Protein AF-0000000069437887 (afdb_homodimer)

pLDDT: mean 89.82, std 13.87, range [41.03, 98.38]

Radius of gyration: 26.67 Å; Cα contacts (8 Å, |Δi|>4): 460; chains: 2; bounding box: 110×58×92 Å

Foldseek 3Di:
DPPPPDPPPPPPPPPLPPDALVVLLVLQQVCLLPPAQVPDDLQVSCVVSVHHSVVCCVHAVGPVRSLLVLLVVLLVVLLVQLQVQLPPDALLSSLLSSLVSNLVSCVNRVRSCCSVVPDDQADPVGDGSDDLLVSLVSQLVSLCVLVDDSVVSSVLSVVLVVVSVVLSVCVVVCVVVPDPDDSVVVSSVVSVVSSVVSNPPD/DPPPPDPPPPPPPPPLPPDALVVLLVLQQVCLLPPAQVPDDLQVSCVVSVHHSVVCCVHAVGPVRSLLVLLVVLLVVLLVQLQVQLPPDALLSSLLSSLVSNLVSCVNRVRSCCSVVPDDQADPVGDGSDDLLVSLVSQLVSLCVLVDDSVVSSVLSVVLVVVSVVLSVCVVVCVVVPDPDDSVVVSSVVSVVSSVVSNPPD

InterPro domains:
  IPR001647 DNA-binding HTH domain, TetR-type [PS50977] (18-78)
  IPR009057 Homedomain-like superfamily [SSF46689] (15-84)
  IPR025996 HTH-type transcriptional regulator MT1864/Rv1816-like, C-terminal domain [PF13305] (96-194)
  IPR036271 Tetracyclin repressor-like, C-terminal domain superfamily [SSF48498] (90-198)
  IPR050109 HTH-type, TetR-like transcriptional regulator [PTHR30055] (5-200)

Organism: Mycobacteroides abscessus (strain ATCC 19977 / DSM 44196 / CCUG 20993 / CIP 104536 / JCM 13569 / NCTC 13031 / TMC 1543 / L948) (NCBI:txid561007)

Structure (mmCIF, N/CA/C/O backbone):
data_AF-0000000069437887-model_v1
#
loop_
_entity.id
_entity.type
_entity.pdbx_description
1 polymer 'Transcriptional regulator, TetR family'
#
loop_
_atom_site.group_PDB
_atom_site.id
_atom_site.type_symbol
_atom_site.label_atom_id
_atom_site.label_alt_id
_atom_site.label_comp_id
_atom_site.label_asym_id
_atom_site.label_entity_id
_atom_site.label_seq_id
_atom_site.pdbx_PDB_ins_code
_atom_site.Cartn_x
_atom_site.Cartn_y
_atom_site.Cartn_z
_atom_site.occupancy
_atom_site.B_iso_or_equiv
_atom_site.auth_seq_id
_atom_site.auth_comp_id
_atom_site.auth_asym_id
_atom_site.auth_atom_id
_atom_site.pdbx_PDB_model_num
ATOM 1 N N . MET A 1 1 ? 52.156 11.008 56.25 1 41.19 1 MET A N 1
ATOM 2 C CA . MET A 1 1 ? 51.656 10.367 55.031 1 41.19 1 MET A CA 1
ATOM 3 C C . MET A 1 1 ? 50.656 11.25 54.312 1 41.19 1 MET A C 1
ATOM 5 O O . MET A 1 1 ? 49.531 11.445 54.812 1 41.19 1 MET A O 1
ATOM 9 N N . THR A 1 2 ? 51.094 12.281 53.531 1 45.56 2 THR A N 1
ATOM 10 C CA . THR A 1 2 ? 50.406 13.312 52.75 1 45.56 2 THR A CA 1
ATOM 11 C C . THR A 1 2 ? 49.531 12.688 51.688 1 45.56 2 THR A C 1
ATOM 13 O O . THR A 1 2 ? 50.031 11.969 50.812 1 45.56 2 THR A O 1
ATOM 16 N N . THR A 1 3 ? 48.281 12.375 51.938 1 50.75 3 THR A N 1
ATOM 17 C CA . THR A 1 3 ? 47.281 11.867 51 1 50.75 3 THR A CA 1
ATOM 18 C C . THR A 1 3 ? 47.156 12.781 49.781 1 50.75 3 THR A C 1
ATOM 20 O O . THR A 1 3 ? 46.844 13.961 49.906 1 50.75 3 THR A O 1
ATOM 23 N N . GLU A 1 4 ? 47.906 12.477 48.656 1 53.84 4 GLU A N 1
ATOM 24 C CA . GLU A 1 4 ? 47.812 13.203 47.406 1 53.84 4 GLU A CA 1
ATOM 25 C C . GLU A 1 4 ? 46.375 13.305 46.906 1 53.84 4 GLU A C 1
ATOM 27 O O . GLU A 1 4 ? 45.625 12.32 46.969 1 53.84 4 GLU A O 1
ATOM 32 N N . PRO A 1 5 ? 45.812 14.531 46.812 1 54.34 5 PRO A N 1
ATOM 33 C CA . PRO A 1 5 ? 44.438 14.68 46.312 1 54.34 5 PRO A CA 1
ATOM 34 C C . PRO A 1 5 ? 44.188 13.992 44.969 1 54.34 5 PRO A C 1
ATOM 36 O O . PRO A 1 5 ? 45.125 13.867 44.188 1 54.34 5 PRO A O 1
ATOM 39 N N . ALA A 1 6 ? 43.219 13.055 44.844 1 54 6 ALA A N 1
ATOM 40 C CA . ALA A 1 6 ? 42.719 12.391 43.656 1 54 6 ALA A CA 1
ATOM 41 C C . ALA A 1 6 ? 42.469 13.391 42.531 1 54 6 ALA A C 1
ATOM 43 O O . ALA A 1 6 ? 41.812 14.406 42.719 1 54 6 ALA A O 1
ATOM 44 N N . THR A 1 7 ? 43.375 13.5 41.5 1 49.25 7 THR A N 1
ATOM 45 C CA . THR A 1 7 ? 43.188 14.32 40.312 1 49.25 7 THR A CA 1
ATOM 46 C C . THR A 1 7 ? 41.844 14.047 39.656 1 49.25 7 THR A C 1
ATOM 48 O O . THR A 1 7 ? 41.531 12.906 39.312 1 49.25 7 THR A O 1
ATOM 51 N N . ALA A 1 8 ? 40.875 14.836 39.906 1 48.62 8 ALA A N 1
ATOM 52 C CA . ALA A 1 8 ? 39.562 14.789 39.25 1 48.62 8 ALA A CA 1
ATOM 53 C C . ALA A 1 8 ? 39.688 14.711 37.75 1 48.62 8 ALA A C 1
ATOM 55 O O . ALA A 1 8 ? 40.375 15.539 37.125 1 48.62 8 ALA A O 1
ATOM 56 N N . HIS A 1 9 ? 39.719 13.523 37.062 1 47.88 9 HIS A N 1
ATOM 57 C CA . HIS A 1 9 ? 39.656 13.367 35.625 1 47.88 9 HIS A CA 1
ATOM 58 C C . HIS A 1 9 ? 38.562 14.234 35 1 47.88 9 HIS A C 1
ATOM 60 O O . HIS A 1 9 ? 37.406 14.094 35.344 1 47.88 9 HIS A O 1
ATOM 66 N N . ARG A 1 10 ? 38.875 15.461 34.594 1 45.62 10 ARG A N 1
ATOM 67 C CA . ARG A 1 10 ? 37.938 16.312 33.844 1 45.62 10 ARG A CA 1
ATOM 68 C C . ARG A 1 10 ? 37.281 15.539 32.719 1 45.62 10 ARG A C 1
ATOM 70 O O . ARG A 1 10 ? 37.938 14.984 31.859 1 45.62 10 ARG A O 1
ATOM 77 N N . ARG A 1 11 ? 36.125 15 32.906 1 46.47 11 ARG A N 1
ATOM 78 C CA . ARG A 1 11 ? 35.312 14.461 31.812 1 46.47 11 ARG A CA 1
ATOM 79 C C . ARG A 1 11 ? 35.375 15.375 30.578 1 46.47 11 ARG A C 1
ATOM 81 O O . ARG A 1 11 ? 35.094 16.578 30.688 1 46.47 11 ARG A O 1
ATOM 88 N N . THR A 1 12 ? 36.219 15.148 29.578 1 49.09 12 THR A N 1
ATOM 89 C CA . THR A 1 12 ? 36.156 15.844 28.297 1 49.09 12 THR A CA 1
ATOM 90 C C . THR A 1 12 ? 34.719 16.109 27.875 1 49.09 12 THR A C 1
ATOM 92 O O . THR A 1 12 ? 33.906 15.203 27.859 1 49.09 12 THR A O 1
ATOM 95 N N . PRO A 1 13 ? 34.219 17.281 27.828 1 45.66 13 PRO A N 1
ATOM 96 C CA . PRO A 1 13 ? 32.844 17.547 27.422 1 45.66 13 PRO A CA 1
ATOM 97 C C . PRO A 1 13 ? 32.438 16.828 26.141 1 45.66 13 PRO A C 1
ATOM 99 O O . PRO A 1 13 ? 33.312 16.609 25.266 1 45.66 13 PRO A O 1
ATOM 102 N N . ALA A 1 14 ? 31.672 15.922 26.094 1 46.12 14 ALA A N 1
ATOM 103 C CA . ALA A 1 14 ? 31.125 15.336 24.875 1 46.12 14 ALA A CA 1
ATOM 104 C C . ALA A 1 14 ? 31 16.375 23.781 1 46.12 14 ALA A C 1
ATOM 106 O O . ALA A 1 14 ? 30.406 17.438 23.984 1 46.12 14 ALA A O 1
ATOM 107 N N . ARG A 1 15 ? 31.953 16.578 22.938 1 44.53 15 ARG A N 1
ATOM 108 C CA . ARG A 1 15 ? 31.906 17.484 21.781 1 44.53 15 ARG A CA 1
ATOM 109 C C . ARG A 1 15 ? 30.5 17.547 21.203 1 44.53 15 ARG A C 1
ATOM 111 O O . ARG A 1 15 ? 29.938 16.516 20.797 1 44.53 15 ARG A O 1
ATOM 118 N N . ALA A 1 16 ? 29.688 18.406 21.594 1 50.47 16 ALA A N 1
ATOM 119 C CA . ALA A 1 16 ? 28.375 18.703 21 1 50.47 16 ALA A CA 1
ATOM 120 C C . ALA A 1 16 ? 28.406 18.516 19.484 1 50.47 16 ALA A C 1
ATOM 122 O O . ALA A 1 16 ? 29.219 19.141 18.797 1 50.47 16 ALA A O 1
ATOM 123 N N . THR A 1 17 ? 28.297 17.328 18.969 1 56.22 17 THR A N 1
ATOM 124 C CA . THR A 1 17 ? 28.266 17.125 17.516 1 56.22 17 THR A CA 1
ATOM 125 C C . THR A 1 17 ? 27.625 18.328 16.828 1 56.22 17 THR A C 1
ATOM 127 O O . THR A 1 17 ? 26.516 18.734 17.156 1 56.22 17 THR A O 1
ATOM 130 N N . ARG A 1 18 ? 28.453 19.203 16.281 1 70.69 18 ARG A N 1
ATOM 131 C CA . ARG A 1 18 ? 28.031 20.375 15.516 1 70.69 18 ARG A CA 1
ATOM 132 C C . ARG A 1 18 ? 26.859 20.047 14.602 1 70.69 18 ARG A C 1
ATOM 134 O O . ARG A 1 18 ? 26.891 19.031 13.891 1 70.69 18 ARG A O 1
ATOM 141 N N . LEU A 1 19 ? 25.781 20.766 14.859 1 81.44 19 LEU A N 1
ATOM 142 C CA . LEU A 1 19 ? 24.594 20.594 14.039 1 81.44 19 LEU A CA 1
ATOM 143 C C . LEU A 1 19 ? 24.922 20.812 12.562 1 81.44 19 LEU A C 1
ATOM 145 O O . LEU A 1 19 ? 25.547 21.812 12.203 1 81.44 19 LEU A O 1
ATOM 149 N N . ASN A 1 20 ? 24.844 19.781 11.828 1 90 20 ASN A N 1
ATOM 150 C CA . ASN A 1 20 ? 24.922 19.812 10.367 1 90 20 ASN A CA 1
ATOM 151 C C . ASN A 1 20 ? 23.781 19.031 9.727 1 90 20 ASN A C 1
ATOM 153 O O . ASN A 1 20 ? 22.922 18.5 10.43 1 90 20 ASN A O 1
ATOM 157 N N . ARG A 1 21 ? 23.75 19 8.461 1 92.19 21 ARG A N 1
ATOM 158 C CA . ARG A 1 21 ? 22.641 18.406 7.719 1 92.19 21 ARG A CA 1
ATOM 159 C C . ARG A 1 21 ? 22.5 16.922 8.039 1 92.19 21 ARG A C 1
ATOM 161 O O . ARG A 1 21 ? 21.391 16.422 8.227 1 92.19 21 ARG A O 1
ATOM 168 N N . ASP A 1 22 ? 23.594 16.281 8.188 1 94.38 22 ASP A N 1
ATOM 169 C CA . ASP A 1 22 ? 23.594 14.852 8.492 1 94.38 22 ASP A CA 1
ATOM 170 C C . ASP A 1 22 ? 23 14.594 9.883 1 94.38 22 ASP A C 1
ATOM 172 O O . ASP A 1 22 ? 22.203 13.672 10.062 1 94.38 22 ASP A O 1
ATOM 176 N N . ALA A 1 23 ? 23.375 15.383 10.75 1 93.56 23 ALA A N 1
ATOM 177 C CA . ALA A 1 23 ? 22.859 15.258 12.117 1 93.56 23 ALA A CA 1
ATOM 178 C C . ALA A 1 23 ? 21.359 15.5 12.164 1 93.56 23 ALA A C 1
ATOM 180 O O . ALA A 1 23 ? 20.641 14.812 12.891 1 93.56 23 ALA A O 1
ATOM 181 N N . VAL A 1 24 ? 20.953 16.438 11.391 1 95.38 24 VAL A N 1
ATOM 182 C CA . VAL A 1 24 ? 19.531 16.781 11.352 1 95.38 24 VAL A CA 1
ATOM 183 C C . VAL A 1 24 ? 18.734 15.609 10.766 1 95.38 24 VAL A C 1
ATOM 185 O O . VAL A 1 24 ? 17.703 15.211 11.312 1 95.38 24 VAL A O 1
ATOM 188 N N . VAL A 1 25 ? 19.234 15.023 9.719 1 96.56 25 VAL A N 1
ATOM 189 C CA . VAL A 1 25 ? 18.547 13.922 9.062 1 96.56 25 VAL A CA 1
ATOM 190 C C . VAL A 1 25 ? 18.516 12.703 9.984 1 96.56 25 VAL A C 1
ATOM 192 O O . VAL A 1 25 ? 17.5 12.023 10.094 1 96.56 25 VAL A O 1
ATOM 195 N N . ASN A 1 26 ? 19.609 12.492 10.695 1 96.75 26 ASN A N 1
ATOM 196 C CA . ASN A 1 26 ? 19.656 11.391 11.648 1 96.75 26 ASN A CA 1
ATOM 197 C C . ASN A 1 26 ? 18.656 11.578 12.773 1 96.75 26 ASN A C 1
ATOM 199 O O . ASN A 1 26 ? 17.984 10.625 13.195 1 96.75 26 ASN A O 1
ATOM 203 N N . ALA A 1 27 ? 18.594 12.758 13.172 1 96.69 27 ALA A N 1
ATOM 204 C CA . ALA A 1 27 ? 17.609 13.078 14.211 1 96.69 27 ALA A CA 1
ATOM 205 C C . ALA A 1 27 ? 16.188 12.867 13.703 1 96.69 27 ALA A C 1
ATOM 207 O O . ALA A 1 27 ? 15.328 12.375 14.438 1 96.69 27 ALA A O 1
ATOM 208 N N . ALA A 1 28 ? 15.969 13.25 12.492 1 97.94 28 ALA A N 1
ATOM 209 C CA . ALA A 1 28 ? 14.648 13.055 11.891 1 97.94 28 ALA A CA 1
ATOM 210 C C . ALA A 1 28 ? 14.297 11.57 11.828 1 97.94 28 ALA A C 1
ATOM 212 O O . ALA A 1 28 ? 13.164 11.18 12.117 1 97.94 28 ALA A O 1
ATOM 213 N N . LEU A 1 29 ? 15.242 10.781 11.445 1 98.06 29 LEU A N 1
ATOM 214 C CA . LEU A 1 29 ? 15.023 9.344 11.375 1 98.06 29 LEU A CA 1
ATOM 215 C C . LEU A 1 29 ? 14.641 8.789 12.742 1 98.06 29 LEU A C 1
ATOM 217 O O . LEU A 1 29 ? 13.688 8.016 12.859 1 98.06 29 LEU A O 1
ATOM 221 N N . SER A 1 30 ? 15.344 9.195 13.75 1 97.38 30 SER A N 1
ATOM 222 C CA . SER A 1 30 ? 15.031 8.773 15.109 1 97.38 30 SER A CA 1
ATOM 223 C C . SER A 1 30 ? 13.656 9.273 15.547 1 97.38 30 SER A C 1
ATOM 225 O O . SER A 1 30 ? 12.898 8.539 16.188 1 97.38 30 SER A O 1
ATOM 227 N N . PHE A 1 31 ? 13.445 10.508 15.195 1 97.94 31 PHE A N 1
ATOM 228 C CA . PHE A 1 31 ? 12.148 11.109 15.492 1 97.94 31 PHE A CA 1
ATOM 229 C C . PHE A 1 31 ? 11.016 10.281 14.883 1 97.94 31 PHE A C 1
ATOM 231 O O . PHE A 1 31 ? 10.016 10.008 15.539 1 97.94 31 PHE A O 1
ATOM 238 N N . LEU A 1 32 ? 11.164 9.82 13.695 1 97.81 32 LEU A N 1
ATOM 239 C CA . LEU A 1 32 ? 10.156 9.031 12.992 1 97.81 32 LEU A CA 1
ATOM 240 C C . LEU A 1 32 ? 9.906 7.707 13.703 1 97.81 32 LEU A C 1
ATOM 242 O O . LEU A 1 32 ? 8.766 7.262 13.805 1 97.81 32 LEU A O 1
ATOM 246 N N . ASP A 1 33 ? 10.938 7.148 14.188 1 96.19 33 ASP A N 1
ATOM 247 C CA . ASP A 1 33 ? 10.805 5.871 14.883 1 96.19 33 ASP A CA 1
ATOM 248 C C . ASP A 1 33 ? 10.023 6.031 16.188 1 96.19 33 ASP A C 1
ATOM 250 O O . ASP A 1 33 ? 9.328 5.113 16.609 1 96.19 33 ASP A O 1
ATOM 254 N N . ARG A 1 34 ? 10.031 7.184 16.703 1 95.38 34 ARG A N 1
ATOM 255 C CA . ARG A 1 34 ? 9.414 7.418 18.016 1 95.38 34 ARG A CA 1
ATOM 256 C C . ARG A 1 34 ? 8.023 8.016 17.859 1 95.38 34 ARG A C 1
ATOM 258 O O . ARG A 1 34 ? 7.082 7.598 18.531 1 95.38 34 ARG A O 1
ATOM 265 N N . ALA A 1 35 ? 7.926 9.023 16.891 1 96.81 35 ALA A N 1
ATOM 266 C CA . ALA A 1 35 ? 6.723 9.859 16.891 1 96.81 35 ALA A CA 1
ATOM 267 C C . ALA A 1 35 ? 5.922 9.656 15.602 1 96.81 35 ALA A C 1
ATOM 269 O O . ALA A 1 35 ? 4.762 10.062 15.516 1 96.81 35 ALA A O 1
ATOM 270 N N . GLY A 1 36 ? 6.555 9.031 14.625 1 96.44 36 GLY A N 1
ATOM 271 C CA . GLY A 1 36 ? 5.828 8.758 13.398 1 96.44 36 GLY A CA 1
ATOM 272 C C . GLY A 1 36 ? 5.973 9.852 12.359 1 96.44 36 GLY A C 1
ATOM 273 O O . GLY A 1 36 ? 6.469 10.938 12.656 1 96.44 36 GLY A O 1
ATOM 274 N N . TRP A 1 37 ? 5.484 9.578 11.195 1 96.19 37 TRP A N 1
ATOM 275 C CA . TRP A 1 37 ? 5.699 10.391 10 1 96.19 37 TRP A CA 1
ATOM 276 C C . TRP A 1 37 ? 4.984 11.734 10.117 1 96.19 37 TRP A C 1
ATOM 278 O O . TRP A 1 37 ? 5.578 12.789 9.883 1 96.19 37 TRP A O 1
ATOM 288 N N . ASP A 1 38 ? 3.695 11.703 10.562 1 93.94 38 ASP A N 1
ATOM 289 C CA . ASP A 1 38 ? 2.842 12.891 10.547 1 93.94 38 ASP A CA 1
ATOM 290 C C . ASP A 1 38 ? 3.254 13.883 11.633 1 93.94 38 ASP A C 1
ATOM 292 O O . ASP A 1 38 ? 2.967 15.078 11.523 1 93.94 38 ASP A O 1
ATOM 296 N N . ALA A 1 39 ? 3.922 13.438 12.547 1 97.06 39 ALA A N 1
ATOM 297 C CA . ALA A 1 39 ? 4.328 14.289 13.656 1 97.06 39 ALA A CA 1
ATOM 298 C C . ALA A 1 39 ? 5.59 15.078 13.312 1 97.06 39 ALA A C 1
ATOM 300 O O . ALA A 1 39 ? 5.945 16.031 14.016 1 97.06 39 ALA A O 1
ATOM 301 N N . LEU A 1 40 ? 6.246 14.695 12.297 1 97.5 40 LEU A N 1
ATOM 302 C CA . LEU A 1 40 ? 7.5 15.352 11.945 1 97.5 40 LEU A CA 1
ATOM 303 C C . LEU A 1 40 ? 7.246 16.734 11.375 1 97.5 40 LEU A C 1
ATOM 305 O O . LEU A 1 40 ? 6.652 16.875 10.305 1 97.5 40 LEU A O 1
ATOM 309 N N . THR A 1 41 ? 7.621 17.75 12.102 1 96.31 41 THR A N 1
ATOM 310 C CA . THR A 1 41 ? 7.703 19.141 11.664 1 96.31 41 THR A CA 1
ATOM 311 C C . THR A 1 41 ? 9.07 19.734 12 1 96.31 41 THR A C 1
ATOM 313 O O . THR A 1 41 ? 9.805 19.188 12.82 1 96.31 41 THR A O 1
ATOM 316 N N . ILE A 1 42 ? 9.336 20.812 11.297 1 95.62 42 ILE A N 1
ATOM 317 C CA . ILE A 1 42 ? 10.602 21.484 11.594 1 95.62 42 ILE A CA 1
ATOM 318 C C . ILE A 1 42 ? 10.633 21.891 13.062 1 95.62 42 ILE A C 1
ATOM 320 O O . ILE A 1 42 ? 11.633 21.688 13.758 1 95.62 42 ILE A O 1
ATOM 324 N N . ASN A 1 43 ? 9.539 22.375 13.57 1 94.75 43 ASN A N 1
ATOM 325 C CA . ASN A 1 43 ? 9.469 22.812 14.961 1 94.75 43 ASN A CA 1
ATOM 326 C C . ASN A 1 43 ? 9.586 21.641 15.93 1 94.75 43 ASN A C 1
ATOM 328 O O . ASN A 1 43 ? 10.32 21.719 16.922 1 94.75 43 ASN A O 1
ATOM 332 N N . ALA A 1 44 ? 8.922 20.594 15.68 1 96.44 44 ALA A N 1
ATOM 333 C CA . ALA A 1 44 ? 8.977 19.422 16.547 1 96.44 44 ALA A CA 1
ATOM 334 C C . ALA A 1 44 ? 10.391 18.844 16.594 1 96.44 44 ALA A C 1
ATOM 336 O O . ALA A 1 44 ? 10.867 18.422 17.656 1 96.44 44 ALA A O 1
ATOM 337 N N . LEU A 1 45 ? 11.023 18.828 15.453 1 96.56 45 LEU A N 1
ATOM 338 C CA . LEU A 1 45 ? 12.383 18.312 15.375 1 96.56 45 LEU A CA 1
ATOM 339 C C . LEU A 1 45 ? 13.359 19.219 16.109 1 96.56 45 LEU A C 1
ATOM 341 O O . LEU A 1 45 ? 14.281 18.75 16.781 1 96.56 45 LEU A O 1
ATOM 345 N N . ALA A 1 46 ? 13.156 20.531 16 1 94.69 46 ALA A N 1
ATOM 346 C CA . ALA A 1 46 ? 13.992 21.5 16.703 1 94.69 46 ALA A CA 1
ATOM 347 C C . ALA A 1 46 ? 13.914 21.297 18.219 1 94.69 46 ALA A C 1
ATOM 349 O O . ALA A 1 46 ? 14.938 21.297 18.906 1 94.69 46 ALA A O 1
ATOM 350 N N . VAL A 1 47 ? 12.758 21.078 18.672 1 93.69 47 VAL A N 1
ATOM 351 C CA . VAL A 1 47 ? 12.539 20.828 20.094 1 93.69 47 VAL A CA 1
ATOM 352 C C . VAL A 1 47 ? 13.297 19.578 20.516 1 93.69 47 VAL A C 1
ATOM 354 O O . VAL A 1 47 ? 13.977 19.578 21.547 1 93.69 47 VAL A O 1
ATOM 357 N N . GLU A 1 48 ? 13.211 18.594 19.734 1 91.81 48 GLU A N 1
ATOM 358 C CA . GLU A 1 48 ? 13.891 17.344 20.031 1 91.81 48 GLU A CA 1
ATOM 359 C C . GLU A 1 48 ? 15.406 17.531 20.078 1 91.81 48 GLU A C 1
ATOM 361 O O . GLU A 1 48 ? 16.094 16.891 20.875 1 91.81 48 GLU A O 1
ATOM 366 N N . LEU A 1 49 ? 15.938 18.375 19.25 1 92.94 49 LEU A N 1
ATOM 367 C CA . LEU A 1 49 ? 17.375 18.594 19.125 1 92.94 49 LEU A CA 1
ATOM 368 C C . LEU A 1 49 ? 17.844 19.641 20.125 1 92.94 49 LEU A C 1
ATOM 370 O O . LEU A 1 49 ? 19.047 19.922 20.234 1 92.94 49 LEU A O 1
ATOM 374 N N . GLY A 1 50 ? 16.906 20.203 20.828 1 92.06 50 GLY A N 1
ATOM 375 C CA . GLY A 1 50 ? 17.266 21.219 21.812 1 92.06 50 GLY A CA 1
ATOM 376 C C . GLY A 1 50 ? 17.734 22.516 21.172 1 92.06 50 GLY A C 1
ATOM 377 O O . GLY A 1 50 ? 18.656 23.156 21.688 1 92.06 50 GLY A O 1
ATOM 378 N N . THR A 1 51 ? 17.219 22.766 20.031 1 91.19 51 THR A N 1
ATOM 379 C CA . THR A 1 51 ? 17.547 24 19.328 1 91.19 51 THR A CA 1
ATOM 380 C C . THR A 1 51 ? 16.281 24.766 18.969 1 91.19 51 THR A C 1
ATOM 382 O O . THR A 1 51 ? 15.172 24.312 19.266 1 91.19 51 THR A O 1
ATOM 385 N N . LYS A 1 52 ? 16.484 25.969 18.438 1 87.69 52 LYS A N 1
ATOM 386 C CA . LYS A 1 52 ? 15.352 26.766 17.969 1 87.69 52 LYS A CA 1
ATOM 387 C C . LYS A 1 52 ? 15.031 26.469 16.516 1 87.69 52 LYS A C 1
ATOM 389 O O . LYS A 1 52 ? 15.922 26.125 15.734 1 87.69 52 LYS A O 1
ATOM 394 N N . GLY A 1 53 ? 13.742 26.609 16.094 1 84.44 53 GLY A N 1
ATOM 395 C CA . GLY A 1 53 ? 13.266 26.406 14.734 1 84.44 53 GLY A CA 1
ATOM 396 C C . GLY A 1 53 ? 14.117 27.109 13.695 1 84.44 53 GLY A C 1
ATOM 397 O O . GLY A 1 53 ? 14.633 26.469 12.773 1 84.44 53 GLY A O 1
ATOM 398 N N . PRO A 1 54 ? 14.398 28.312 13.891 1 86 54 PRO A N 1
ATOM 399 C CA . PRO A 1 54 ? 15.164 29.078 12.906 1 86 54 PRO A CA 1
ATOM 400 C C . PRO A 1 54 ? 16.578 28.531 12.711 1 86 54 PRO A C 1
ATOM 402 O O . PRO A 1 54 ? 17.125 28.625 11.609 1 86 54 PRO A O 1
ATOM 405 N N . SER A 1 55 ? 17.125 27.969 13.648 1 87.62 55 SER A N 1
ATOM 406 C CA . SER A 1 55 ? 18.469 27.391 13.555 1 87.62 55 SER A CA 1
ATOM 407 C C . SER A 1 55 ? 18.484 26.188 12.617 1 87.62 55 SER A C 1
ATOM 409 O O . SER A 1 55 ? 19.469 25.953 11.922 1 87.62 55 SER A O 1
ATOM 411 N N . LEU A 1 56 ? 17.391 25.422 12.539 1 90 56 LEU A N 1
ATOM 412 C CA . LEU A 1 56 ? 17.328 24.234 11.695 1 90 56 LEU A CA 1
ATOM 413 C C . LEU A 1 56 ? 17.203 24.625 10.227 1 90 56 LEU A C 1
ATOM 415 O O . LEU A 1 56 ? 17.688 23.906 9.352 1 90 56 LEU A O 1
ATOM 419 N N . TYR A 1 57 ? 16.672 25.781 10.023 1 88.5 57 TYR A N 1
ATOM 420 C CA . TYR A 1 57 ? 16.484 26.234 8.648 1 88.5 57 TYR A CA 1
ATOM 421 C C . TYR A 1 57 ? 17.812 26.594 7.996 1 88.5 57 TYR A C 1
ATOM 423 O O . TYR A 1 57 ? 17.891 26.734 6.773 1 88.5 57 TYR A O 1
ATOM 431 N N . ASN A 1 58 ? 18.812 26.672 8.758 1 89.75 58 ASN A N 1
ATOM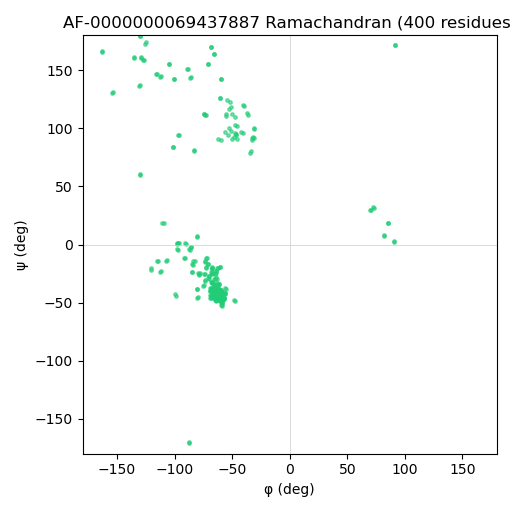 432 C CA . ASN A 1 58 ? 20.156 26.844 8.211 1 89.75 58 ASN A CA 1
ATOM 433 C C . ASN A 1 58 ? 20.672 25.562 7.566 1 89.75 58 ASN A C 1
ATOM 435 O O . ASN A 1 58 ? 21.609 25.594 6.773 1 89.75 58 ASN A O 1
ATOM 439 N N . HIS A 1 59 ? 19.969 24.547 7.895 1 91.81 59 HIS A N 1
ATOM 440 C CA . HIS A 1 59 ? 20.469 23.25 7.469 1 91.81 59 HIS A CA 1
ATOM 441 C C . HIS A 1 59 ? 19.469 22.531 6.574 1 91.81 59 HIS A C 1
ATOM 443 O O . HIS A 1 59 ? 19.812 21.562 5.895 1 91.81 59 HIS A O 1
ATOM 449 N N . VAL A 1 60 ? 18.25 22.938 6.695 1 91 60 VAL A N 1
ATOM 450 C CA . VAL A 1 60 ? 17.172 22.344 5.914 1 91 60 VAL A CA 1
ATOM 451 C C . VAL A 1 60 ? 16.344 23.438 5.238 1 91 60 VAL A C 1
ATOM 453 O O . VAL A 1 60 ? 15.953 24.422 5.883 1 91 60 VAL A O 1
ATOM 456 N N . ASP A 1 61 ? 15.977 23.25 3.973 1 91.81 61 ASP A N 1
ATOM 457 C CA . ASP A 1 61 ? 15.281 24.281 3.201 1 91.81 61 ASP A CA 1
ATOM 458 C C . ASP A 1 61 ? 13.789 24.297 3.521 1 91.81 61 ASP A C 1
ATOM 460 O O . ASP A 1 61 ? 13.156 25.344 3.504 1 91.81 61 ASP A O 1
ATOM 464 N N . SER A 1 62 ? 13.242 23.172 3.707 1 94.06 62 SER A N 1
ATOM 465 C CA . SER A 1 62 ? 11.82 22.984 4 1 94.06 62 SER A CA 1
ATOM 466 C C . SER A 1 62 ? 11.547 21.609 4.578 1 94.06 62 SER A C 1
ATOM 468 O O . SER A 1 62 ? 12.414 20.734 4.543 1 94.06 62 SER A O 1
ATOM 470 N N . LEU A 1 63 ? 10.391 21.484 5.102 1 95.12 63 LEU A N 1
ATOM 471 C CA . LEU A 1 63 ? 9.984 20.172 5.57 1 95.12 63 LEU A CA 1
ATOM 472 C C . LEU A 1 63 ? 9.992 19.156 4.43 1 95.12 63 LEU A C 1
ATOM 474 O O . LEU A 1 63 ? 10.422 18.016 4.609 1 95.12 63 LEU A O 1
ATOM 478 N N . ASP A 1 64 ? 9.562 19.594 3.303 1 94.38 64 ASP A N 1
ATOM 479 C CA . ASP A 1 64 ? 9.531 18.719 2.137 1 94.38 64 ASP A CA 1
ATOM 480 C C . ASP A 1 64 ? 10.945 18.297 1.745 1 94.38 64 ASP A C 1
ATOM 482 O O . ASP A 1 64 ? 11.18 17.125 1.43 1 94.38 64 ASP A O 1
ATOM 486 N N . ASP A 1 65 ? 11.805 19.219 1.773 1 93.88 65 ASP A N 1
ATOM 487 C CA . ASP A 1 65 ? 13.203 18.906 1.488 1 93.88 65 ASP A CA 1
ATOM 488 C C . ASP A 1 65 ? 13.75 17.891 2.486 1 93.88 65 ASP A C 1
ATOM 490 O O . ASP A 1 65 ? 14.422 16.938 2.1 1 93.88 65 ASP A O 1
ATOM 494 N N . LEU A 1 66 ? 13.508 18.125 3.736 1 96.19 66 LEU A N 1
ATOM 495 C CA . LEU A 1 66 ? 13.938 17.203 4.777 1 96.19 66 LEU A CA 1
ATOM 496 C C . LEU A 1 66 ? 13.344 15.82 4.555 1 96.19 66 LEU A C 1
ATOM 498 O O . LEU A 1 66 ? 14.047 14.812 4.664 1 96.19 66 LEU A O 1
ATOM 502 N N . ARG A 1 67 ? 12.117 15.703 4.215 1 96.81 67 ARG A N 1
ATOM 503 C CA . ARG A 1 67 ? 11.438 14.438 3.984 1 96.81 67 ARG A CA 1
ATOM 504 C C . ARG A 1 67 ? 12.039 13.695 2.795 1 96.81 67 ARG A C 1
ATOM 506 O O . ARG A 1 67 ? 12.172 12.469 2.814 1 96.81 67 ARG A O 1
ATOM 513 N N . HIS A 1 68 ? 12.398 14.406 1.811 1 95.56 68 HIS A N 1
ATOM 514 C CA . HIS A 1 68 ? 13.062 13.781 0.673 1 95.56 68 HIS A CA 1
ATOM 515 C C . HIS A 1 68 ? 14.398 13.172 1.084 1 95.56 68 HIS A C 1
ATOM 517 O O . HIS A 1 68 ? 14.727 12.055 0.68 1 95.56 68 HIS A O 1
ATOM 523 N N . GLU A 1 69 ? 15.133 13.922 1.854 1 96 69 GLU A N 1
ATOM 524 C CA . GLU A 1 69 ? 16.406 13.391 2.322 1 96 69 GLU A CA 1
ATOM 525 C C . GLU A 1 69 ? 16.219 12.172 3.219 1 96 69 GLU A C 1
ATOM 527 O O . GLU A 1 69 ? 16.969 11.211 3.141 1 96 69 GLU A O 1
ATOM 532 N N . VAL A 1 70 ? 15.266 12.227 4.016 1 97.25 70 VAL A N 1
ATOM 533 C CA . VAL A 1 70 ? 14.914 11.102 4.871 1 97.25 70 VAL A CA 1
ATOM 534 C C . VAL A 1 70 ? 14.602 9.883 4.012 1 97.25 70 VAL A C 1
ATOM 536 O O . VAL A 1 70 ? 15.102 8.781 4.273 1 97.25 70 VAL A O 1
ATOM 539 N N . ARG A 1 71 ? 13.82 10.047 3.014 1 97 71 ARG A N 1
ATOM 540 C CA . ARG A 1 71 ? 13.492 8.93 2.139 1 97 71 ARG A CA 1
ATOM 541 C C . ARG A 1 71 ? 14.742 8.352 1.483 1 97 71 ARG A C 1
ATOM 543 O O . ARG A 1 71 ? 14.891 7.137 1.384 1 97 71 ARG A O 1
ATOM 550 N N . ASP A 1 72 ? 15.586 9.234 1.043 1 96.44 72 ASP A N 1
ATOM 551 C CA . ASP A 1 72 ? 16.828 8.766 0.43 1 96.44 72 ASP A CA 1
ATOM 552 C C . ASP A 1 72 ? 17.625 7.906 1.403 1 96.44 72 ASP A C 1
ATOM 554 O O . ASP A 1 72 ? 18.156 6.859 1.025 1 96.44 72 ASP A O 1
ATOM 558 N N . ARG A 1 73 ? 17.688 8.375 2.58 1 97.44 73 ARG A N 1
ATOM 559 C CA . ARG A 1 73 ? 18.406 7.633 3.602 1 97.44 73 ARG A CA 1
ATOM 560 C C . ARG A 1 73 ? 17.734 6.301 3.898 1 97.44 73 ARG A C 1
ATOM 562 O O . ARG A 1 73 ? 18.406 5.27 4.02 1 97.44 73 ARG A O 1
ATOM 569 N N . VAL A 1 74 ? 16.484 6.273 3.986 1 97.94 74 VAL A N 1
ATOM 570 C CA . VAL A 1 74 ? 15.711 5.062 4.262 1 97.94 74 VAL A CA 1
ATOM 571 C C . VAL A 1 74 ? 15.93 4.047 3.143 1 97.94 74 VAL A C 1
ATOM 573 O O . VAL A 1 74 ? 16.203 2.871 3.406 1 97.94 74 VAL A O 1
ATOM 576 N N . LEU A 1 75 ? 15.875 4.488 1.941 1 97.25 75 LEU A N 1
ATOM 577 C CA . LEU A 1 75 ? 16.094 3.617 0.792 1 97.25 75 LEU A CA 1
ATOM 578 C C . LEU A 1 75 ? 17.516 3.055 0.792 1 97.25 75 LEU A C 1
ATOM 580 O O . LEU A 1 75 ? 17.703 1.869 0.522 1 97.25 75 LEU A O 1
ATOM 584 N N . ALA A 1 76 ? 18.438 3.914 1.121 1 96.56 76 ALA A N 1
ATOM 585 C CA . ALA A 1 76 ? 19.828 3.465 1.199 1 96.56 76 ALA A CA 1
ATOM 586 C C . ALA A 1 76 ? 20 2.398 2.279 1 96.56 76 ALA A C 1
ATOM 588 O O . ALA A 1 76 ? 20.719 1.412 2.078 1 96.56 76 ALA A O 1
ATOM 589 N N . GLU A 1 77 ? 19.391 2.584 3.43 1 97.12 77 GLU A N 1
ATOM 590 C CA . GLU A 1 77 ? 19.422 1.602 4.508 1 97.12 77 GLU A CA 1
ATOM 591 C C . GLU A 1 77 ? 18.844 0.266 4.062 1 97.12 77 GLU A C 1
ATOM 593 O O . GLU A 1 77 ? 19.422 -0.79 4.297 1 97.12 77 GLU A O 1
ATOM 598 N N . ILE A 1 78 ? 17.719 0.311 3.424 1 97.75 78 ILE A N 1
ATOM 599 C CA . ILE A 1 78 ? 17.047 -0.901 2.977 1 97.75 78 ILE A CA 1
ATOM 600 C C . ILE A 1 78 ? 17.906 -1.626 1.946 1 97.75 78 ILE A C 1
ATOM 602 O O . ILE A 1 78 ? 18.172 -2.822 2.08 1 97.75 78 ILE A O 1
ATOM 606 N N . VAL A 1 79 ? 18.391 -0.897 0.979 1 97 79 VAL A N 1
ATOM 607 C CA . VAL A 1 79 ? 19.188 -1.493 -0.091 1 97 79 VAL A CA 1
ATOM 608 C C . VAL A 1 79 ? 20.484 -2.072 0.482 1 97 79 VAL A C 1
ATOM 610 O O . VAL A 1 79 ? 20.906 -3.164 0.097 1 97 79 VAL A O 1
ATOM 613 N N . GLY A 1 80 ? 21.125 -1.283 1.385 1 96.81 80 GLY A N 1
ATOM 614 C CA . GLY A 1 80 ? 22.297 -1.8 2.051 1 96.81 80 GLY A CA 1
ATOM 615 C C . GLY A 1 80 ? 22.062 -3.107 2.779 1 96.81 80 GLY A C 1
ATOM 616 O O . GLY A 1 80 ? 22.875 -4.027 2.705 1 96.81 80 GLY A O 1
ATOM 617 N N . MET A 1 81 ? 20.984 -3.219 3.43 1 96.94 81 MET A N 1
ATOM 618 C CA . MET A 1 81 ? 20.594 -4.438 4.137 1 96.94 81 MET A CA 1
ATOM 619 C C . MET A 1 81 ? 20.359 -5.582 3.158 1 96.94 81 MET A C 1
ATOM 621 O O . MET A 1 81 ? 20.828 -6.703 3.379 1 96.94 81 MET A O 1
ATOM 625 N N . LEU A 1 82 ? 19.641 -5.324 2.064 1 97.19 82 LEU A N 1
ATOM 626 C CA . LEU A 1 82 ? 19.359 -6.348 1.059 1 97.19 82 LEU A CA 1
ATOM 627 C C . LEU A 1 82 ? 20.672 -6.879 0.462 1 97.19 82 LEU A C 1
ATOM 629 O O . LEU A 1 82 ? 20.812 -8.086 0.262 1 97.19 82 LEU A O 1
ATOM 633 N N . HIS A 1 83 ? 21.594 -5.961 0.238 1 95.31 83 HIS A N 1
ATOM 634 C CA . HIS A 1 83 ? 22.906 -6.359 -0.279 1 95.31 83 HIS A CA 1
ATOM 635 C C . HIS A 1 83 ? 23.625 -7.273 0.703 1 95.31 83 HIS A C 1
ATOM 637 O O . HIS A 1 83 ? 24.172 -8.312 0.311 1 95.31 83 HIS A O 1
ATOM 643 N N . THR A 1 84 ? 23.594 -6.91 1.901 1 96.5 84 THR A N 1
ATOM 644 C CA . THR A 1 84 ? 24.312 -7.652 2.934 1 96.5 84 THR A CA 1
ATOM 645 C C . THR A 1 84 ? 23.75 -9.062 3.074 1 96.5 84 THR A C 1
ATOM 647 O O . THR A 1 84 ? 24.5 -10.039 3.068 1 96.5 84 THR A O 1
ATOM 650 N N . VAL A 1 85 ? 22.453 -9.25 3.125 1 97 85 VAL A N 1
ATOM 651 C CA . VAL A 1 85 ? 21.859 -10.539 3.459 1 97 85 VAL A CA 1
ATOM 652 C C . VAL A 1 85 ? 21.906 -11.461 2.244 1 97 85 VAL A C 1
ATOM 654 O O . VAL A 1 85 ? 21.781 -12.68 2.379 1 97 85 VAL A O 1
ATOM 657 N N . SER A 1 86 ? 21.938 -10.883 1.051 1 95.31 86 SER A N 1
ATOM 658 C CA . SER A 1 86 ? 21.906 -11.711 -0.152 1 95.31 86 SER A CA 1
ATOM 659 C C . SER A 1 86 ? 23.312 -12.188 -0.522 1 95.31 86 SER A C 1
ATOM 661 O O . SER A 1 86 ? 23.453 -13.117 -1.315 1 95.31 86 SER A O 1
ATOM 663 N N . SER A 1 87 ? 24.344 -11.594 -0.01 1 93.31 87 SER A N 1
ATOM 664 C CA . SER A 1 87 ? 25.719 -11.891 -0.377 1 93.31 87 SER A CA 1
ATOM 665 C C . SER A 1 87 ? 26.062 -13.344 -0.079 1 93.31 87 SER A C 1
ATOM 667 O O . SER A 1 87 ? 25.812 -13.836 1.02 1 93.31 87 SER A O 1
ATOM 669 N N . GLY A 1 88 ? 26.578 -14.062 -1.133 1 92.12 88 GLY A N 1
ATOM 670 C CA . GLY A 1 88 ? 27.078 -15.414 -0.961 1 92.12 88 GLY A CA 1
ATOM 671 C C . GLY A 1 88 ? 25.984 -16.469 -0.975 1 92.12 88 GLY A C 1
ATOM 672 O O . GLY A 1 88 ? 26.25 -17.641 -0.689 1 92.12 88 GLY A O 1
ATOM 673 N N . ARG A 1 89 ? 24.797 -16.094 -1.292 1 92.88 89 ARG A N 1
ATOM 674 C CA . ARG A 1 89 ? 23.688 -17.047 -1.298 1 92.88 89 ARG A CA 1
ATOM 675 C C . ARG A 1 89 ? 23.312 -17.438 -2.723 1 92.88 89 ARG A C 1
ATOM 677 O O . ARG A 1 89 ? 23.547 -16.672 -3.662 1 92.88 89 ARG A O 1
ATOM 684 N N . SER A 1 90 ? 22.703 -18.656 -2.732 1 90.69 90 SER A N 1
ATOM 685 C CA . SER A 1 90 ? 22.062 -19 -3.994 1 90.69 90 SER A CA 1
ATOM 686 C C . SER A 1 90 ? 20.891 -18.078 -4.297 1 90.69 90 SER A C 1
ATOM 688 O O . SER A 1 90 ? 20.391 -17.391 -3.404 1 90.69 90 SER A O 1
ATOM 690 N N . SER A 1 91 ? 20.422 -18.047 -5.512 1 87.38 91 SER A N 1
ATOM 691 C CA . SER A 1 91 ? 19.391 -17.109 -5.957 1 87.38 91 SER A CA 1
ATOM 692 C C . SER A 1 91 ? 18.125 -17.25 -5.129 1 87.38 91 SER A C 1
ATOM 694 O O . SER A 1 91 ? 17.594 -16.266 -4.613 1 87.38 91 SER A O 1
ATOM 696 N N . GLU A 1 92 ? 17.672 -18.469 -4.945 1 88.19 92 GLU A N 1
ATOM 697 C CA . GLU A 1 92 ? 16.438 -18.672 -4.191 1 88.19 92 GLU A CA 1
ATOM 698 C C . GLU A 1 92 ? 16.609 -18.25 -2.732 1 88.19 92 GLU A C 1
ATOM 700 O O . GLU A 1 92 ? 15.75 -17.547 -2.176 1 88.19 92 GLU A O 1
ATOM 705 N N . ASP A 1 93 ? 17.75 -18.641 -2.164 1 93.31 93 ASP A N 1
ATOM 706 C CA . ASP A 1 93 ? 18.031 -18.281 -0.779 1 93.31 93 ASP A CA 1
ATOM 707 C C . ASP A 1 93 ? 18.219 -16.766 -0.636 1 93.31 93 ASP A C 1
ATOM 709 O O . ASP A 1 93 ? 17.812 -16.188 0.375 1 93.31 93 ASP A O 1
ATOM 713 N N . ALA A 1 94 ? 18.844 -16.125 -1.665 1 95.69 94 ALA A N 1
ATOM 714 C CA . ALA A 1 94 ? 19.047 -14.68 -1.657 1 95.69 94 ALA A CA 1
ATOM 715 C C . ALA A 1 94 ? 17.703 -13.945 -1.682 1 95.69 94 ALA A C 1
ATOM 717 O O . ALA A 1 94 ? 17.5 -13 -0.92 1 95.69 94 ALA A O 1
ATOM 718 N N . ILE A 1 95 ? 16.766 -14.43 -2.492 1 95.06 95 ILE A N 1
ATOM 719 C CA . ILE A 1 95 ? 15.453 -13.805 -2.623 1 95.06 95 ILE A CA 1
ATOM 720 C C . ILE A 1 95 ? 14.695 -13.906 -1.301 1 95.06 95 ILE A C 1
ATOM 722 O O . ILE A 1 95 ? 14.133 -12.922 -0.821 1 95.06 95 ILE A O 1
ATOM 726 N N . LEU A 1 96 ? 14.797 -15.055 -0.697 1 95 96 LEU A N 1
ATOM 727 C CA . LEU A 1 96 ? 14.102 -15.266 0.566 1 95 96 LEU A CA 1
ATOM 728 C C . LEU A 1 96 ? 14.727 -14.438 1.681 1 95 96 LEU A C 1
ATOM 730 O O . LEU A 1 96 ? 14.016 -13.852 2.504 1 95 96 LEU A O 1
ATOM 734 N N . ALA A 1 97 ? 16.031 -14.367 1.686 1 96.75 97 ALA A N 1
ATOM 735 C CA . ALA A 1 97 ? 16.734 -13.57 2.691 1 96.75 97 ALA A CA 1
ATOM 736 C C . ALA A 1 97 ? 16.406 -12.086 2.541 1 96.75 97 ALA A C 1
ATOM 738 O O . ALA A 1 97 ? 16.156 -11.398 3.531 1 96.75 97 ALA A O 1
ATOM 739 N N . MET A 1 98 ? 16.391 -11.617 1.35 1 97.75 98 MET A N 1
ATOM 740 C CA . MET A 1 98 ? 16.078 -10.219 1.074 1 97.75 98 MET A CA 1
ATOM 741 C C . MET A 1 98 ? 14.633 -9.906 1.469 1 97.75 98 MET A C 1
ATOM 743 O O . MET A 1 98 ? 14.359 -8.875 2.086 1 97.75 98 MET A O 1
ATOM 747 N N . ALA A 1 99 ? 13.75 -10.844 1.128 1 98.06 99 ALA A N 1
ATOM 748 C CA . ALA A 1 99 ? 12.344 -10.648 1.475 1 98.06 99 ALA A CA 1
ATOM 749 C C . ALA A 1 99 ? 12.156 -10.539 2.984 1 98.06 99 ALA A C 1
ATOM 751 O O . ALA A 1 99 ? 11.469 -9.641 3.469 1 98.06 99 ALA A O 1
ATOM 752 N N . GLY A 1 100 ? 12.75 -11.414 3.711 1 97.81 100 GLY A N 1
ATOM 753 C CA . GLY A 1 100 ? 12.672 -11.375 5.164 1 97.81 100 GLY A CA 1
ATOM 754 C C . GLY A 1 100 ? 13.25 -10.102 5.758 1 97.81 100 GLY A C 1
ATOM 755 O O . GLY A 1 100 ? 12.664 -9.516 6.668 1 97.81 100 GLY A O 1
ATOM 756 N N . ALA A 1 101 ? 14.391 -9.664 5.27 1 98.06 101 ALA A N 1
ATOM 757 C CA . ALA A 1 101 ? 15.039 -8.445 5.75 1 98.06 101 ALA A CA 1
ATOM 758 C C . ALA A 1 101 ? 14.18 -7.219 5.457 1 98.06 101 ALA A C 1
ATOM 760 O O . ALA A 1 101 ? 14.047 -6.336 6.309 1 98.06 101 ALA A O 1
ATOM 761 N N . TYR A 1 102 ? 13.625 -7.191 4.301 1 98.31 102 TYR A N 1
ATOM 762 C CA . TYR A 1 102 ? 12.766 -6.09 3.893 1 98.31 102 TYR A CA 1
ATOM 763 C C . TYR A 1 102 ? 11.57 -5.961 4.828 1 98.31 102 TYR A C 1
ATOM 765 O O . TYR A 1 102 ? 11.297 -4.879 5.355 1 98.31 102 TYR A O 1
ATOM 773 N N . ARG A 1 103 ? 10.898 -7.066 5 1 98.38 103 ARG A N 1
ATOM 774 C CA . ARG A 1 103 ? 9.727 -7.074 5.871 1 98.38 103 ARG A CA 1
ATOM 775 C C . ARG A 1 103 ? 10.102 -6.719 7.305 1 98.38 103 ARG A C 1
ATOM 777 O O . ARG A 1 103 ? 9.391 -5.961 7.969 1 98.38 103 ARG A O 1
ATOM 784 N N . SER A 1 104 ? 11.164 -7.246 7.797 1 97.62 104 SER A N 1
ATOM 785 C CA . SER A 1 104 ? 11.656 -6.938 9.141 1 97.62 104 SER A CA 1
ATOM 786 C C . SER A 1 104 ? 11.922 -5.445 9.305 1 97.62 104 SER A C 1
ATOM 788 O O . SER A 1 104 ? 11.555 -4.852 10.32 1 97.62 104 SER A O 1
ATOM 790 N N . TYR A 1 105 ? 12.539 -4.832 8.344 1 98 105 TYR A N 1
ATOM 791 C CA . TYR A 1 105 ? 12.812 -3.4 8.398 1 98 105 TYR A CA 1
ATOM 792 C C . TYR A 1 105 ? 11.516 -2.604 8.531 1 98 105 TYR A C 1
ATOM 794 O O . TYR A 1 105 ? 11.414 -1.713 9.375 1 98 105 TYR A O 1
ATOM 802 N N . ALA A 1 106 ? 10.578 -2.91 7.656 1 97.5 106 ALA A N 1
ATOM 803 C CA . ALA A 1 106 ? 9.297 -2.201 7.664 1 97.5 106 ALA A CA 1
ATOM 804 C C . ALA A 1 106 ? 8.625 -2.295 9.031 1 97.5 106 ALA A C 1
ATOM 806 O O . ALA A 1 106 ? 8.07 -1.311 9.523 1 97.5 106 ALA A O 1
ATOM 807 N N . HIS A 1 107 ? 8.711 -3.443 9.734 1 96.06 107 HIS A N 1
ATOM 808 C CA . HIS A 1 107 ? 8.07 -3.668 11.031 1 96.06 107 HIS A CA 1
ATOM 809 C C . HIS A 1 107 ? 8.812 -2.938 12.141 1 96.06 107 HIS A C 1
ATOM 811 O O . HIS A 1 107 ? 8.188 -2.406 13.062 1 96.06 107 HIS A O 1
ATOM 817 N N . HIS A 1 108 ? 10.062 -2.887 12.023 1 96.38 108 HIS A N 1
ATOM 818 C CA . HIS A 1 108 ? 10.859 -2.311 13.094 1 96.38 108 HIS A CA 1
ATOM 819 C C . HIS A 1 108 ? 10.945 -0.792 12.969 1 96.38 108 HIS A C 1
ATOM 821 O O . HIS A 1 108 ? 11.203 -0.095 13.953 1 96.38 108 HIS A O 1
ATOM 827 N N . HIS A 1 109 ? 10.742 -0.296 11.742 1 97.31 109 HIS A N 1
ATOM 828 C CA . HIS A 1 109 ? 10.836 1.139 11.5 1 97.31 109 HIS A CA 1
ATOM 829 C C . HIS A 1 109 ? 9.609 1.648 10.75 1 97.31 109 HIS A C 1
ATOM 831 O O . HIS A 1 109 ? 9.734 2.248 9.68 1 97.31 109 HIS A O 1
ATOM 837 N N . PRO A 1 110 ? 8.477 1.479 11.344 1 96.19 110 PRO A N 1
ATOM 838 C CA . PRO A 1 110 ? 7.27 1.892 10.625 1 96.19 110 PRO A CA 1
ATOM 839 C C . PRO A 1 110 ? 7.254 3.385 10.305 1 96.19 110 PRO A C 1
ATOM 841 O O . PRO A 1 110 ? 6.719 3.793 9.273 1 96.19 110 PRO A O 1
ATOM 844 N N . GLY A 1 111 ? 7.797 4.207 11.156 1 97 111 GLY A N 1
ATOM 845 C CA . GLY A 1 111 ? 7.883 5.633 10.875 1 97 111 GLY A CA 1
ATOM 846 C C . GLY A 1 111 ? 8.75 5.953 9.672 1 97 111 GLY A C 1
ATOM 847 O O . GLY A 1 111 ? 8.391 6.797 8.852 1 97 111 GLY A O 1
ATOM 848 N N . ARG A 1 112 ? 9.891 5.297 9.578 1 97.81 112 ARG A N 1
ATOM 849 C CA . ARG A 1 112 ? 10.773 5.453 8.43 1 97.81 112 ARG A CA 1
ATOM 850 C C . ARG A 1 112 ? 10.125 4.902 7.16 1 97.81 112 ARG A C 1
ATOM 852 O O . ARG A 1 112 ? 10.172 5.539 6.105 1 97.81 112 ARG A O 1
ATOM 859 N N . TYR A 1 113 ? 9.453 3.77 7.289 1 97.19 113 TYR A N 1
ATOM 860 C CA . TYR A 1 113 ? 8.844 3.096 6.145 1 97.19 113 TYR A CA 1
ATOM 861 C C . TYR A 1 113 ? 7.742 3.949 5.527 1 97.19 113 TYR A C 1
ATOM 863 O O . TYR A 1 113 ? 7.473 3.854 4.328 1 97.19 113 TYR A O 1
ATOM 871 N N . ALA A 1 114 ? 7.184 4.812 6.332 1 95.44 114 ALA A N 1
ATOM 872 C CA . ALA A 1 114 ? 6.133 5.711 5.859 1 95.44 114 ALA A CA 1
ATOM 873 C C . ALA A 1 114 ? 6.641 6.617 4.742 1 95.44 114 ALA A C 1
ATOM 875 O O . ALA A 1 114 ? 5.859 7.113 3.93 1 95.44 114 ALA A O 1
ATOM 876 N N . ALA A 1 115 ? 7.93 6.809 4.578 1 95.19 115 ALA A N 1
ATOM 877 C CA . ALA A 1 115 ? 8.523 7.59 3.5 1 95.19 115 ALA A CA 1
ATOM 878 C C . ALA A 1 115 ? 8.242 6.957 2.143 1 95.19 115 ALA A C 1
ATOM 880 O O . ALA A 1 115 ? 8.266 7.637 1.114 1 95.19 115 ALA A O 1
ATOM 881 N N . LEU A 1 116 ? 7.961 5.613 2.125 1 94.19 116 LEU A N 1
ATOM 882 C CA . LEU A 1 116 ? 7.691 4.887 0.89 1 94.19 116 LEU A CA 1
ATOM 883 C C . LEU A 1 116 ? 6.195 4.871 0.586 1 94.19 116 LEU A C 1
ATOM 885 O O . LEU A 1 116 ? 5.789 4.523 -0.524 1 94.19 116 LEU A O 1
ATOM 889 N N . THR A 1 117 ? 5.43 5.281 1.559 1 91.5 117 THR A N 1
ATOM 890 C CA . THR A 1 117 ? 3.986 5.156 1.391 1 91.5 117 THR A CA 1
ATOM 891 C C . THR A 1 117 ? 3.334 6.527 1.267 1 91.5 117 THR A C 1
ATOM 893 O O . THR A 1 117 ? 2.283 6.668 0.635 1 91.5 117 THR A O 1
ATOM 896 N N . ARG A 1 118 ? 4.004 7.547 1.779 1 90.19 118 ARG A N 1
ATOM 897 C CA . ARG A 1 118 ? 3.336 8.828 1.951 1 90.19 118 ARG A CA 1
ATOM 898 C C . ARG A 1 118 ? 3.834 9.852 0.93 1 90.19 118 ARG A C 1
ATOM 900 O O . ARG A 1 118 ? 3.197 10.883 0.715 1 90.19 118 ARG A O 1
ATOM 907 N N . MET A 1 119 ? 4.902 9.547 0.307 1 92.88 119 MET A N 1
ATOM 908 C CA . MET A 1 119 ? 5.488 10.523 -0.612 1 92.88 119 MET A CA 1
ATOM 909 C C . MET A 1 119 ? 5.375 10.039 -2.057 1 92.88 119 MET A C 1
ATOM 911 O O . MET A 1 119 ? 5.562 8.859 -2.338 1 92.88 119 MET A O 1
ATOM 915 N N . PRO A 1 120 ? 5.168 11 -2.926 1 93.38 120 PRO A N 1
ATOM 916 C CA . PRO A 1 120 ? 5.199 10.625 -4.344 1 93.38 120 PRO A CA 1
ATOM 917 C C . PRO A 1 120 ? 6.609 10.297 -4.832 1 93.38 120 PRO A C 1
ATOM 919 O O . PRO A 1 120 ? 7.586 10.859 -4.336 1 93.38 120 PRO A O 1
ATOM 922 N N . PHE A 1 121 ? 6.625 9.508 -5.867 1 95.62 121 PHE A N 1
ATOM 923 C CA . PHE A 1 121 ? 7.906 9.141 -6.461 1 95.62 121 PHE A CA 1
ATOM 924 C C . PHE A 1 121 ? 8.219 10.023 -7.668 1 95.62 121 PHE A C 1
ATOM 926 O O . PHE A 1 121 ? 9.273 9.891 -8.281 1 95.62 121 PHE A O 1
ATOM 933 N N . LEU A 1 122 ? 7.328 10.93 -7.926 1 95.31 122 LEU A N 1
ATOM 934 C CA . LEU A 1 122 ? 7.551 11.969 -8.93 1 95.31 122 LEU A CA 1
ATOM 935 C C . LEU A 1 122 ? 7.566 13.352 -8.289 1 95.31 122 LEU A C 1
ATOM 937 O O . LEU A 1 122 ? 6.824 13.609 -7.34 1 95.31 122 LEU A O 1
ATOM 941 N N . ASP A 1 123 ? 8.383 14.195 -8.891 1 92.56 123 ASP A N 1
ATOM 942 C CA . ASP A 1 123 ? 8.391 15.57 -8.398 1 92.56 123 ASP A CA 1
ATOM 943 C C . ASP A 1 123 ? 7.324 16.406 -9.109 1 92.56 123 ASP A C 1
ATOM 945 O O . ASP A 1 123 ? 6.477 15.867 -9.82 1 92.56 123 ASP A O 1
ATOM 949 N N . ALA A 1 124 ? 7.398 17.688 -8.867 1 90 124 ALA A N 1
ATOM 950 C CA . ALA A 1 124 ? 6.348 18.594 -9.312 1 90 124 ALA A CA 1
ATOM 951 C C . ALA A 1 124 ? 6.309 18.688 -10.836 1 90 124 ALA A C 1
ATOM 953 O O . ALA A 1 124 ? 5.289 19.062 -11.414 1 90 124 ALA A O 1
ATOM 954 N N . VAL A 1 125 ? 7.469 18.328 -11.508 1 93 125 VAL A N 1
ATOM 955 C CA . VAL A 1 125 ? 7.504 18.391 -12.969 1 93 125 VAL A CA 1
ATOM 956 C C . VAL A 1 125 ? 7.531 16.969 -13.547 1 93 125 VAL A C 1
ATOM 958 O O . VAL A 1 125 ? 8.016 16.766 -14.664 1 93 125 VAL A O 1
ATOM 961 N N . ASN A 1 126 ? 7.137 15.945 -12.711 1 92.75 126 ASN A N 1
ATOM 962 C CA . ASN A 1 126 ? 6.91 14.562 -13.109 1 92.75 126 ASN A CA 1
ATOM 963 C C . ASN A 1 126 ? 8.227 13.844 -13.414 1 92.75 126 ASN A C 1
ATOM 965 O O . ASN A 1 126 ? 8.281 13.008 -14.312 1 92.75 126 ASN A O 1
ATOM 969 N N . ARG A 1 127 ? 9.227 14.289 -12.664 1 93.38 127 ARG A N 1
ATOM 970 C CA . ARG A 1 127 ? 10.484 13.547 -12.742 1 93.38 127 ARG A CA 1
ATOM 971 C C . ARG A 1 127 ? 10.633 12.609 -11.547 1 93.38 127 ARG A C 1
ATOM 973 O O . ARG A 1 127 ? 10.289 12.961 -10.422 1 93.38 127 ARG A O 1
ATOM 980 N N . PRO A 1 128 ? 11.234 11.383 -11.93 1 93.56 128 PRO A N 1
ATOM 981 C CA . PRO A 1 128 ? 11.461 10.461 -10.82 1 93.56 128 PRO A CA 1
ATOM 982 C C . PRO A 1 128 ? 12.383 11.047 -9.75 1 93.56 128 PRO A C 1
ATOM 984 O O . PRO A 1 128 ? 13.359 11.719 -10.07 1 93.56 128 PRO A O 1
ATOM 987 N N . THR A 1 129 ? 12.07 10.742 -8.547 1 92.25 129 THR A N 1
ATOM 988 C CA . THR A 1 129 ? 12.836 11.281 -7.426 1 92.25 129 THR A CA 1
ATOM 989 C C . THR A 1 129 ? 13.875 10.273 -6.941 1 92.25 129 THR A C 1
ATOM 991 O O . THR A 1 129 ? 14.656 10.57 -6.039 1 92.25 129 THR A O 1
ATOM 994 N N . ILE A 1 130 ? 13.844 9.086 -7.551 1 93.19 130 ILE A N 1
ATOM 995 C CA . ILE A 1 130 ? 14.797 8.031 -7.188 1 93.19 130 ILE A CA 1
ATOM 996 C C . ILE A 1 130 ? 15.344 7.383 -8.453 1 93.19 130 ILE A C 1
ATOM 998 O O . ILE A 1 130 ? 14.781 7.539 -9.539 1 93.19 130 ILE A O 1
ATOM 1002 N N . ASP A 1 131 ? 16.438 6.742 -8.273 1 95.06 131 ASP A N 1
ATOM 1003 C CA . ASP A 1 131 ? 16.953 5.84 -9.305 1 95.06 131 ASP A CA 1
ATOM 1004 C C . ASP A 1 131 ? 16.547 4.395 -9.016 1 95.06 131 ASP A C 1
ATOM 1006 O O . ASP A 1 131 ? 17.297 3.662 -8.359 1 95.06 131 ASP A O 1
ATOM 1010 N N . ALA A 1 132 ? 15.5 3.986 -9.57 1 95.94 132 ALA A N 1
ATOM 1011 C CA . ALA A 1 132 ? 14.898 2.688 -9.266 1 95.94 132 ALA A CA 1
ATOM 1012 C C . ALA A 1 132 ? 15.812 1.548 -9.711 1 95.94 132 ALA A C 1
ATOM 1014 O O . ALA A 1 132 ? 15.922 0.527 -9.023 1 95.94 132 ALA A O 1
ATOM 1015 N N . ARG A 1 133 ? 16.453 1.695 -10.828 1 96.06 133 ARG A N 1
ATOM 1016 C CA . ARG A 1 133 ? 17.328 0.641 -11.336 1 96.06 133 ARG A CA 1
ATOM 1017 C C . ARG A 1 133 ? 18.516 0.428 -10.414 1 96.06 133 ARG A C 1
ATOM 1019 O O . ARG A 1 133 ? 18.906 -0.711 -10.148 1 96.06 133 ARG A O 1
ATOM 1026 N N . GLU A 1 134 ? 19 1.52 -9.969 1 95.19 134 GLU A N 1
ATOM 1027 C CA . GLU A 1 134 ? 20.109 1.409 -9.031 1 95.19 134 GLU A CA 1
ATOM 1028 C C . GLU A 1 134 ? 19.672 0.745 -7.73 1 95.19 134 GLU A C 1
ATOM 1030 O O . GLU A 1 134 ? 20.344 -0.147 -7.219 1 95.19 134 GLU A O 1
ATOM 1035 N N . LEU A 1 135 ? 18.531 1.084 -7.223 1 95.38 135 LEU A N 1
ATOM 1036 C CA . LEU A 1 135 ? 18.031 0.583 -5.953 1 95.38 135 LEU A CA 1
ATOM 1037 C C . LEU A 1 135 ? 17.656 -0.894 -6.055 1 95.38 135 LEU A C 1
ATOM 1039 O O . LEU A 1 135 ? 17.781 -1.639 -5.082 1 95.38 135 LEU A O 1
ATOM 1043 N N . ALA A 1 136 ? 17.312 -1.319 -7.23 1 96 136 ALA A N 1
ATOM 1044 C CA . ALA A 1 136 ? 16.812 -2.678 -7.422 1 96 136 ALA A CA 1
ATOM 1045 C C . ALA A 1 136 ? 17.938 -3.648 -7.727 1 96 136 ALA A C 1
ATOM 1047 O O . ALA A 1 136 ? 17.719 -4.852 -7.883 1 96 136 ALA A O 1
ATOM 1048 N N . LYS A 1 137 ? 19.141 -3.236 -7.777 1 94.94 137 LYS A N 1
ATOM 1049 C CA . LYS A 1 137 ? 20.266 -4.027 -8.266 1 94.94 137 LYS A CA 1
ATOM 1050 C C . LYS A 1 137 ? 20.391 -5.332 -7.484 1 94.94 137 LYS A C 1
ATOM 1052 O O . LYS A 1 137 ? 20.547 -6.402 -8.07 1 94.94 137 LYS A O 1
ATOM 1057 N N . PRO A 1 138 ? 20.328 -5.305 -6.129 1 93.75 138 PRO A N 1
ATOM 1058 C CA . PRO A 1 138 ? 20.469 -6.586 -5.426 1 93.75 138 PRO A CA 1
ATOM 1059 C C . PRO A 1 138 ? 19.406 -7.605 -5.84 1 93.75 138 PRO A C 1
ATOM 1061 O O . PRO A 1 138 ? 19.719 -8.773 -6.074 1 93.75 138 PRO A O 1
ATOM 1064 N N . ALA A 1 139 ? 18.203 -7.16 -5.984 1 94.31 139 ALA A N 1
ATOM 1065 C CA . ALA A 1 139 ? 17.109 -8.055 -6.383 1 94.31 139 ALA A CA 1
ATOM 1066 C C . ALA A 1 139 ? 17.297 -8.516 -7.828 1 94.31 139 ALA A C 1
ATOM 1068 O O . ALA A 1 139 ? 17.109 -9.695 -8.141 1 94.31 139 ALA A O 1
ATOM 1069 N N . THR A 1 140 ? 17.656 -7.551 -8.711 1 94.75 140 THR A N 1
ATOM 1070 C CA . THR A 1 140 ? 17.844 -7.859 -10.125 1 94.75 140 THR A CA 1
ATOM 1071 C C . THR A 1 140 ? 18.938 -8.898 -10.305 1 94.75 140 THR A C 1
ATOM 1073 O O . THR A 1 140 ? 18.797 -9.828 -11.109 1 94.75 140 THR A O 1
ATOM 1076 N N . GLU A 1 141 ? 19.969 -8.773 -9.555 1 93.44 141 GLU A N 1
ATOM 1077 C CA . GLU A 1 141 ? 21.094 -9.711 -9.625 1 93.44 141 GLU A CA 1
ATOM 1078 C C . GLU A 1 141 ? 20.672 -11.094 -9.141 1 93.44 141 GLU A C 1
ATOM 1080 O O . GLU A 1 141 ? 21.016 -12.102 -9.766 1 93.44 141 GLU A O 1
ATOM 1085 N N . ALA A 1 142 ? 19.969 -11.164 -8.078 1 92.19 142 ALA A N 1
ATOM 1086 C CA . ALA A 1 142 ? 19.516 -12.445 -7.543 1 92.19 142 ALA A CA 1
ATOM 1087 C C . ALA A 1 142 ? 18.547 -13.133 -8.508 1 92.19 142 ALA A C 1
ATOM 1089 O O . ALA A 1 142 ? 18.609 -14.352 -8.695 1 92.19 142 ALA A O 1
ATOM 1090 N N . ILE A 1 143 ? 17.703 -12.391 -9.164 1 92.12 143 ILE A N 1
ATOM 1091 C CA . ILE A 1 143 ? 16.672 -12.914 -10.062 1 92.12 143 ILE A CA 1
ATOM 1092 C C . ILE A 1 143 ? 17.297 -13.273 -11.406 1 92.12 143 ILE A C 1
ATOM 1094 O O . ILE A 1 143 ? 16.797 -14.156 -12.109 1 92.12 143 ILE A O 1
ATOM 1098 N N . GLY A 1 144 ? 18.422 -12.672 -11.781 1 88.56 144 GLY A N 1
ATOM 1099 C CA . GLY A 1 144 ? 19.094 -12.875 -13.055 1 88.56 144 GLY A CA 1
ATOM 1100 C C . GLY A 1 144 ? 19.578 -14.305 -13.242 1 88.56 144 GLY A C 1
ATOM 1101 O O . GLY A 1 144 ? 19.781 -14.75 -14.375 1 88.56 144 GLY A O 1
ATOM 1102 N N . VAL A 1 145 ? 19.734 -15.07 -12.25 1 84.06 145 VAL A N 1
ATOM 1103 C CA . VAL A 1 145 ? 20.25 -16.438 -12.32 1 84.06 145 VAL A CA 1
ATOM 1104 C C . VAL A 1 145 ? 19.234 -17.328 -13.047 1 84.06 145 VAL A C 1
ATOM 1106 O O . VAL A 1 145 ? 19.578 -18.422 -13.5 1 84.06 145 VAL A O 1
ATOM 1109 N N . TYR A 1 146 ? 18.047 -16.906 -13.109 1 85.38 146 TYR A N 1
ATOM 1110 C CA . TYR A 1 146 ? 17 -17.688 -13.758 1 85.38 146 TYR A CA 1
ATOM 1111 C C . TYR A 1 146 ? 17.047 -17.516 -15.266 1 85.38 146 TYR A C 1
ATOM 1113 O O . TYR A 1 146 ? 16.125 -17.922 -15.977 1 85.38 146 TYR A O 1
ATOM 1121 N N . GLY A 1 147 ? 18.109 -16.812 -15.812 1 86.94 147 GLY A N 1
ATOM 1122 C CA . GLY A 1 147 ? 18.344 -16.703 -17.234 1 86.94 147 GLY A CA 1
ATOM 1123 C C . GLY A 1 147 ? 17.562 -15.562 -17.875 1 86.94 147 GLY A C 1
ATOM 1124 O O . GLY A 1 147 ? 17.328 -15.57 -19.094 1 86.94 147 GLY A O 1
ATOM 1125 N N . LEU A 1 148 ? 17.141 -14.68 -17.094 1 89.06 148 LEU A N 1
ATOM 1126 C CA . LEU A 1 148 ? 16.406 -13.523 -17.594 1 89.06 148 LEU A CA 1
ATOM 1127 C C . LEU A 1 148 ? 17.359 -12.406 -18.016 1 89.06 148 LEU A C 1
ATOM 1129 O O . LEU A 1 148 ? 18.422 -12.242 -17.422 1 89.06 148 LEU A O 1
ATOM 1133 N N . ASN A 1 149 ? 16.984 -11.75 -19.047 1 91.69 149 ASN A N 1
ATOM 1134 C CA . ASN A 1 149 ? 17.781 -10.57 -19.359 1 91.69 149 ASN A CA 1
ATOM 1135 C C . ASN A 1 149 ? 17.609 -9.469 -18.312 1 91.69 149 ASN A C 1
ATOM 1137 O O . ASN A 1 149 ? 16.703 -9.547 -17.469 1 91.69 149 ASN A O 1
ATOM 1141 N N . GLU A 1 150 ? 18.406 -8.461 -18.359 1 92.69 150 GLU A N 1
ATOM 1142 C CA . GLU A 1 150 ? 18.469 -7.441 -17.312 1 92.69 150 GLU A CA 1
ATOM 1143 C C . GLU A 1 150 ? 17.141 -6.711 -17.156 1 92.69 150 GLU A C 1
ATOM 1145 O O . GLU A 1 150 ? 16.672 -6.477 -16.047 1 92.69 150 GLU A O 1
ATOM 1150 N N . ASP A 1 151 ? 16.5 -6.387 -18.266 1 94.38 151 ASP A N 1
ATOM 1151 C CA . ASP A 1 151 ? 15.234 -5.664 -18.219 1 94.38 151 ASP A CA 1
ATOM 1152 C C . ASP A 1 151 ? 14.133 -6.516 -17.594 1 94.38 151 ASP A C 1
ATOM 1154 O O . ASP A 1 151 ? 13.367 -6.035 -16.75 1 94.38 151 ASP A O 1
ATOM 1158 N N . THR A 1 152 ? 14.102 -7.773 -18 1 93.62 152 THR A N 1
ATOM 1159 C CA . THR A 1 152 ? 13.086 -8.672 -17.469 1 93.62 152 THR A CA 1
ATOM 1160 C C . THR A 1 152 ? 13.336 -8.945 -15.984 1 93.62 152 THR A C 1
ATOM 1162 O O . THR A 1 152 ? 12.391 -9.023 -15.195 1 93.62 152 THR A O 1
ATOM 1165 N N . ALA A 1 153 ? 14.617 -9.055 -15.641 1 94.69 153 ALA A N 1
ATOM 1166 C CA . ALA A 1 153 ? 14.961 -9.258 -14.234 1 94.69 153 ALA A CA 1
ATOM 1167 C C . ALA A 1 153 ? 14.57 -8.047 -13.391 1 94.69 153 ALA A C 1
ATOM 1169 O O . ALA A 1 153 ? 14.078 -8.195 -12.273 1 94.69 153 ALA A O 1
ATOM 1170 N N . PHE A 1 154 ? 14.789 -6.871 -13.922 1 96.44 154 PHE A N 1
ATOM 1171 C CA . PHE A 1 154 ? 14.383 -5.648 -13.242 1 96.44 154 PHE A CA 1
ATOM 1172 C C . PHE A 1 154 ? 12.875 -5.613 -13.055 1 96.44 154 PHE A C 1
ATOM 1174 O O . PHE A 1 154 ? 12.391 -5.328 -11.953 1 96.44 154 PHE A O 1
ATOM 1181 N N . HIS A 1 155 ? 12.133 -5.953 -14.086 1 96.06 155 HIS A N 1
ATOM 1182 C CA . HIS A 1 155 ? 10.68 -5.957 -14 1 96.06 155 HIS A CA 1
ATOM 1183 C C . HIS A 1 155 ? 10.188 -6.969 -12.969 1 96.06 155 HIS A C 1
ATOM 1185 O O . HIS A 1 155 ? 9.305 -6.664 -12.164 1 96.06 155 HIS A O 1
ATOM 1191 N N . ALA A 1 156 ? 10.812 -8.117 -12.969 1 95.38 156 ALA A N 1
ATOM 1192 C CA . ALA A 1 156 ? 10.461 -9.141 -11.984 1 95.38 156 ALA A CA 1
ATOM 1193 C C . ALA A 1 156 ? 10.773 -8.672 -10.562 1 95.38 156 ALA A C 1
ATOM 1195 O O . ALA A 1 156 ? 10.031 -8.969 -9.625 1 95.38 156 ALA A O 1
ATOM 1196 N N . GLY A 1 157 ? 11.891 -7.961 -10.422 1 96.25 157 GLY A N 1
ATOM 1197 C CA . GLY A 1 157 ? 12.227 -7.379 -9.133 1 96.25 157 GLY A CA 1
ATOM 1198 C C . GLY A 1 157 ? 11.203 -6.379 -8.641 1 96.25 157 GLY A C 1
ATOM 1199 O O . GLY A 1 157 ? 10.836 -6.387 -7.461 1 96.25 157 GLY A O 1
ATOM 1200 N N . VAL A 1 158 ? 10.711 -5.555 -9.5 1 97.25 158 VAL A N 1
ATOM 1201 C CA . VAL A 1 158 ? 9.68 -4.574 -9.172 1 97.25 158 VAL A CA 1
ATOM 1202 C C . VAL A 1 158 ? 8.391 -5.293 -8.789 1 97.25 158 VAL A C 1
ATOM 1204 O O . VAL A 1 158 ? 7.723 -4.914 -7.824 1 97.25 158 VAL A O 1
ATOM 1207 N N . GLU A 1 159 ? 8.047 -6.316 -9.516 1 97 159 GLU A N 1
ATOM 1208 C CA . GLU A 1 159 ? 6.867 -7.117 -9.203 1 97 159 GLU A CA 1
ATOM 1209 C C . GLU A 1 159 ? 6.969 -7.73 -7.812 1 97 159 GLU A C 1
ATOM 1211 O O . GLU A 1 159 ? 6.016 -7.684 -7.035 1 97 159 GLU A O 1
ATOM 1216 N N . LEU A 1 160 ? 8.102 -8.289 -7.562 1 96.56 160 LEU A N 1
ATOM 1217 C CA . LEU A 1 160 ? 8.32 -8.875 -6.246 1 96.56 160 LEU A CA 1
ATOM 1218 C C . LEU A 1 160 ? 8.227 -7.82 -5.152 1 96.56 160 LEU A C 1
ATOM 1220 O O . LEU A 1 160 ? 7.59 -8.047 -4.121 1 96.56 160 LEU A O 1
ATOM 1224 N N . TRP A 1 161 ? 8.828 -6.703 -5.367 1 97.81 161 TRP A N 1
ATOM 1225 C CA . TRP A 1 161 ? 8.742 -5.605 -4.41 1 97.81 161 TRP A CA 1
ATOM 1226 C C . TRP A 1 161 ? 7.293 -5.176 -4.203 1 97.81 161 TRP A C 1
ATOM 1228 O O . TRP A 1 161 ? 6.859 -4.957 -3.07 1 97.81 161 TRP A O 1
ATOM 1238 N N . ALA A 1 162 ? 6.57 -5.078 -5.27 1 97.94 162 ALA A N 1
ATOM 1239 C CA . ALA A 1 162 ? 5.16 -4.707 -5.176 1 97.94 162 ALA A CA 1
ATOM 1240 C C . ALA A 1 162 ? 4.395 -5.68 -4.277 1 97.94 162 ALA A C 1
ATOM 1242 O O . ALA A 1 162 ? 3.607 -5.258 -3.428 1 97.94 162 ALA A O 1
ATOM 1243 N N . ALA A 1 163 ? 4.617 -6.941 -4.469 1 97.81 163 ALA A N 1
ATOM 1244 C CA . ALA A 1 163 ? 3.953 -7.965 -3.664 1 97.81 163 ALA A CA 1
ATOM 1245 C C . ALA A 1 163 ? 4.309 -7.82 -2.188 1 97.81 163 ALA A C 1
ATOM 1247 O O . ALA A 1 163 ? 3.426 -7.812 -1.327 1 97.81 163 ALA A O 1
ATOM 1248 N N . MET A 1 164 ? 5.598 -7.656 -1.929 1 98.12 164 MET A N 1
ATOM 1249 C CA . MET A 1 164 ? 6.051 -7.52 -0.549 1 98.12 164 MET A CA 1
ATOM 1250 C C . MET A 1 164 ? 5.531 -6.23 0.073 1 98.12 164 MET A C 1
ATOM 1252 O O . MET A 1 164 ? 5.094 -6.223 1.227 1 98.12 164 MET A O 1
ATOM 1256 N N . HIS A 1 165 ? 5.613 -5.199 -0.669 1 97.88 165 HIS A N 1
ATOM 1257 C CA . HIS A 1 165 ? 5.121 -3.9 -0.224 1 97.88 165 HIS A CA 1
ATOM 1258 C C . HIS A 1 165 ? 3.639 -3.967 0.133 1 97.88 165 HIS A C 1
ATOM 1260 O O . HIS A 1 165 ? 3.227 -3.475 1.187 1 97.88 165 HIS A O 1
ATOM 1266 N N . GLY A 1 166 ? 2.861 -4.613 -0.738 1 98.06 166 GLY A N 1
ATOM 1267 C CA . GLY A 1 166 ? 1.444 -4.785 -0.461 1 98.06 166 GLY A CA 1
ATOM 1268 C C . GLY A 1 166 ? 1.176 -5.586 0.8 1 98.06 166 GLY A C 1
ATOM 1269 O O . GLY A 1 166 ? 0.303 -5.227 1.595 1 98.06 166 GLY A O 1
ATOM 1270 N N . PHE A 1 167 ? 1.904 -6.617 0.987 1 98.19 167 PHE A N 1
ATOM 1271 C CA . PHE A 1 167 ? 1.752 -7.457 2.17 1 98.19 167 PHE A CA 1
ATOM 1272 C C . PHE A 1 167 ? 2.043 -6.664 3.438 1 98.19 167 PHE A C 1
ATOM 1274 O O . PHE A 1 167 ? 1.263 -6.699 4.391 1 98.19 167 PHE A O 1
ATOM 1281 N N . VAL A 1 168 ? 3.121 -5.941 3.414 1 97.56 168 VAL A N 1
ATOM 1282 C CA . VAL A 1 168 ? 3.539 -5.137 4.559 1 97.56 168 VAL A CA 1
ATOM 1283 C C . VAL A 1 168 ? 2.486 -4.07 4.852 1 97.56 168 VAL A C 1
ATOM 1285 O O . VAL A 1 168 ? 2.135 -3.84 6.008 1 97.56 168 VAL A O 1
ATOM 1288 N N . MET A 1 169 ? 2.002 -3.477 3.836 1 96.12 169 MET A N 1
ATOM 1289 C CA . MET A 1 169 ? 0.982 -2.447 4.02 1 96.12 169 MET A CA 1
ATOM 1290 C C . MET A 1 169 ? -0.279 -3.037 4.645 1 96.12 169 MET A C 1
ATOM 1292 O O . MET A 1 169 ? -0.887 -2.424 5.523 1 96.12 169 MET A O 1
ATOM 1296 N N . LEU A 1 170 ? -0.719 -4.164 4.203 1 96.31 170 LEU A N 1
ATOM 1297 C CA . LEU A 1 170 ? -1.89 -4.816 4.781 1 96.31 170 LEU A CA 1
ATOM 1298 C C . LEU A 1 170 ? -1.647 -5.18 6.242 1 96.31 170 LEU A C 1
ATOM 1300 O O . LEU A 1 170 ? -2.564 -5.105 7.062 1 96.31 170 LEU A O 1
ATOM 1304 N N . GLU A 1 171 ? -0.425 -5.523 6.586 1 95.75 171 GLU A N 1
ATOM 1305 C CA . GLU A 1 171 ? -0.091 -5.758 7.988 1 95.75 171 GLU A CA 1
ATOM 1306 C C . GLU A 1 171 ? -0.233 -4.48 8.812 1 95.75 171 GLU A C 1
ATOM 1308 O O . GLU A 1 171 ? -0.811 -4.496 9.898 1 95.75 171 GLU A O 1
ATOM 1313 N N . MET A 1 172 ? 0.209 -3.447 8.242 1 92.44 172 MET A N 1
ATOM 1314 C CA . MET A 1 172 ? 0.263 -2.186 8.969 1 92.44 172 MET A CA 1
ATOM 1315 C C . MET A 1 172 ? -1.138 -1.631 9.203 1 92.44 172 MET A C 1
ATOM 1317 O O . MET A 1 172 ? -1.387 -0.964 10.211 1 92.44 172 MET A O 1
ATOM 1321 N N . THR A 1 173 ? -2.021 -1.926 8.32 1 92.44 173 THR A N 1
ATOM 1322 C CA . THR A 1 173 ? -3.393 -1.456 8.484 1 92.44 173 THR A CA 1
ATOM 1323 C C . THR A 1 173 ? -4.195 -2.418 9.352 1 92.44 173 THR A C 1
ATOM 1325 O O . THR A 1 173 ? -5.391 -2.213 9.57 1 92.44 173 THR A O 1
ATOM 1328 N N . GLY A 1 174 ? -3.572 -3.535 9.797 1 94.44 174 GLY A N 1
ATOM 1329 C CA . GLY A 1 174 ? -4.203 -4.441 10.734 1 94.44 174 GLY A CA 1
ATOM 1330 C C . GLY A 1 174 ? -4.988 -5.551 10.062 1 94.44 174 GLY A C 1
ATOM 1331 O O . GLY A 1 174 ? -5.609 -6.379 10.734 1 94.44 174 GLY A O 1
ATOM 1332 N N . PHE A 1 175 ? -4.957 -5.586 8.75 1 96.19 175 PHE A N 1
ATOM 1333 C CA . PHE A 1 175 ? -5.723 -6.602 8.039 1 96.19 175 PHE A CA 1
ATOM 1334 C C . PHE A 1 175 ? -5.301 -8 8.469 1 96.19 175 PHE A C 1
ATOM 1336 O O . PHE A 1 175 ? -6.145 -8.836 8.805 1 96.19 175 PHE A O 1
ATOM 1343 N N . MET A 1 176 ? -4.016 -8.242 8.523 1 95.69 176 MET A N 1
ATOM 1344 C CA . MET A 1 176 ? -3.488 -9.57 8.805 1 95.69 176 MET A CA 1
ATOM 1345 C C . MET A 1 176 ? -3.834 -10.008 10.219 1 95.69 176 MET A C 1
ATOM 1347 O O . MET A 1 176 ? -4.074 -11.188 10.469 1 95.69 176 MET A O 1
ATOM 1351 N N . ALA A 1 177 ? -3.875 -9.094 11.078 1 93.75 177 ALA A N 1
ATOM 1352 C CA . ALA A 1 177 ? -4.195 -9.391 12.477 1 93.75 177 ALA A CA 1
ATOM 1353 C C . ALA A 1 177 ? -5.668 -9.773 12.625 1 93.75 177 ALA A C 1
ATOM 1355 O O . ALA A 1 177 ? -6.059 -10.375 13.625 1 93.75 177 ALA A O 1
ATOM 1356 N N . GLY A 1 178 ? -6.469 -9.461 11.648 1 94.62 178 GLY A N 1
ATOM 1357 C CA . GLY A 1 178 ? -7.906 -9.672 11.734 1 94.62 178 GLY A CA 1
ATOM 1358 C C . GLY A 1 178 ? -8.359 -10.969 11.102 1 94.62 178 GLY A C 1
ATOM 1359 O O . GLY A 1 178 ? -9.555 -11.266 11.062 1 94.62 178 GLY A O 1
ATOM 1360 N N . ILE A 1 179 ? -7.395 -11.695 10.602 1 95.06 179 ILE A N 1
ATOM 1361 C CA . ILE A 1 179 ? -7.77 -12.938 9.938 1 95.06 179 ILE A CA 1
ATOM 1362 C C . ILE A 1 179 ? -6.969 -14.102 10.531 1 95.06 179 ILE A C 1
ATOM 1364 O O . ILE A 1 179 ? -5.938 -13.883 11.172 1 95.06 179 ILE A O 1
ATOM 1368 N N . GLU A 1 180 ? -7.473 -15.328 10.367 1 94.12 180 GLU A N 1
ATOM 1369 C CA . GLU A 1 180 ? -6.785 -16.531 10.836 1 94.12 180 GLU A CA 1
ATOM 1370 C C . GLU A 1 180 ? -5.734 -16.984 9.828 1 94.12 180 GLU A C 1
ATOM 1372 O O . GLU A 1 180 ? -5.98 -17.906 9.039 1 94.12 180 GLU A O 1
ATOM 1377 N N . MET A 1 181 ? -4.641 -16.359 9.883 1 95.06 181 MET A N 1
ATOM 1378 C CA . MET A 1 181 ? -3.5 -16.641 9.016 1 95.06 181 MET A CA 1
ATOM 1379 C C . MET A 1 181 ? -2.193 -16.234 9.695 1 95.06 181 MET A C 1
ATOM 1381 O O . MET A 1 181 ? -2.105 -15.172 10.297 1 95.06 181 MET A O 1
ATOM 1385 N N . ASP A 1 182 ? -1.248 -17.062 9.711 1 96.38 182 ASP A N 1
ATOM 1386 C CA . ASP A 1 182 ? 0.083 -16.703 10.18 1 96.38 182 ASP A CA 1
ATOM 1387 C C . ASP A 1 182 ? 0.809 -15.836 9.148 1 96.38 182 ASP A C 1
ATOM 1389 O O . ASP A 1 182 ? 1.22 -16.328 8.102 1 96.38 182 ASP A O 1
ATOM 1393 N N . PRO A 1 183 ? 1.035 -14.625 9.453 1 96.12 183 PRO A N 1
ATOM 1394 C CA . PRO A 1 183 ? 1.6 -13.734 8.438 1 96.12 183 PRO A CA 1
ATOM 1395 C C . PRO A 1 183 ? 3.014 -14.133 8.023 1 96.12 183 PRO A C 1
ATOM 1397 O O . PRO A 1 183 ? 3.412 -13.906 6.875 1 96.12 183 PRO A O 1
ATOM 1400 N N . ASP A 1 184 ? 3.801 -14.758 8.961 1 96.19 184 ASP A N 1
ATOM 1401 C CA . ASP A 1 184 ? 5.148 -15.195 8.617 1 96.19 184 ASP A CA 1
ATOM 1402 C C . ASP A 1 184 ? 5.109 -16.281 7.531 1 96.19 184 ASP A C 1
ATOM 1404 O O . ASP A 1 184 ? 5.809 -16.172 6.523 1 96.19 184 ASP A O 1
ATOM 1408 N N . THR A 1 185 ? 4.293 -17.203 7.738 1 95.75 185 THR A N 1
ATOM 1409 C CA . THR A 1 185 ? 4.152 -18.297 6.785 1 95.75 185 THR A CA 1
ATOM 1410 C C . THR A 1 185 ? 3.58 -17.797 5.465 1 95.75 185 THR A C 1
ATOM 1412 O O . THR A 1 185 ? 4.078 -18.141 4.391 1 95.75 185 THR A O 1
ATOM 1415 N N . ALA A 1 186 ? 2.586 -17 5.527 1 96 186 ALA A N 1
ATOM 1416 C CA . ALA A 1 186 ? 1.936 -16.484 4.324 1 96 186 ALA A CA 1
ATOM 1417 C C . ALA A 1 186 ? 2.908 -15.664 3.488 1 96 186 ALA A C 1
ATOM 1419 O O . ALA A 1 186 ? 2.92 -15.766 2.26 1 96 186 ALA A O 1
ATOM 1420 N N . PHE A 1 187 ? 3.715 -14.875 4.164 1 97.62 187 PHE A N 1
ATOM 1421 C CA . PHE A 1 187 ? 4.688 -14.047 3.465 1 97.62 187 PHE A CA 1
ATOM 1422 C C . PHE A 1 187 ? 5.711 -14.906 2.738 1 97.62 187 PHE A C 1
ATOM 1424 O O . PHE A 1 187 ? 6.004 -14.68 1.563 1 97.62 187 PHE A O 1
ATOM 1431 N N . ALA A 1 188 ? 6.203 -15.844 3.453 1 95.62 188 ALA A N 1
ATOM 1432 C CA . ALA A 1 188 ? 7.18 -16.75 2.857 1 95.62 188 ALA A CA 1
ATOM 1433 C C . ALA A 1 188 ? 6.582 -17.5 1.672 1 95.62 188 ALA A C 1
ATOM 1435 O O . ALA A 1 188 ? 7.234 -17.672 0.639 1 95.62 188 ALA A O 1
ATOM 1436 N N . GLU A 1 189 ? 5.352 -17.938 1.796 1 94.06 189 GLU A N 1
ATOM 1437 C CA . GLU A 1 189 ? 4.672 -18.656 0.72 1 94.06 189 GLU A CA 1
ATOM 1438 C C . GLU A 1 189 ? 4.469 -17.75 -0.497 1 94.06 189 GLU A C 1
ATOM 1440 O O . GLU A 1 189 ? 4.645 -18.188 -1.636 1 94.06 189 GLU A O 1
ATOM 1445 N N . MET A 1 190 ? 4.086 -16.547 -0.259 1 95.94 190 MET A N 1
ATOM 1446 C CA . MET A 1 190 ? 3.908 -15.594 -1.351 1 95.94 190 MET A CA 1
ATOM 1447 C C . MET A 1 190 ? 5.207 -15.414 -2.131 1 95.94 190 MET A C 1
ATOM 1449 O O . MET A 1 190 ? 5.207 -15.453 -3.361 1 95.94 190 MET A O 1
ATOM 1453 N N . VAL A 1 191 ? 6.316 -15.273 -1.414 1 95.75 191 VAL A N 1
ATOM 1454 C CA . VAL A 1 191 ? 7.617 -15.07 -2.041 1 95.75 191 VAL A CA 1
ATOM 1455 C C . VAL A 1 191 ? 8.023 -16.328 -2.801 1 95.75 191 VAL A C 1
ATOM 1457 O O . VAL A 1 191 ? 8.516 -16.25 -3.928 1 95.75 191 VAL A O 1
ATOM 1460 N N . HIS A 1 192 ? 7.758 -17.484 -2.221 1 92.19 192 HIS A N 1
ATOM 1461 C CA . HIS A 1 192 ? 8.07 -18.75 -2.867 1 92.19 192 HIS A CA 1
ATOM 1462 C C . HIS A 1 192 ? 7.273 -18.938 -4.156 1 92.19 192 HIS A C 1
ATOM 1464 O O . HIS A 1 192 ? 7.824 -19.359 -5.176 1 92.19 192 HIS A O 1
ATOM 1470 N N . ARG A 1 193 ? 5.996 -18.625 -4.062 1 89.88 193 ARG A N 1
ATOM 1471 C CA . ARG A 1 193 ? 5.156 -18.75 -5.25 1 89.88 193 ARG A CA 1
ATOM 1472 C C . ARG A 1 193 ? 5.672 -17.844 -6.375 1 89.88 193 ARG A C 1
ATOM 1474 O O . ARG A 1 193 ? 5.707 -18.266 -7.535 1 89.88 193 ARG A O 1
ATOM 1481 N N . PHE A 1 194 ? 6.035 -16.641 -6.027 1 91.56 194 PHE A N 1
ATOM 1482 C CA . PHE A 1 194 ? 6.59 -15.719 -7.012 1 91.56 194 PHE A CA 1
ATOM 1483 C C . PHE A 1 194 ? 7.875 -16.281 -7.613 1 91.56 194 PHE A C 1
ATOM 1485 O O . PHE A 1 194 ? 8.039 -16.297 -8.836 1 91.56 194 PHE A O 1
ATOM 1492 N N . ALA A 1 195 ? 8.82 -16.766 -6.762 1 89.12 195 ALA A N 1
ATOM 1493 C CA . ALA A 1 195 ? 10.102 -17.297 -7.207 1 89.12 195 ALA A CA 1
ATOM 1494 C C . ALA A 1 195 ? 9.914 -18.5 -8.109 1 89.12 195 ALA A C 1
ATOM 1496 O O . ALA A 1 195 ? 10.625 -18.656 -9.117 1 89.12 195 ALA A O 1
ATOM 1497 N N . SER A 1 196 ? 8.961 -19.359 -7.785 1 88.06 196 SER A N 1
ATOM 1498 C CA . SER A 1 196 ? 8.68 -20.531 -8.602 1 88.06 196 SER A CA 1
ATOM 1499 C C . SER A 1 196 ? 8.164 -20.141 -9.977 1 88.06 196 SER A C 1
ATOM 1501 O O . SER A 1 196 ? 8.461 -20.797 -10.977 1 88.06 196 SER A O 1
ATOM 1503 N N . GLY A 1 197 ? 7.383 -19.094 -10 1 87.44 197 GLY A N 1
ATOM 1504 C CA . GLY A 1 197 ? 6.863 -18.594 -11.258 1 87.44 197 GLY A CA 1
ATOM 1505 C C . GLY A 1 197 ? 7.938 -18.016 -12.156 1 87.44 197 GLY A C 1
ATOM 1506 O O . GLY A 1 197 ? 7.766 -17.953 -13.375 1 87.44 197 GLY A O 1
ATOM 1507 N N . LEU A 1 198 ? 9.062 -17.547 -11.602 1 85.06 198 LEU A N 1
ATOM 1508 C CA . LEU A 1 198 ? 10.188 -17.031 -12.383 1 85.06 198 LEU A CA 1
ATOM 1509 C C . LEU A 1 198 ? 10.852 -18.156 -13.164 1 85.06 198 LEU A C 1
ATOM 1511 O O . LEU A 1 198 ? 11.32 -17.953 -14.289 1 85.06 198 LEU A O 1
ATOM 1515 N N . ALA A 1 199 ? 10.82 -19.234 -12.578 1 77.25 199 ALA A N 1
ATOM 1516 C CA . ALA A 1 199 ? 11.492 -20.391 -13.18 1 77.25 199 ALA A CA 1
ATOM 1517 C C . ALA A 1 199 ? 10.703 -20.922 -14.375 1 77.25 199 ALA A C 1
ATOM 1519 O O . ALA A 1 199 ? 11.281 -21.484 -15.312 1 77.25 199 ALA A O 1
ATOM 1520 N N . GLU A 1 200 ? 9.438 -20.797 -14.391 1 69.25 200 GLU A N 1
ATOM 1521 C CA . GLU A 1 200 ? 8.602 -21.359 -15.453 1 69.25 200 GLU A CA 1
ATOM 1522 C C . GLU A 1 200 ? 8.609 -20.469 -16.688 1 69.25 200 GLU A C 1
ATOM 1524 O O . GLU A 1 200 ? 8.523 -20.953 -17.812 1 69.25 200 GLU A O 1
ATOM 1529 N N . ARG A 1 201 ? 8.453 -19.188 -16.531 1 58.56 201 ARG A N 1
ATOM 1530 C CA . ARG A 1 201 ? 8.289 -18.312 -17.688 1 58.56 201 ARG A CA 1
ATOM 1531 C C . ARG A 1 201 ? 9.586 -17.594 -18.016 1 58.56 201 ARG A C 1
ATOM 1533 O O . ARG A 1 201 ? 9.969 -16.641 -17.328 1 58.56 201 ARG A O 1
ATOM 1540 N N . LYS A 1 202 ? 10.5 -18.297 -18.797 1 47.84 202 LYS A N 1
ATOM 1541 C CA . LYS A 1 202 ? 11.617 -17.625 -19.453 1 47.84 202 LYS A CA 1
ATOM 1542 C C . LYS A 1 202 ? 11.125 -16.672 -20.547 1 47.84 202 LYS A C 1
ATOM 1544 O O . LYS A 1 202 ? 10.094 -16.922 -21.172 1 47.84 202 LYS A O 1
ATOM 1549 N N . MET B 1 1 ? -59.25 30.703 -37.25 1 41.03 1 MET B N 1
ATOM 1550 C CA . MET B 1 1 ? -58.438 29.531 -36.844 1 41.03 1 MET B CA 1
ATOM 1551 C C . MET B 1 1 ? -57.812 29.734 -35.5 1 41.03 1 MET B C 1
ATOM 1553 O O . MET B 1 1 ? -56.938 30.594 -35.344 1 41.03 1 MET B O 1
ATOM 1557 N N . THR B 1 2 ? -58.562 29.484 -34.375 1 46.34 2 THR B N 1
ATOM 1558 C CA . THR B 1 2 ? -58.281 29.641 -32.938 1 46.34 2 THR B CA 1
ATOM 1559 C C . THR B 1 2 ? -57.125 28.75 -32.5 1 46.34 2 THR B C 1
ATOM 1561 O O . THR B 1 2 ? -57.188 27.531 -32.625 1 46.34 2 THR B O 1
ATOM 1564 N N . THR B 1 3 ? -55.875 29.219 -32.531 1 51.09 3 THR B N 1
ATOM 1565 C CA . THR B 1 3 ? -54.656 28.531 -32.094 1 51.09 3 THR B CA 1
ATOM 1566 C C . THR B 1 3 ? -54.812 28.109 -30.625 1 51.09 3 THR B C 1
ATOM 1568 O O . THR B 1 3 ? -55 28.953 -29.75 1 51.09 3 THR B O 1
ATOM 1571 N N . GLU B 1 4 ? -55.219 26.828 -30.359 1 53.81 4 GLU B N 1
ATOM 1572 C CA . GLU B 1 4 ? -55.281 26.25 -29.016 1 53.81 4 GLU B CA 1
ATOM 1573 C C . GLU B 1 4 ? -53.969 26.438 -28.266 1 53.81 4 GLU B C 1
ATOM 1575 O O . GLU B 1 4 ? -52.906 26.203 -28.797 1 53.81 4 GLU B O 1
ATOM 1580 N N . PRO B 1 5 ? -54 27.172 -27.125 1 53.44 5 PRO B N 1
ATOM 1581 C CA . PRO B 1 5 ? -52.781 27.375 -26.344 1 53.44 5 PRO B CA 1
ATOM 1582 C C . PRO B 1 5 ? -52.094 26.062 -25.969 1 53.44 5 PRO B C 1
ATOM 1584 O O . PRO B 1 5 ? -52.781 25.031 -25.812 1 53.44 5 PRO B O 1
ATOM 1587 N N . ALA B 1 6 ? -50.812 25.797 -26.281 1 52.72 6 ALA B N 1
ATOM 1588 C CA . ALA B 1 6 ? -49.938 24.688 -25.906 1 52.72 6 ALA B CA 1
ATOM 1589 C C . ALA B 1 6 ? -50 24.406 -24.406 1 52.72 6 ALA B C 1
ATOM 1591 O O . ALA B 1 6 ? -49.844 25.328 -23.594 1 52.72 6 ALA B O 1
ATOM 1592 N N . THR B 1 7 ? -50.719 23.359 -23.969 1 48.34 7 THR B N 1
ATOM 1593 C CA . THR B 1 7 ? -50.781 22.938 -22.562 1 48.34 7 THR B CA 1
ATOM 1594 C C . THR B 1 7 ? -49.344 22.75 -22.016 1 48.34 7 THR B C 1
ATOM 1596 O O . THR B 1 7 ? -48.562 21.984 -22.562 1 48.34 7 THR B O 1
ATOM 1599 N N . ALA B 1 8 ? -48.844 23.688 -21.297 1 47.56 8 ALA B N 1
ATOM 1600 C CA . ALA B 1 8 ? -47.562 23.625 -20.594 1 47.56 8 ALA B CA 1
ATOM 1601 C C . ALA B 1 8 ? -47.438 22.344 -19.766 1 47.56 8 ALA B C 1
ATOM 1603 O O . ALA B 1 8 ? -48.312 22.078 -18.938 1 47.56 8 ALA B O 1
ATOM 1604 N N . HIS B 1 9 ? -46.906 21.188 -20.25 1 45.94 9 HIS B N 1
ATOM 1605 C CA . HIS B 1 9 ? -46.625 20 -19.469 1 45.94 9 HIS B CA 1
ATOM 1606 C C . HIS B 1 9 ? -45.906 20.359 -18.172 1 45.94 9 HIS B C 1
ATOM 1608 O O . HIS B 1 9 ? -44.812 20.969 -18.203 1 45.94 9 HIS B O 1
ATOM 1614 N N . ARG B 1 10 ? -46.625 20.531 -17.078 1 45.69 10 ARG B N 1
ATOM 1615 C CA . ARG B 1 10 ? -46.031 20.719 -15.758 1 45.69 10 ARG B CA 1
ATOM 1616 C C . ARG B 1 10 ? -44.938 19.688 -15.492 1 45.69 10 ARG B C 1
ATOM 1618 O O . ARG B 1 10 ? -45.188 18.484 -15.539 1 45.69 10 ARG B O 1
ATOM 1625 N N . ARG B 1 11 ? -43.719 19.953 -15.703 1 44.59 11 ARG B N 1
ATOM 1626 C CA . ARG B 1 11 ? -42.594 19.125 -15.266 1 44.59 11 ARG B CA 1
ATOM 1627 C C . ARG B 1 11 ? -42.812 18.625 -13.836 1 44.59 11 ARG B C 1
ATOM 1629 O O . ARG B 1 11 ? -43.062 19.422 -12.93 1 44.59 11 ARG B O 1
ATOM 1636 N N . THR B 1 12 ? -43.312 17.438 -13.594 1 47.53 12 THR B N 1
ATOM 1637 C CA . THR B 1 12 ? -43.344 16.828 -12.266 1 47.53 12 THR B CA 1
ATOM 1638 C C . THR B 1 12 ? -42.094 17.156 -11.484 1 47.53 12 THR B C 1
ATOM 1640 O O . THR B 1 12 ? -40.969 16.969 -11.969 1 47.53 12 THR B O 1
ATOM 1643 N N . PRO B 1 13 ? -42.094 17.891 -10.445 1 45.09 13 PRO B N 1
ATOM 1644 C CA . PRO B 1 13 ? -40.875 18.219 -9.688 1 45.09 13 PRO B CA 1
ATOM 1645 C C . PRO B 1 13 ? -40.062 16.984 -9.359 1 45.09 13 PRO B C 1
ATOM 1647 O O . PRO B 1 13 ? -40.594 15.898 -9.164 1 45.09 13 PRO B O 1
ATOM 1650 N N . ALA B 1 14 ? -38.969 16.75 -9.828 1 44.97 14 ALA B N 1
ATOM 1651 C CA . ALA B 1 14 ? -38.031 15.711 -9.414 1 44.97 14 ALA B CA 1
ATOM 1652 C C . ALA B 1 14 ? -38.125 15.461 -7.914 1 44.97 14 ALA B C 1
ATOM 1654 O O . ALA B 1 14 ? -38.031 16.391 -7.113 1 44.97 14 ALA B O 1
ATOM 1655 N N . ARG B 1 15 ? -38.969 14.547 -7.453 1 44.12 15 ARG B N 1
ATOM 1656 C CA . ARG B 1 15 ? -39.062 14.156 -6.051 1 44.12 15 ARG B CA 1
ATOM 1657 C C . ARG B 1 15 ? -37.688 14.266 -5.355 1 44.12 15 ARG B C 1
ATOM 1659 O O . ARG B 1 15 ? -36.719 13.617 -5.766 1 44.12 15 ARG B O 1
ATOM 1666 N N . ALA B 1 16 ? -37.375 15.305 -4.762 1 49.47 16 ALA B N 1
ATOM 1667 C CA . ALA B 1 16 ? -36.219 15.492 -3.896 1 49.47 16 ALA B CA 1
ATOM 1668 C C . ALA B 1 16 ? -35.906 14.219 -3.117 1 49.47 16 ALA B C 1
ATOM 1670 O O . ALA B 1 16 ? -36.75 13.703 -2.385 1 49.47 16 ALA B O 1
ATOM 1671 N N . THR B 1 17 ? -35.281 13.234 -3.691 1 55.81 17 THR B N 1
ATOM 1672 C CA . THR B 1 17 ? -34.906 12.031 -2.967 1 55.81 17 THR B CA 1
ATOM 1673 C C . THR B 1 17 ? -34.625 12.344 -1.495 1 55.81 17 THR B C 1
ATOM 1675 O O . THR B 1 17 ? -33.844 13.219 -1.174 1 55.81 17 THR B O 1
ATOM 1678 N N . ARG B 1 18 ? -35.594 12.078 -0.632 1 70.62 18 ARG B N 1
ATOM 1679 C CA . ARG B 1 18 ? -35.531 12.242 0.815 1 70.62 18 ARG B CA 1
ATOM 1680 C C . ARG B 1 18 ? -34.156 11.797 1.343 1 70.62 18 ARG B C 1
ATOM 1682 O O . ARG B 1 18 ? -33.688 10.719 0.993 1 70.62 18 ARG B O 1
ATOM 1689 N N . LEU B 1 19 ? -33.5 12.773 1.943 1 81.19 19 LEU B N 1
ATOM 1690 C CA . LEU B 1 19 ? -32.219 12.5 2.553 1 81.19 19 LEU B CA 1
ATOM 1691 C C . LEU B 1 19 ? -32.312 11.359 3.562 1 81.19 19 LEU B C 1
ATOM 1693 O O . LEU B 1 19 ? -33.188 11.375 4.43 1 81.19 19 LEU B O 1
ATOM 1697 N N . ASN B 1 20 ? -31.734 10.273 3.23 1 89.81 20 ASN B N 1
ATOM 1698 C CA . ASN B 1 20 ? -31.547 9.141 4.137 1 89.81 20 ASN B CA 1
ATOM 1699 C C . ASN B 1 20 ? -30.109 8.656 4.141 1 89.81 20 ASN B C 1
ATOM 1701 O O . ASN B 1 20 ? -29.25 9.234 3.459 1 89.81 20 ASN B O 1
ATOM 1705 N N . ARG B 1 21 ? -29.828 7.68 4.91 1 92.06 21 ARG B N 1
ATOM 1706 C CA . ARG B 1 21 ? -28.453 7.215 5.117 1 92.06 21 ARG B CA 1
ATOM 1707 C C . ARG B 1 21 ? -27.844 6.73 3.807 1 92.06 21 ARG B C 1
ATOM 1709 O O . ARG B 1 21 ? -26.688 7.027 3.518 1 92.06 21 ARG B O 1
ATOM 1716 N N . ASP B 1 22 ? -28.625 6.105 3.033 1 94.31 22 ASP B N 1
ATOM 1717 C CA . ASP B 1 22 ? -28.141 5.594 1.756 1 94.31 22 ASP B CA 1
ATOM 1718 C C . ASP B 1 22 ? -27.766 6.738 0.812 1 94.31 22 ASP B C 1
ATOM 1720 O O . ASP B 1 22 ? -26.734 6.688 0.14 1 94.31 22 ASP B O 1
ATOM 1724 N N . ALA B 1 23 ? -28.562 7.684 0.811 1 93.5 23 ALA B N 1
ATOM 1725 C CA . ALA B 1 23 ? -28.297 8.852 -0.032 1 93.5 23 ALA B CA 1
ATOM 1726 C C . ALA B 1 23 ? -27.031 9.578 0.403 1 93.5 23 ALA B C 1
ATOM 1728 O O . ALA B 1 23 ? -26.266 10.047 -0.435 1 93.5 23 ALA B O 1
ATOM 1729 N N . VAL B 1 24 ? -26.875 9.633 1.683 1 95.38 24 VAL B N 1
ATOM 1730 C CA . VAL B 1 24 ? -25.703 10.305 2.229 1 95.38 24 VAL B CA 1
ATOM 1731 C C . VAL B 1 24 ? -24.438 9.539 1.843 1 95.38 24 VAL B C 1
ATOM 1733 O O . VAL B 1 24 ? -23.453 10.133 1.396 1 95.38 24 VAL B O 1
ATOM 1736 N N . VAL B 1 25 ? -24.484 8.242 1.954 1 96.5 25 VAL B N 1
ATOM 1737 C CA . VAL B 1 25 ? -23.312 7.418 1.642 1 96.5 25 VAL B CA 1
ATOM 1738 C C . VAL B 1 25 ? -23.016 7.5 0.147 1 96.5 25 VAL B C 1
ATOM 1740 O O . VAL B 1 25 ? -21.844 7.613 -0.25 1 96.5 25 VAL B O 1
ATOM 1743 N N . ASN B 1 26 ? -24.047 7.535 -0.662 1 96.69 26 ASN B N 1
ATOM 1744 C CA . ASN B 1 26 ? -23.859 7.672 -2.102 1 96.69 26 ASN B CA 1
ATOM 1745 C C . ASN B 1 26 ? -23.234 9.016 -2.459 1 96.69 26 ASN B C 1
ATOM 1747 O O . ASN B 1 26 ? -22.359 9.086 -3.322 1 96.69 26 ASN B O 1
ATOM 1751 N N . ALA B 1 27 ? -23.703 9.953 -1.785 1 96.62 27 ALA B N 1
ATOM 1752 C CA . ALA B 1 27 ? -23.125 11.281 -2 1 96.62 27 ALA B CA 1
ATOM 1753 C C . ALA B 1 27 ? -21.656 11.312 -1.582 1 96.62 27 ALA B C 1
ATOM 1755 O O . ALA B 1 27 ? -20.828 11.938 -2.246 1 96.62 27 ALA B O 1
ATOM 1756 N N . ALA B 1 28 ? -21.375 10.656 -0.506 1 97.94 28 ALA B N 1
ATOM 1757 C CA . ALA B 1 28 ? -19.984 10.586 -0.039 1 97.94 28 ALA B CA 1
ATOM 1758 C C . ALA B 1 28 ? -19.094 9.891 -1.065 1 97.94 28 ALA B C 1
ATOM 1760 O O . ALA B 1 28 ? -17.984 10.336 -1.331 1 97.94 28 ALA B O 1
ATOM 1761 N N . LEU B 1 29 ? -19.594 8.836 -1.61 1 98.06 29 LEU B N 1
ATOM 1762 C CA . LEU B 1 29 ? -18.844 8.109 -2.631 1 98.06 29 LEU B CA 1
ATOM 1763 C C . LEU B 1 29 ? -18.547 9 -3.826 1 98.06 29 LEU B C 1
ATOM 1765 O O . LEU B 1 29 ? -17.406 9.039 -4.309 1 98.06 29 LEU B O 1
ATOM 1769 N N . SER B 1 30 ? -19.516 9.734 -4.262 1 97.38 30 SER B N 1
ATOM 1770 C CA . SER B 1 30 ? -19.328 10.664 -5.367 1 97.38 30 SER B CA 1
ATOM 1771 C C . SER B 1 30 ? -18.359 11.773 -4.996 1 97.38 30 SER B C 1
ATOM 1773 O O . SER B 1 30 ? -17.516 12.164 -5.812 1 97.38 30 SER B O 1
ATOM 1775 N N . PHE B 1 31 ? -18.547 12.234 -3.793 1 97.94 31 PHE B N 1
ATOM 1776 C CA . PHE B 1 31 ? -17.656 13.258 -3.277 1 97.94 31 PHE B CA 1
ATOM 1777 C C . PHE B 1 31 ? -16.203 12.773 -3.318 1 97.94 31 PHE B C 1
ATOM 1779 O O . PHE B 1 31 ? -15.312 13.516 -3.746 1 97.94 31 PHE B O 1
ATOM 1786 N N . LEU B 1 32 ? -15.945 11.555 -2.965 1 97.81 32 LEU B N 1
ATOM 1787 C CA . LEU B 1 32 ? -14.609 10.984 -2.949 1 97.81 32 LEU B CA 1
ATOM 1788 C C . LEU B 1 32 ? -14.023 10.93 -4.355 1 97.81 32 LEU B C 1
ATOM 1790 O O . LEU B 1 32 ? -12.836 11.203 -4.547 1 97.81 32 LEU B O 1
ATOM 1794 N N . ASP B 1 33 ? -14.836 10.633 -5.277 1 96.19 33 ASP B N 1
ATOM 1795 C CA . ASP B 1 33 ? -14.367 10.539 -6.66 1 96.19 33 ASP B CA 1
ATOM 1796 C C . ASP B 1 33 ? -13.969 11.914 -7.195 1 96.19 33 ASP B C 1
ATOM 1798 O O . ASP B 1 33 ? -13.07 12.023 -8.039 1 96.19 33 ASP B O 1
ATOM 1802 N N . ARG B 1 34 ? -14.5 12.914 -6.637 1 95.38 34 ARG B N 1
ATOM 1803 C CA . ARG B 1 34 ? -14.273 14.266 -7.141 1 95.38 34 ARG B CA 1
ATOM 1804 C C . ARG B 1 34 ? -13.195 14.977 -6.328 1 95.38 34 ARG B C 1
ATOM 1806 O O . ARG B 1 34 ? -12.312 15.625 -6.891 1 95.38 34 ARG B O 1
ATOM 1813 N N . ALA B 1 35 ? -13.312 14.812 -4.938 1 96.75 35 ALA B N 1
ATOM 1814 C CA . ALA B 1 35 ? -12.531 15.695 -4.074 1 96.75 35 ALA B CA 1
ATOM 1815 C C . ALA B 1 35 ? -11.484 14.906 -3.289 1 96.75 35 ALA B C 1
ATOM 1817 O O . ALA B 1 35 ? -10.57 15.484 -2.705 1 96.75 35 ALA B O 1
ATOM 1818 N N . GLY B 1 36 ? -11.633 13.594 -3.279 1 96.38 36 GLY B N 1
ATOM 1819 C CA . GLY B 1 36 ? -10.641 12.781 -2.6 1 96.38 36 GLY B CA 1
ATOM 1820 C C . GLY B 1 36 ? -10.984 12.5 -1.15 1 96.38 36 GLY B C 1
ATOM 1821 O O . GLY B 1 36 ? -11.906 13.109 -0.596 1 96.38 36 GLY B O 1
ATOM 1822 N N . TRP B 1 37 ? -10.227 11.648 -0.549 1 96.25 37 TRP B N 1
ATOM 1823 C CA . TRP B 1 37 ? -10.508 11.086 0.767 1 96.25 37 TRP B CA 1
ATOM 1824 C C . TRP B 1 37 ? -10.375 12.141 1.854 1 96.25 37 TRP B C 1
ATOM 1826 O O . TRP B 1 37 ? -11.266 12.289 2.697 1 96.25 37 TRP B O 1
ATOM 1836 N N . ASP B 1 38 ? -9.281 12.938 1.802 1 93.88 38 ASP B N 1
ATOM 1837 C CA . ASP B 1 38 ? -8.938 13.859 2.881 1 93.88 38 ASP B CA 1
ATOM 1838 C C . ASP B 1 38 ? -9.883 15.055 2.896 1 93.88 38 ASP B C 1
ATOM 1840 O O . ASP B 1 38 ? -10.047 15.719 3.926 1 93.88 38 ASP B O 1
ATOM 1844 N N . ALA B 1 39 ? -10.492 15.281 1.857 1 97.06 39 ALA B N 1
ATOM 1845 C CA . ALA B 1 39 ? -11.391 16.422 1.749 1 97.06 39 ALA B CA 1
ATOM 1846 C C . ALA B 1 39 ? -12.766 16.109 2.33 1 97.06 39 ALA B C 1
ATOM 1848 O O . ALA B 1 39 ? -13.578 17 2.561 1 97.06 39 ALA B O 1
ATOM 1849 N N . LEU B 1 40 ? -13.031 14.883 2.551 1 97.5 40 LEU B N 1
ATOM 1850 C CA . LEU B 1 40 ? -14.344 14.492 3.033 1 97.5 40 LEU B CA 1
ATOM 1851 C C . LEU B 1 40 ? -14.531 14.875 4.496 1 97.5 40 LEU B C 1
ATOM 1853 O O . LEU B 1 40 ? -13.836 14.352 5.375 1 97.5 40 LEU B O 1
ATOM 1857 N N . THR B 1 41 ? -15.383 15.82 4.758 1 96.31 41 THR B N 1
ATOM 1858 C CA . THR B 1 41 ? -15.898 16.188 6.074 1 96.31 41 THR B CA 1
ATOM 1859 C C . THR B 1 41 ? -17.422 16.25 6.062 1 96.31 41 THR B C 1
ATOM 1861 O O . THR B 1 41 ? -18.031 16.312 4.996 1 96.31 41 THR B O 1
ATOM 1864 N N . ILE B 1 42 ? -17.938 16.172 7.266 1 95.56 42 ILE B N 1
ATOM 1865 C CA . ILE B 1 42 ? -19.391 16.281 7.352 1 95.56 42 ILE B CA 1
ATOM 1866 C C . ILE B 1 42 ? -19.844 17.609 6.762 1 95.56 42 ILE B C 1
ATOM 1868 O O . ILE B 1 42 ? -20.812 17.672 5.992 1 95.56 42 ILE B O 1
ATOM 1872 N N . ASN B 1 43 ? -19.125 18.656 7.027 1 94.75 43 ASN B N 1
ATOM 1873 C CA . ASN B 1 43 ? -19.484 19.984 6.523 1 94.75 43 ASN B CA 1
ATOM 1874 C C . ASN B 1 43 ? -19.328 20.062 5.004 1 94.75 43 ASN B C 1
ATOM 1876 O O . ASN B 1 43 ? -20.219 20.594 4.32 1 94.75 43 ASN B O 1
ATOM 1880 N N . ALA B 1 44 ? -18.281 19.562 4.473 1 96.38 44 ALA B N 1
ATOM 1881 C CA . ALA B 1 44 ? -18.078 19.594 3.027 1 96.38 44 ALA B CA 1
ATOM 1882 C C . ALA B 1 44 ? -19.141 18.797 2.297 1 96.38 44 ALA B C 1
ATOM 1884 O O . ALA B 1 44 ? -19.625 19.203 1.233 1 96.38 44 ALA B O 1
ATOM 1885 N N . LEU B 1 45 ? -19.5 17.688 2.877 1 96.56 45 LEU B N 1
ATOM 1886 C CA . LEU B 1 45 ? -20.531 16.844 2.271 1 96.56 45 LEU B CA 1
ATOM 1887 C C . LEU B 1 45 ? -21.891 17.516 2.342 1 96.56 45 LEU B C 1
ATOM 1889 O O . LEU B 1 45 ? -22.688 17.438 1.396 1 96.56 45 LEU B O 1
ATOM 1893 N N . ALA B 1 46 ? -22.172 18.203 3.438 1 94.62 46 ALA B N 1
ATOM 1894 C CA . ALA B 1 46 ? -23.422 18.938 3.592 1 94.62 46 ALA B CA 1
ATOM 1895 C C . ALA B 1 46 ? -23.562 20.016 2.521 1 94.62 46 ALA B C 1
ATOM 1897 O O . ALA B 1 46 ? -24.625 20.156 1.914 1 94.62 46 ALA B O 1
ATOM 1898 N N . VAL B 1 47 ? -22.516 20.672 2.295 1 93.62 47 VAL B N 1
ATOM 1899 C CA . VAL B 1 47 ? -22.5 21.719 1.273 1 93.62 47 VAL B CA 1
ATOM 1900 C C . VAL B 1 47 ? -22.797 21.109 -0.094 1 93.62 47 VAL B C 1
ATOM 1902 O O . VAL B 1 47 ? -23.609 21.641 -0.854 1 93.62 47 VAL B O 1
ATOM 1905 N N . GLU B 1 48 ? -22.219 20.031 -0.33 1 91.69 48 GLU B N 1
ATOM 1906 C CA . GLU B 1 48 ? -22.422 19.344 -1.604 1 91.69 48 GLU B CA 1
ATOM 1907 C C . GLU B 1 48 ? -23.875 18.906 -1.771 1 91.69 48 GLU B C 1
ATOM 1909 O O . GLU B 1 48 ? -24.406 18.938 -2.881 1 91.69 48 GLU B O 1
ATOM 1914 N N . LEU B 1 49 ? -24.516 18.531 -0.721 1 92.94 49 LEU B N 1
ATOM 1915 C CA . LEU B 1 49 ? -25.875 18.016 -0.741 1 92.94 49 LEU B CA 1
ATOM 1916 C C . LEU B 1 49 ? -26.891 19.156 -0.641 1 92.94 49 LEU B C 1
ATOM 1918 O O . LEU B 1 49 ? -28.094 18.922 -0.712 1 92.94 49 LEU B O 1
ATOM 1922 N N . GLY B 1 50 ? -26.375 20.328 -0.486 1 92.06 50 GLY B N 1
ATOM 1923 C CA . GLY B 1 50 ? -27.266 21.469 -0.373 1 92.06 50 GLY B CA 1
ATOM 1924 C C . GLY B 1 50 ? -28.047 21.5 0.923 1 92.06 50 GLY B C 1
ATOM 1925 O O . GLY B 1 50 ? -29.219 21.875 0.937 1 92.06 50 GLY B O 1
ATOM 1926 N N . THR B 1 51 ? -27.453 20.953 1.918 1 91.25 51 THR B N 1
ATOM 1927 C CA . THR B 1 51 ? -28.078 20.938 3.236 1 91.25 51 THR B CA 1
ATOM 1928 C C . THR B 1 51 ? -27.141 21.531 4.281 1 91.25 51 THR B C 1
ATOM 1930 O O . THR B 1 51 ? -26.016 21.922 3.963 1 91.25 51 THR B O 1
ATOM 1933 N N . LYS B 1 52 ? -27.672 21.703 5.492 1 87.56 52 LYS B N 1
ATOM 1934 C CA . LYS B 1 52 ? -26.844 22.188 6.594 1 87.56 52 LYS B CA 1
ATOM 1935 C C . LYS B 1 52 ? -26.172 21.031 7.328 1 87.56 52 LYS B C 1
ATOM 1937 O O . LYS B 1 52 ? -26.719 19.922 7.379 1 87.56 52 LYS B O 1
ATOM 1942 N N . GLY B 1 53 ? -24.984 21.266 7.93 1 84.31 53 GLY B N 1
ATOM 1943 C CA . GLY B 1 53 ? -24.219 20.297 8.688 1 84.31 53 GLY B CA 1
ATOM 1944 C C . GLY B 1 53 ? -25.047 19.547 9.711 1 84.31 53 GLY B C 1
ATOM 1945 O O . GLY B 1 53 ? -25.109 18.312 9.695 1 84.31 53 GLY B O 1
ATOM 1946 N N . PRO B 1 54 ? -25.797 20.219 10.461 1 85.88 54 PRO B N 1
ATOM 1947 C CA . PRO B 1 54 ? -26.594 19.578 11.508 1 85.88 54 PRO B CA 1
ATOM 1948 C C . PRO B 1 54 ? -27.641 18.625 10.953 1 85.88 54 PRO B C 1
ATOM 1950 O O . PRO B 1 54 ? -27.969 17.609 11.594 1 85.88 54 PRO B O 1
ATOM 1953 N N . SER B 1 55 ? -28.094 18.828 9.836 1 87.5 55 SER B N 1
ATOM 1954 C CA . SER B 1 55 ? -29.078 17.953 9.203 1 87.5 55 SER B CA 1
ATOM 1955 C C . SER B 1 55 ? -28.469 16.609 8.859 1 87.5 55 SER B C 1
ATOM 1957 O O . SER B 1 55 ? -29.156 15.578 8.922 1 87.5 55 SER B O 1
ATOM 1959 N N . LEU B 1 56 ? -27.188 16.547 8.523 1 89.88 56 LEU B N 1
ATOM 1960 C CA . LEU B 1 56 ? -26.531 15.305 8.148 1 89.88 56 LEU B CA 1
ATOM 1961 C C . LEU B 1 56 ? -26.297 14.422 9.367 1 89.88 56 LEU B C 1
ATOM 1963 O O . LEU B 1 56 ? -26.312 13.195 9.266 1 89.88 56 LEU B O 1
ATOM 1967 N N . TYR B 1 57 ? -26.219 15.078 10.477 1 88.38 57 TYR B N 1
ATOM 1968 C CA . TYR B 1 57 ? -25.953 14.336 11.711 1 88.38 57 TYR B CA 1
ATOM 1969 C C . TYR B 1 57 ? -27.172 13.531 12.133 1 88.38 57 TYR B C 1
ATOM 1971 O O . TYR B 1 57 ? -27.078 12.641 12.984 1 88.38 57 TYR B O 1
ATOM 1979 N N . ASN B 1 58 ? -28.25 13.773 11.539 1 89.75 58 ASN B N 1
ATOM 1980 C CA . ASN B 1 58 ? -29.438 12.945 11.75 1 89.75 58 ASN B CA 1
ATOM 1981 C C . ASN B 1 58 ? -29.297 11.586 11.07 1 89.75 58 ASN B C 1
ATOM 1983 O O . ASN B 1 58 ? -30.016 10.641 11.398 1 89.75 58 ASN B O 1
ATOM 1987 N N . HIS B 1 59 ? -28.344 11.586 10.227 1 91.81 59 HIS B N 1
ATOM 1988 C CA . HIS B 1 59 ? -28.234 10.383 9.398 1 91.81 59 HIS B CA 1
ATOM 1989 C C . HIS B 1 59 ? -26.891 9.703 9.586 1 91.81 59 HIS B C 1
ATOM 1991 O O . HIS B 1 59 ? -26.719 8.547 9.195 1 91.81 59 HIS B O 1
ATOM 1997 N N . VAL B 1 60 ? -25.953 10.461 10.07 1 91 60 VAL B N 1
ATOM 1998 C CA . VAL B 1 60 ? -24.609 9.953 10.297 1 91 60 VAL B CA 1
ATOM 1999 C C . VAL B 1 60 ? -24.141 10.312 11.711 1 91 60 VAL B C 1
ATOM 2001 O O . VAL B 1 60 ? -24.266 11.461 12.133 1 91 60 VAL B O 1
ATOM 2004 N N . ASP B 1 61 ? -23.516 9.375 12.406 1 91.75 61 ASP B N 1
ATOM 2005 C CA . ASP B 1 61 ? -23.125 9.578 13.797 1 91.75 61 ASP B CA 1
ATOM 2006 C C . ASP B 1 61 ? -21.828 10.391 13.891 1 91.75 61 ASP B C 1
ATOM 2008 O O . ASP B 1 61 ? -21.641 11.148 14.844 1 91.75 61 ASP B O 1
ATOM 2012 N N . SER B 1 62 ? -20.953 10.148 13.016 1 94.06 62 SER B N 1
ATOM 2013 C CA . SER B 1 62 ? -19.641 10.805 12.969 1 94.06 62 SER B CA 1
ATOM 2014 C C . SER B 1 62 ? -18.984 10.625 11.602 1 94.06 62 SER B C 1
ATOM 2016 O O . SER B 1 62 ? -19.438 9.812 10.789 1 94.06 62 SER B O 1
ATOM 2018 N N . LEU B 1 63 ? -18 11.391 11.406 1 95.06 63 LEU B N 1
ATOM 2019 C CA . LEU B 1 63 ? -17.234 11.211 10.18 1 95.06 63 LEU B CA 1
ATOM 2020 C C . LEU B 1 63 ? -16.641 9.805 10.109 1 95.06 63 LEU B C 1
ATOM 2022 O O . LEU B 1 63 ? -16.641 9.188 9.039 1 95.06 63 LEU B O 1
ATOM 2026 N N . ASP B 1 64 ? -16.203 9.336 11.219 1 94.38 64 ASP B N 1
ATOM 2027 C CA . ASP B 1 64 ? -15.641 7.988 11.266 1 94.38 64 ASP B CA 1
ATOM 2028 C C . ASP B 1 64 ? -16.688 6.934 10.914 1 94.38 64 ASP B C 1
ATOM 2030 O O . ASP B 1 64 ? -16.406 5.996 10.164 1 94.38 64 ASP B O 1
ATOM 2034 N N . ASP B 1 65 ? -17.812 7.129 11.445 1 93.88 65 ASP B N 1
ATOM 2035 C CA . ASP B 1 65 ? -18.906 6.227 11.125 1 93.88 65 ASP B CA 1
ATOM 2036 C C . ASP B 1 65 ? -19.219 6.254 9.625 1 93.88 65 ASP B C 1
ATOM 2038 O O . ASP B 1 65 ? -19.406 5.203 9.008 1 93.88 65 ASP B O 1
ATOM 2042 N N . LEU B 1 66 ? -19.312 7.422 9.086 1 96.19 66 LEU B N 1
ATOM 2043 C CA . LEU B 1 66 ? -19.562 7.57 7.66 1 96.19 66 LEU B CA 1
ATOM 2044 C C . LEU B 1 66 ? -18.469 6.895 6.844 1 96.19 66 LEU B C 1
ATOM 2046 O O . LEU B 1 66 ? -18.75 6.191 5.875 1 96.19 66 LEU B O 1
ATOM 2050 N N . ARG B 1 67 ? -17.25 7.031 7.195 1 96.81 67 ARG B N 1
ATOM 2051 C CA . ARG B 1 67 ? -16.109 6.441 6.492 1 96.81 67 ARG B CA 1
ATOM 2052 C C . ARG B 1 67 ? -16.156 4.922 6.543 1 96.81 67 ARG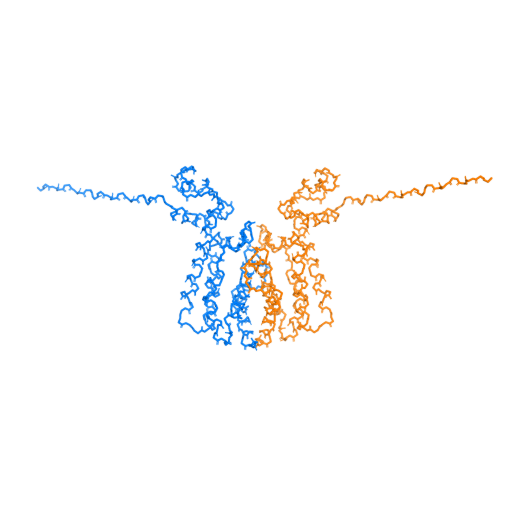 B C 1
ATOM 2054 O O . ARG B 1 67 ? -15.828 4.246 5.566 1 96.81 67 ARG B O 1
ATOM 2061 N N . HIS B 1 68 ? -16.562 4.41 7.621 1 95.56 68 HIS B N 1
ATOM 2062 C CA . HIS B 1 68 ? -16.719 2.965 7.719 1 95.56 68 HIS B CA 1
ATOM 2063 C C . HIS B 1 68 ? -17.781 2.463 6.746 1 95.56 68 HIS B C 1
ATOM 2065 O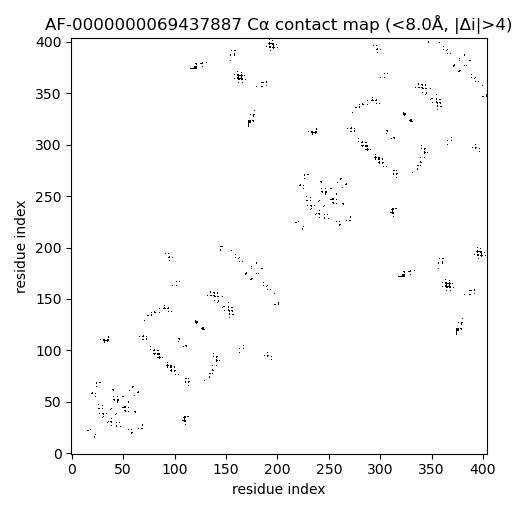 O . HIS B 1 68 ? -17.594 1.445 6.078 1 95.56 68 HIS B O 1
ATOM 2071 N N . GLU B 1 69 ? -18.875 3.168 6.703 1 96.06 69 GLU B N 1
ATOM 2072 C CA . GLU B 1 69 ? -19.922 2.775 5.773 1 96.06 69 GLU B CA 1
ATOM 2073 C C . GLU B 1 69 ? -19.453 2.898 4.324 1 96.06 69 GLU B C 1
ATOM 2075 O O . GLU B 1 69 ? -19.781 2.049 3.49 1 96.06 69 GLU B O 1
ATOM 2080 N N . VAL B 1 70 ? -18.766 3.887 4.062 1 97.31 70 VAL B N 1
ATOM 2081 C CA . VAL B 1 70 ? -18.188 4.086 2.738 1 97.31 70 VAL B CA 1
ATOM 2082 C C . VAL B 1 70 ? -17.281 2.902 2.391 1 97.31 70 VAL B C 1
ATOM 2084 O O . VAL B 1 70 ? -17.375 2.342 1.297 1 97.31 70 VAL B O 1
ATOM 2087 N N . ARG B 1 71 ? -16.453 2.518 3.271 1 97 71 ARG B N 1
ATOM 2088 C CA . ARG B 1 71 ? -15.57 1.386 3.018 1 97 71 ARG B CA 1
ATOM 2089 C C . ARG B 1 71 ? -16.375 0.115 2.746 1 97 71 ARG B C 1
ATOM 2091 O O . ARG B 1 71 ? -16.031 -0.655 1.845 1 97 71 ARG B O 1
ATOM 2098 N N . ASP B 1 72 ? -17.375 -0.075 3.535 1 96.44 72 ASP B N 1
ATOM 2099 C CA . ASP B 1 72 ? -18.219 -1.253 3.324 1 96.44 72 ASP B CA 1
ATOM 2100 C C . ASP B 1 72 ? -18.812 -1.259 1.916 1 96.44 72 ASP B C 1
ATOM 2102 O O . ASP B 1 72 ? -18.828 -2.295 1.247 1 96.44 72 ASP B O 1
ATOM 2106 N N . ARG B 1 73 ? -19.25 -0.131 1.545 1 97.38 73 ARG B N 1
ATOM 2107 C CA . ARG B 1 73 ? -19.828 -0.014 0.209 1 97.38 73 ARG B CA 1
ATOM 2108 C C . ARG B 1 73 ? -18.766 -0.232 -0.865 1 97.38 73 ARG B C 1
ATOM 2110 O O . ARG B 1 73 ? -19.016 -0.929 -1.853 1 97.38 73 ARG B O 1
ATOM 2117 N N . VAL B 1 74 ? -17.641 0.29 -0.716 1 97.94 74 VAL B N 1
ATOM 2118 C CA . VAL B 1 74 ? -16.547 0.152 -1.667 1 97.94 74 VAL B CA 1
ATOM 2119 C C . VAL B 1 74 ? -16.156 -1.318 -1.797 1 97.94 74 VAL B C 1
ATOM 2121 O O . VAL B 1 74 ? -16 -1.832 -2.908 1 97.94 74 VAL B O 1
ATOM 2124 N N . LEU B 1 75 ? -16.047 -1.987 -0.706 1 97.25 75 LEU B N 1
ATOM 2125 C CA . LEU B 1 75 ? -15.695 -3.404 -0.706 1 97.25 75 LEU B CA 1
ATOM 2126 C C . LEU B 1 75 ? -16.781 -4.23 -1.397 1 97.25 75 LEU B C 1
ATOM 2128 O O . LEU B 1 75 ? -16.469 -5.137 -2.174 1 97.25 75 LEU B O 1
ATOM 2132 N N . ALA B 1 76 ? -18 -3.867 -1.117 1 96.56 76 ALA B N 1
ATOM 2133 C CA . ALA B 1 76 ? -19.109 -4.562 -1.769 1 96.56 76 ALA B CA 1
ATOM 2134 C C . ALA B 1 76 ? -19.078 -4.355 -3.281 1 96.56 76 ALA B C 1
ATOM 2136 O O . ALA B 1 76 ? -19.328 -5.289 -4.047 1 96.56 76 ALA B O 1
ATOM 2137 N N . GLU B 1 77 ? -18.797 -3.148 -3.73 1 97.12 77 GLU B N 1
ATOM 2138 C CA . GLU B 1 77 ? -18.672 -2.854 -5.152 1 97.12 77 GLU B CA 1
ATOM 2139 C C . GLU B 1 77 ? -17.562 -3.676 -5.793 1 97.12 77 GLU B C 1
ATOM 2141 O O . GLU B 1 77 ? -17.75 -4.27 -6.855 1 97.12 77 GLU B O 1
ATOM 2146 N N . ILE B 1 78 ? -16.438 -3.725 -5.156 1 97.75 78 ILE B N 1
ATOM 2147 C CA . ILE B 1 78 ? -15.281 -4.449 -5.68 1 97.75 78 ILE B CA 1
ATOM 2148 C C . ILE B 1 78 ? -15.609 -5.941 -5.762 1 97.75 78 ILE B C 1
ATOM 2150 O O . ILE B 1 78 ? -15.422 -6.562 -6.812 1 97.75 78 ILE B O 1
ATOM 2154 N N . VAL B 1 79 ? -16.141 -6.48 -4.707 1 97 79 VAL B N 1
ATOM 2155 C CA . VAL B 1 79 ? -16.438 -7.906 -4.652 1 97 79 VAL B CA 1
ATOM 2156 C C . VAL B 1 79 ? -17.516 -8.25 -5.691 1 97 79 VAL B C 1
ATOM 2158 O O . VAL B 1 79 ? -17.422 -9.281 -6.367 1 97 79 VAL B O 1
ATOM 2161 N N . GLY B 1 80 ? -18.547 -7.387 -5.766 1 96.75 80 GLY B N 1
ATOM 2162 C CA . GLY B 1 80 ? -19.562 -7.586 -6.793 1 96.75 80 GLY B CA 1
ATOM 2163 C C . GLY B 1 80 ? -18.984 -7.621 -8.195 1 96.75 80 GLY B C 1
ATOM 2164 O O . GLY B 1 80 ? -19.359 -8.469 -9.008 1 96.75 80 GLY B O 1
ATOM 2165 N N . MET B 1 81 ? -18.094 -6.785 -8.484 1 96.94 81 MET B N 1
ATOM 2166 C CA . MET B 1 81 ? -17.422 -6.738 -9.773 1 96.94 81 MET B CA 1
ATOM 2167 C C . MET B 1 81 ? -16.594 -7.996 -10.008 1 96.94 81 MET B C 1
ATOM 2169 O O . MET B 1 81 ? -16.625 -8.586 -11.086 1 96.94 81 MET B O 1
ATOM 2173 N N . LEU B 1 82 ? -15.828 -8.43 -8.992 1 97.19 82 LEU B N 1
ATOM 2174 C 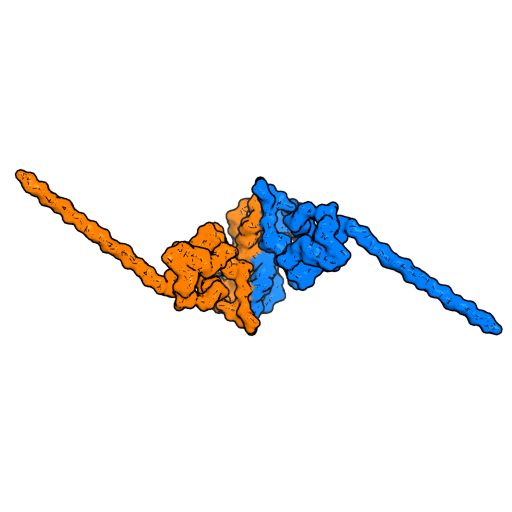CA . LEU B 1 82 ? -15.008 -9.633 -9.109 1 97.19 82 LEU B CA 1
ATOM 2175 C C . LEU B 1 82 ? -15.883 -10.859 -9.391 1 97.19 82 LEU B C 1
ATOM 2177 O O . LEU B 1 82 ? -15.523 -11.695 -10.219 1 97.19 82 LEU B O 1
ATOM 2181 N N . HIS B 1 83 ? -17.031 -10.898 -8.734 1 95.31 83 HIS B N 1
ATOM 2182 C CA . HIS B 1 83 ? -17.969 -11.992 -8.969 1 95.31 83 HIS B CA 1
ATOM 2183 C C . HIS B 1 83 ? -18.469 -11.984 -10.414 1 95.31 83 HIS B C 1
ATOM 2185 O O . HIS B 1 83 ? -18.5 -13.031 -11.062 1 95.31 83 HIS B O 1
ATOM 2191 N N . THR B 1 84 ? -18.797 -10.859 -10.859 1 96.56 84 THR B N 1
ATOM 2192 C CA . THR B 1 84 ? -19.359 -10.727 -12.195 1 96.56 84 THR B CA 1
ATOM 2193 C C . THR B 1 84 ? -18.359 -11.148 -13.258 1 96.56 84 THR B C 1
ATOM 2195 O O . THR B 1 84 ? -18.672 -11.945 -14.148 1 96.56 84 THR B O 1
ATOM 2198 N N . VAL B 1 85 ? -17.125 -10.734 -13.195 1 97 85 VAL B N 1
ATOM 2199 C CA . VAL B 1 85 ? -16.156 -10.922 -14.266 1 97 85 VAL B CA 1
ATOM 2200 C C . VAL B 1 85 ? -15.625 -12.352 -14.234 1 97 85 VAL B C 1
ATOM 2202 O O . VAL B 1 85 ? -15.078 -12.844 -15.227 1 97 85 VAL B O 1
ATOM 2205 N N . SER B 1 86 ? -15.648 -12.977 -13.07 1 95.38 86 SER B N 1
ATOM 2206 C CA . SER B 1 86 ? -15.102 -14.32 -12.953 1 95.38 86 SER B CA 1
ATOM 2207 C C . SER B 1 86 ? -16.125 -15.375 -13.359 1 95.38 86 SER B C 1
ATOM 2209 O O . SER B 1 86 ? -15.773 -16.531 -13.609 1 95.38 86 SER B O 1
ATOM 2211 N N . SER B 1 87 ? -17.375 -15.055 -13.414 1 93.38 87 SER B N 1
ATOM 2212 C CA . SER B 1 87 ? -18.453 -16 -13.672 1 93.38 87 SER B CA 1
ATOM 2213 C C . SER B 1 87 ? -18.281 -16.672 -15.031 1 93.38 87 SER B C 1
ATOM 2215 O O . SER B 1 87 ? -18.062 -16 -16.047 1 93.38 87 SER B O 1
ATOM 2217 N N . GLY B 1 88 ? -18.297 -18.047 -15.023 1 92.12 88 GLY B N 1
ATOM 2218 C CA . GLY B 1 88 ? -18.281 -18.812 -16.266 1 92.12 88 GLY B CA 1
ATOM 2219 C C . GLY B 1 88 ? -16.891 -18.969 -16.844 1 92.12 88 GLY B C 1
ATOM 2220 O O . GLY B 1 88 ? -16.734 -19.469 -17.969 1 92.12 88 GLY B O 1
ATOM 2221 N N . ARG B 1 89 ? -15.875 -18.578 -16.156 1 92.81 89 ARG B N 1
ATOM 2222 C CA . ARG B 1 89 ? -14.516 -18.672 -16.656 1 92.81 89 ARG B CA 1
ATOM 2223 C C . ARG B 1 89 ? -13.758 -19.812 -16 1 92.81 89 ARG B C 1
ATOM 2225 O O . ARG B 1 89 ? -14.086 -20.219 -14.883 1 92.81 89 ARG B O 1
ATOM 2232 N N . SER B 1 90 ? -12.75 -20.234 -16.812 1 90.56 90 SER B N 1
ATOM 2233 C CA . SER B 1 90 ? -11.805 -21.141 -16.188 1 90.56 90 SER B CA 1
ATOM 2234 C C . SER B 1 90 ? -11.023 -20.453 -15.07 1 90.56 90 SER B C 1
ATOM 2236 O O . SER B 1 90 ? -11 -19.219 -15 1 90.56 90 SER B O 1
ATOM 2238 N N . SER B 1 91 ? -10.375 -21.188 -14.219 1 87.38 91 SER B N 1
ATOM 2239 C CA . SER B 1 91 ? -9.703 -20.656 -13.031 1 87.38 91 SER B CA 1
ATOM 2240 C C . SER B 1 91 ? -8.656 -19.625 -13.422 1 87.38 91 SER B C 1
ATOM 2242 O O . SER B 1 91 ? -8.641 -18.516 -12.875 1 87.38 91 SER B O 1
ATOM 2244 N N . GLU B 1 92 ? -7.816 -19.953 -14.367 1 88.06 92 GLU B N 1
ATOM 2245 C CA . GLU B 1 92 ? -6.762 -19.016 -14.758 1 88.06 92 GLU B CA 1
ATOM 2246 C C . GLU B 1 92 ? -7.344 -17.75 -15.375 1 88.06 92 GLU B C 1
ATOM 2248 O O . GLU B 1 92 ? -6.938 -16.641 -15.023 1 88.06 92 GLU B O 1
ATOM 2253 N N . ASP B 1 93 ? -8.359 -17.953 -16.234 1 93.25 93 ASP B N 1
ATOM 2254 C CA . ASP B 1 93 ? -9.016 -16.812 -16.859 1 93.25 93 ASP B CA 1
ATOM 2255 C C . ASP B 1 93 ? -9.766 -15.969 -15.828 1 93.25 93 ASP B C 1
ATOM 2257 O O . ASP B 1 93 ? -9.805 -14.742 -15.93 1 93.25 93 ASP B O 1
ATOM 2261 N N . ALA B 1 94 ? -10.383 -16.672 -14.828 1 95.69 94 ALA B N 1
ATOM 2262 C CA . ALA B 1 94 ? -11.102 -15.969 -13.766 1 95.69 94 ALA B CA 1
ATOM 2263 C C . ALA B 1 94 ? -10.156 -15.102 -12.938 1 95.69 94 ALA B C 1
ATOM 2265 O O . ALA B 1 94 ? -10.461 -13.945 -12.648 1 95.69 94 ALA B O 1
ATOM 2266 N N . ILE B 1 95 ? -8.977 -15.625 -12.617 1 95.06 95 ILE B N 1
ATOM 2267 C CA . ILE B 1 95 ? -7.996 -14.906 -11.82 1 95.06 95 ILE B CA 1
ATOM 2268 C C . ILE B 1 95 ? -7.516 -13.672 -12.57 1 95.06 95 ILE B C 1
ATOM 2270 O O . ILE B 1 95 ? -7.457 -12.578 -12.008 1 95.06 95 ILE B O 1
ATOM 2274 N N . LEU B 1 96 ? -7.289 -13.852 -13.836 1 94.94 96 LEU B N 1
ATOM 2275 C CA . LEU B 1 96 ? -6.809 -12.734 -14.648 1 94.94 96 LEU B CA 1
ATOM 2276 C C . LEU B 1 96 ? -7.898 -11.68 -14.82 1 94.94 96 LEU B C 1
ATOM 2278 O O . LEU B 1 96 ? -7.621 -10.477 -14.75 1 94.94 96 LEU B O 1
ATOM 2282 N N . ALA B 1 97 ? -9.109 -12.125 -15.016 1 96.81 97 ALA B N 1
ATOM 2283 C CA . ALA B 1 97 ? -10.227 -11.195 -15.156 1 96.81 97 ALA B CA 1
ATOM 2284 C C . ALA B 1 97 ? -10.461 -10.414 -13.867 1 96.81 97 ALA B C 1
ATOM 2286 O O . ALA B 1 97 ? -10.664 -9.203 -13.898 1 96.81 97 ALA B O 1
ATOM 2287 N N . MET B 1 98 ? -10.398 -11.086 -12.773 1 97.75 98 MET B N 1
ATOM 2288 C CA . MET B 1 98 ? -10.57 -10.438 -11.469 1 97.75 98 MET B CA 1
ATOM 2289 C C . MET B 1 98 ? -9.453 -9.438 -11.203 1 97.75 98 MET B C 1
ATOM 2291 O O . MET B 1 98 ? -9.711 -8.328 -10.742 1 97.75 98 MET B O 1
ATOM 2295 N N . ALA B 1 99 ? -8.242 -9.852 -11.547 1 98.06 99 ALA B N 1
ATOM 2296 C CA . ALA B 1 99 ? -7.098 -8.961 -11.352 1 98.06 99 ALA B CA 1
ATOM 2297 C C . ALA B 1 99 ? -7.258 -7.68 -12.156 1 98.06 99 ALA B C 1
ATOM 2299 O O . ALA B 1 99 ? -7.055 -6.582 -11.633 1 98.06 99 ALA B O 1
ATOM 2300 N N . GLY B 1 100 ? -7.605 -7.793 -13.375 1 97.81 100 GLY B N 1
ATOM 2301 C CA . GLY B 1 100 ? -7.824 -6.637 -14.227 1 97.81 100 GLY B CA 1
ATOM 2302 C C . GLY B 1 100 ? -8.93 -5.73 -13.727 1 97.81 100 GLY B C 1
ATOM 2303 O O . GLY B 1 100 ? -8.789 -4.504 -13.727 1 97.81 100 GLY B O 1
ATOM 2304 N N . ALA B 1 101 ? -10.031 -6.309 -13.305 1 98.06 101 ALA B N 1
ATOM 2305 C CA . ALA B 1 101 ? -11.172 -5.547 -12.789 1 98.06 101 ALA B CA 1
ATOM 2306 C C . ALA B 1 101 ? -10.797 -4.805 -11.516 1 98.06 101 ALA B C 1
ATOM 2308 O O . ALA B 1 101 ? -11.156 -3.641 -11.336 1 98.06 101 ALA B O 1
ATOM 2309 N N . TYR B 1 102 ? -10.094 -5.465 -10.672 1 98.31 102 TYR B N 1
ATOM 2310 C CA . TYR B 1 102 ? -9.641 -4.875 -9.414 1 98.31 102 TYR B CA 1
ATOM 2311 C C . TYR B 1 102 ? -8.781 -3.645 -9.672 1 98.31 102 TYR B C 1
ATOM 2313 O O . TYR B 1 102 ? -9.039 -2.574 -9.117 1 98.31 102 TYR B O 1
ATOM 2321 N N . ARG B 1 103 ? -7.789 -3.842 -10.5 1 98.38 103 ARG B N 1
ATOM 2322 C CA . ARG B 1 103 ? -6.883 -2.744 -10.82 1 98.38 103 ARG B CA 1
ATOM 2323 C C . ARG B 1 103 ? -7.629 -1.6 -11.5 1 98.38 103 ARG B C 1
ATOM 2325 O O . ARG B 1 103 ? -7.387 -0.429 -11.203 1 98.38 103 ARG B O 1
ATOM 2332 N N . SER B 1 104 ? -8.492 -1.903 -12.406 1 97.62 104 SER B N 1
ATOM 2333 C CA . SER B 1 104 ? -9.305 -0.897 -13.094 1 97.62 104 SER B CA 1
ATOM 2334 C C . SER B 1 104 ? -10.133 -0.089 -12.102 1 97.62 104 SER B C 1
ATOM 2336 O O . SER B 1 104 ? -10.211 1.138 -12.203 1 97.62 104 SER B O 1
ATOM 2338 N N . TYR B 1 105 ? -10.734 -0.731 -11.156 1 98 105 TYR B N 1
ATOM 2339 C CA . TYR B 1 105 ? -11.523 -0.045 -10.141 1 98 105 TYR B CA 1
ATOM 2340 C C . TYR B 1 105 ? -10.672 0.958 -9.375 1 98 105 TYR B C 1
ATOM 2342 O O . TYR B 1 105 ? -11.07 2.111 -9.195 1 98 105 TYR B O 1
ATOM 2350 N N . ALA B 1 106 ? -9.547 0.488 -8.891 1 97.5 106 ALA B N 1
ATOM 2351 C CA . ALA B 1 106 ? -8.648 1.34 -8.117 1 97.5 106 ALA B CA 1
ATOM 2352 C C . ALA B 1 106 ? -8.258 2.588 -8.898 1 97.5 106 ALA B C 1
ATOM 2354 O O . ALA B 1 106 ? -8.219 3.689 -8.352 1 97.5 106 ALA B O 1
ATOM 2355 N N . HIS B 1 107 ? -8.023 2.492 -10.242 1 96.12 107 HIS B N 1
ATOM 2356 C CA . HIS B 1 107 ? -7.602 3.604 -11.086 1 96.12 107 HIS B CA 1
ATOM 2357 C C . HIS B 1 107 ? -8.758 4.562 -11.359 1 96.12 107 HIS B C 1
ATOM 2359 O O . HIS B 1 107 ? -8.562 5.777 -11.406 1 96.12 107 HIS B O 1
ATOM 2365 N N . HIS B 1 108 ? -9.891 4.031 -11.477 1 96.38 108 HIS B N 1
ATOM 2366 C CA . HIS B 1 108 ? -11.039 4.855 -11.844 1 96.38 108 HIS B CA 1
ATOM 2367 C C . HIS B 1 108 ? -11.656 5.527 -10.625 1 96.38 108 HIS B C 1
ATOM 2369 O O . HIS B 1 108 ? -12.336 6.547 -10.742 1 96.38 108 HIS B O 1
ATOM 2375 N N . HIS B 1 109 ? -11.43 4.926 -9.445 1 97.38 109 HIS B N 1
ATOM 2376 C CA . HIS B 1 109 ? -12 5.457 -8.219 1 97.38 109 HIS B CA 1
ATOM 2377 C C . HIS B 1 109 ? -10.938 5.605 -7.133 1 97.38 109 HIS B C 1
ATOM 2379 O O . HIS B 1 109 ? -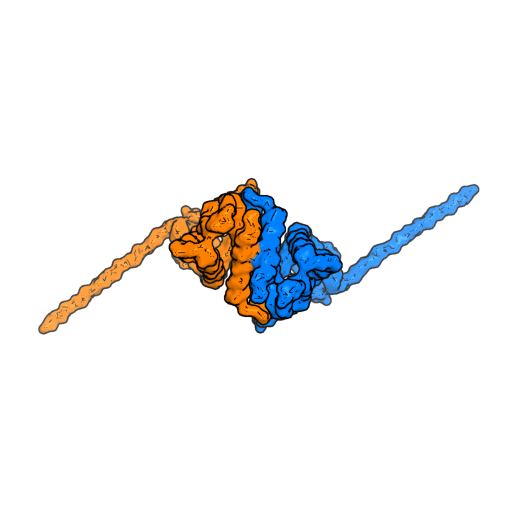11.078 5.055 -6.043 1 97.38 109 HIS B O 1
ATOM 2385 N N . PRO B 1 110 ? -9.953 6.398 -7.414 1 96.25 110 PRO B N 1
ATOM 2386 C CA . PRO B 1 110 ? -8.875 6.512 -6.43 1 96.25 110 PRO B CA 1
ATOM 2387 C C . PRO B 1 110 ? -9.359 7.055 -5.086 1 96.25 110 PRO B C 1
ATOM 2389 O O . PRO B 1 110 ? -8.836 6.676 -4.035 1 96.25 110 PRO B O 1
ATOM 2392 N N . GLY B 1 111 ? -10.32 7.926 -5.082 1 97 111 GLY B N 1
ATOM 2393 C CA . GLY B 1 111 ? -10.875 8.43 -3.834 1 97 111 GLY B CA 1
ATOM 2394 C C . GLY B 1 111 ? -11.562 7.355 -3.01 1 97 111 GLY B C 1
ATOM 2395 O O . GLY B 1 111 ? -11.398 7.301 -1.79 1 97 111 GLY B O 1
ATOM 2396 N N . ARG B 1 112 ? -12.328 6.512 -3.676 1 97.88 112 ARG B N 1
ATOM 2397 C CA . ARG B 1 112 ? -12.977 5.387 -3.012 1 97.88 112 ARG B CA 1
ATOM 2398 C C . ARG B 1 112 ? -11.945 4.367 -2.533 1 97.88 112 ARG B C 1
ATOM 2400 O O . ARG B 1 112 ? -12.031 3.877 -1.405 1 97.88 112 ARG B O 1
ATOM 2407 N N . TYR B 1 113 ? -10.938 4.125 -3.35 1 97.12 113 TYR B N 1
ATOM 2408 C CA . TYR B 1 113 ? -9.922 3.119 -3.047 1 97.12 113 TYR B CA 1
ATOM 2409 C C . TYR B 1 113 ? -9.125 3.506 -1.808 1 97.12 113 TYR B C 1
ATOM 2411 O O . TYR B 1 113 ? -8.617 2.639 -1.093 1 97.12 113 TYR B O 1
ATOM 2419 N N . ALA B 1 114 ? -9.078 4.781 -1.531 1 95.5 114 ALA B N 1
ATOM 2420 C CA . ALA B 1 114 ? -8.367 5.281 -0.357 1 95.5 114 ALA B CA 1
ATOM 2421 C C . ALA B 1 114 ? -8.961 4.715 0.928 1 95.5 114 ALA B C 1
ATOM 2423 O O . ALA B 1 114 ? -8.281 4.641 1.954 1 95.5 114 ALA B O 1
ATOM 2424 N N . ALA B 1 115 ? -10.18 4.215 0.926 1 95.12 115 ALA B N 1
ATOM 2425 C CA . ALA B 1 115 ? -10.812 3.582 2.08 1 95.12 115 ALA B CA 1
ATOM 2426 C C . ALA B 1 115 ? -10.07 2.314 2.488 1 95.12 115 ALA B C 1
ATOM 2428 O O . ALA B 1 115 ? -10.148 1.882 3.641 1 95.12 115 ALA B O 1
ATOM 2429 N N . LEU B 1 116 ? -9.305 1.7 1.532 1 94.19 116 LEU B N 1
ATOM 2430 C CA . LEU B 1 116 ? -8.555 0.475 1.793 1 94.19 116 LEU B CA 1
ATOM 2431 C C . LEU B 1 116 ? -7.141 0.79 2.26 1 94.19 116 LEU B C 1
ATOM 2433 O O . LEU B 1 116 ? -6.438 -0.09 2.762 1 94.19 116 LEU B O 1
ATOM 2437 N N . THR B 1 117 ? -6.781 2.033 2.121 1 91.5 117 THR B N 1
ATOM 2438 C CA . THR B 1 117 ? -5.391 2.373 2.398 1 91.5 117 THR B CA 1
ATOM 2439 C C . THR B 1 117 ? -5.285 3.248 3.645 1 91.5 117 THR B C 1
ATOM 2441 O O . THR B 1 117 ? -4.266 3.232 4.336 1 91.5 117 THR B O 1
ATOM 2444 N N . ARG B 1 118 ? -6.367 3.93 3.967 1 90.38 118 ARG B N 1
ATOM 2445 C CA . ARG B 1 118 ? -6.273 4.988 4.969 1 90.38 118 ARG B CA 1
ATOM 2446 C C . ARG B 1 118 ? -6.918 4.555 6.281 1 90.38 118 ARG B C 1
ATOM 2448 O O . ARG B 1 118 ? -6.691 5.176 7.324 1 90.38 118 ARG B O 1
ATOM 2455 N N . MET B 1 119 ? -7.652 3.51 6.234 1 92.94 119 MET B N 1
ATOM 2456 C CA . MET B 1 119 ? -8.383 3.098 7.434 1 92.94 119 MET B CA 1
ATOM 2457 C C . MET B 1 119 ? -7.828 1.784 7.977 1 92.94 119 MET B C 1
ATOM 2459 O O . MET B 1 119 ? -7.504 0.877 7.211 1 92.94 119 MET B O 1
ATOM 2463 N N . PRO B 1 120 ? -7.836 1.702 9.289 1 93.5 120 PRO B N 1
ATOM 2464 C CA . PRO B 1 120 ? -7.465 0.411 9.867 1 93.5 120 PRO B CA 1
ATOM 2465 C C . PRO B 1 120 ? -8.523 -0.663 9.656 1 93.5 120 PRO B C 1
ATOM 2467 O O . PRO B 1 120 ? -9.719 -0.352 9.594 1 93.5 120 PRO B O 1
ATOM 2470 N N . PHE B 1 121 ? -8.055 -1.875 9.688 1 95.56 121 PHE B N 1
ATOM 2471 C CA . PHE B 1 121 ? -8.977 -3 9.531 1 95.56 121 PHE B CA 1
ATOM 2472 C C . PHE B 1 121 ? -9.359 -3.576 10.891 1 95.56 121 PHE B C 1
ATOM 2474 O O . PHE B 1 121 ? -10.164 -4.508 10.969 1 95.56 121 PHE B O 1
ATOM 2481 N N . LEU B 1 122 ? -8.828 -2.98 11.898 1 95.38 122 LEU B N 1
ATOM 2482 C CA . LEU B 1 122 ? -9.227 -3.287 13.273 1 95.38 122 LEU B CA 1
ATOM 2483 C C . LEU B 1 122 ? -9.883 -2.078 13.93 1 95.38 122 LEU B C 1
ATOM 2485 O O . LEU B 1 122 ? -9.484 -0.938 13.68 1 95.38 122 LEU B O 1
ATOM 2489 N N . ASP B 1 123 ? -10.828 -2.4 14.797 1 92.69 123 ASP B N 1
ATOM 2490 C CA . ASP B 1 123 ? -11.438 -1.308 15.547 1 92.69 123 ASP B CA 1
ATOM 2491 C C . ASP B 1 123 ? -10.648 -1.011 16.812 1 92.69 123 ASP B C 1
ATOM 2493 O O . ASP B 1 123 ? -9.539 -1.518 17 1 92.69 123 ASP B O 1
ATOM 2497 N N . ALA B 1 124 ? -11.242 -0.189 17.641 1 90.12 124 ALA B N 1
ATOM 2498 C CA . ALA B 1 124 ? -10.539 0.34 18.812 1 90.12 124 ALA B CA 1
ATOM 2499 C C . ALA B 1 124 ? -10.258 -0.764 19.828 1 90.12 124 ALA B C 1
ATOM 2501 O O . ALA B 1 124 ? -9.359 -0.629 20.656 1 90.12 124 ALA B O 1
ATOM 2502 N N . VAL B 1 125 ? -11.039 -1.905 19.734 1 93.06 125 VAL B N 1
ATOM 2503 C CA . VAL B 1 125 ? -10.82 -2.998 20.688 1 93.06 125 VAL B CA 1
ATOM 2504 C C . VAL B 1 125 ? -10.211 -4.191 19.953 1 93.06 125 VAL B C 1
ATOM 2506 O O . VAL B 1 125 ? -10.359 -5.336 20.391 1 93.06 125 VAL B O 1
ATOM 2509 N N . ASN B 1 126 ? -9.633 -3.945 18.734 1 92.81 126 ASN B N 1
ATOM 2510 C CA . ASN B 1 126 ? -8.836 -4.891 17.969 1 92.81 126 ASN B CA 1
ATOM 2511 C C . ASN B 1 126 ? -9.695 -5.988 17.344 1 92.81 126 ASN B C 1
ATOM 2513 O O . ASN B 1 126 ? -9.266 -7.137 17.25 1 92.81 126 ASN B O 1
ATOM 2517 N N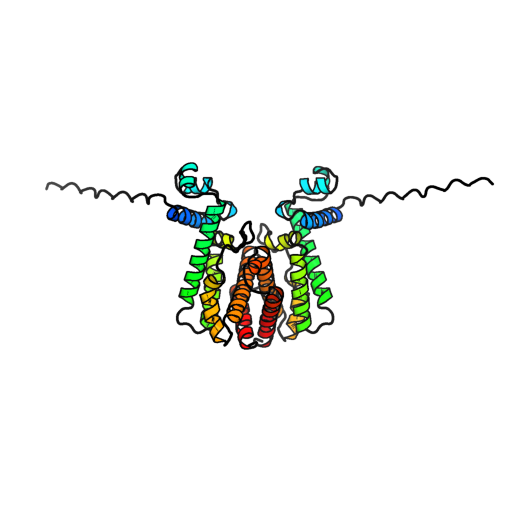 . ARG B 1 127 ? -10.914 -5.551 17.031 1 93.5 127 ARG B N 1
ATOM 2518 C CA . ARG B 1 127 ? -11.758 -6.469 16.281 1 93.5 127 ARG B CA 1
ATOM 2519 C C . ARG B 1 127 ? -11.773 -6.109 14.797 1 93.5 127 ARG B C 1
ATOM 2521 O O . ARG B 1 127 ? -11.805 -4.93 14.438 1 93.5 127 ARG B O 1
ATOM 2528 N N . PRO B 1 128 ? -11.789 -7.266 13.992 1 93.62 128 PRO B N 1
ATOM 2529 C CA . PRO B 1 128 ? -11.867 -6.98 12.555 1 93.62 128 PRO B CA 1
ATOM 2530 C C . PRO B 1 128 ? -13.117 -6.199 12.172 1 93.62 128 PRO B C 1
ATOM 2532 O O . PRO B 1 128 ? -14.195 -6.457 12.719 1 93.62 128 PRO B O 1
ATOM 2535 N N . THR B 1 129 ? -12.945 -5.309 11.258 1 92.31 129 THR B N 1
ATOM 2536 C CA . THR B 1 129 ? -14.055 -4.453 10.844 1 92.31 129 THR B CA 1
ATOM 2537 C C . THR B 1 129 ? -14.727 -5.004 9.586 1 92.31 129 THR B C 1
ATOM 2539 O O . THR B 1 129 ? -15.727 -4.457 9.117 1 92.31 129 THR B O 1
ATOM 2542 N N . ILE B 1 130 ? -14.141 -6.074 9.047 1 93.25 130 ILE B N 1
ATOM 2543 C CA . ILE B 1 130 ? -14.688 -6.703 7.844 1 93.25 130 ILE B CA 1
ATOM 2544 C C . ILE B 1 130 ? -14.711 -8.219 8.016 1 93.25 130 ILE B C 1
ATOM 2546 O O . ILE B 1 130 ? -14.047 -8.758 8.906 1 93.25 130 ILE B O 1
ATOM 2550 N N . ASP B 1 131 ? -15.492 -8.836 7.203 1 95.06 131 ASP B N 1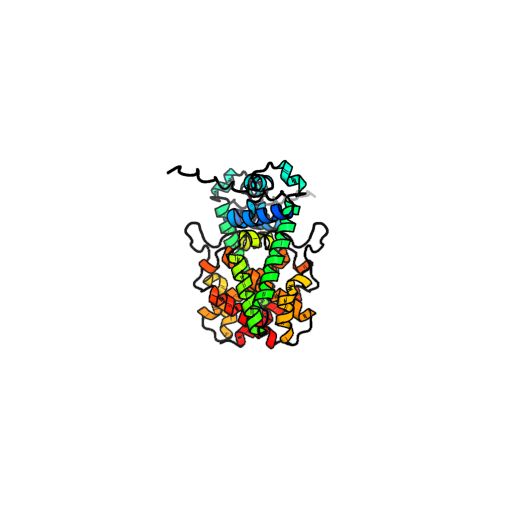
ATOM 2551 C CA . ASP B 1 131 ? -15.414 -10.281 7.055 1 95.06 131 ASP B CA 1
ATOM 2552 C C . ASP B 1 131 ? -14.57 -10.672 5.84 1 95.06 131 ASP B C 1
ATOM 2554 O O . ASP B 1 131 ? -15.102 -10.836 4.738 1 95.06 131 ASP B O 1
ATOM 2558 N N . ALA B 1 132 ? -13.359 -10.906 6.07 1 95.94 132 ALA B N 1
ATOM 2559 C CA . ALA B 1 132 ? -12.391 -11.133 5.004 1 95.94 132 ALA B CA 1
ATOM 2560 C C . ALA B 1 132 ? -12.711 -12.406 4.227 1 95.94 132 ALA B C 1
ATOM 2562 O O . ALA B 1 132 ? -12.555 -12.453 3.004 1 95.94 132 ALA B O 1
ATOM 2563 N N . ARG B 1 133 ? -13.125 -13.43 4.91 1 96.12 133 ARG B N 1
ATOM 2564 C CA . ARG B 1 133 ? -13.43 -14.695 4.25 1 96.12 133 ARG B CA 1
ATOM 2565 C C . ARG B 1 133 ? -14.609 -14.547 3.295 1 96.12 133 ARG B C 1
ATOM 2567 O O . ARG B 1 133 ? -14.594 -15.086 2.186 1 96.12 133 ARG B O 1
ATOM 2574 N 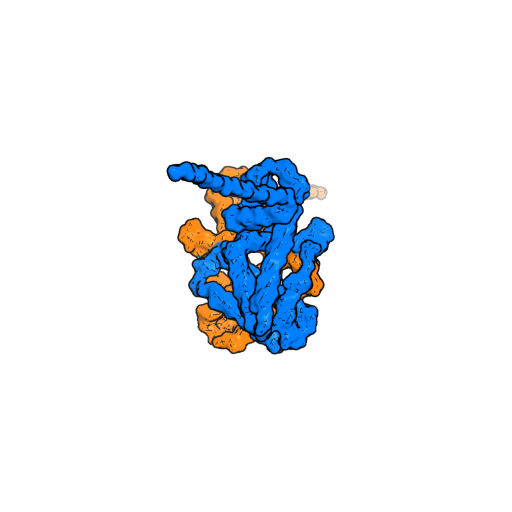N . GLU B 1 134 ? -15.539 -13.812 3.77 1 95.19 134 GLU B N 1
ATOM 2575 C CA . GLU B 1 134 ? -16.688 -13.562 2.896 1 95.19 134 GLU B CA 1
ATOM 2576 C C . GLU B 1 134 ? -16.281 -12.75 1.673 1 95.19 134 GLU B C 1
ATOM 2578 O O . GLU B 1 134 ? -16.656 -13.078 0.548 1 95.19 134 GLU B O 1
ATOM 2583 N N . LEU B 1 135 ? -15.469 -11.766 1.833 1 95.44 135 LEU B N 1
ATOM 2584 C CA . LEU B 1 135 ? -15.062 -10.859 0.764 1 95.44 135 LEU B CA 1
ATOM 2585 C C . LEU B 1 135 ? -14.156 -11.57 -0.236 1 95.44 135 LEU B C 1
ATOM 2587 O O . LEU B 1 135 ? -14.172 -11.258 -1.429 1 95.44 135 LEU B O 1
ATOM 2591 N N . ALA B 1 136 ? -13.461 -12.578 0.23 1 96 136 ALA B N 1
ATOM 2592 C CA . ALA B 1 136 ? -12.461 -13.242 -0.601 1 96 136 ALA B CA 1
ATOM 2593 C C . ALA B 1 136 ? -13.078 -14.406 -1.369 1 96 136 ALA B C 1
ATOM 2595 O O . ALA B 1 136 ? -12.391 -15.07 -2.156 1 96 136 ALA B O 1
ATOM 2596 N N . LYS B 1 137 ? -14.312 -14.664 -1.243 1 94.94 137 LYS B N 1
ATOM 2597 C CA . LYS B 1 137 ? -14.945 -15.875 -1.762 1 94.94 137 LYS B CA 1
ATOM 2598 C C . LYS B 1 137 ? -14.727 -16.016 -3.266 1 94.94 137 LYS B C 1
ATOM 2600 O O . LYS B 1 137 ? -14.359 -17.078 -3.752 1 94.94 137 LYS B O 1
ATOM 2605 N N . PRO B 1 138 ? -14.922 -14.93 -4.066 1 93.81 138 PRO B N 1
ATOM 2606 C CA . PRO B 1 138 ? -14.703 -15.117 -5.504 1 93.81 138 PRO B CA 1
ATOM 2607 C C . PRO B 1 138 ? -13.281 -15.578 -5.832 1 93.81 138 PRO B C 1
ATOM 2609 O O . PRO B 1 138 ? -13.094 -16.484 -6.645 1 93.81 138 PRO B O 1
ATOM 2612 N N . ALA B 1 139 ? -12.328 -15 -5.172 1 94.38 139 ALA B N 1
ATOM 2613 C CA . ALA B 1 139 ? -10.938 -15.367 -5.41 1 94.38 139 ALA B CA 1
ATOM 2614 C C . ALA B 1 139 ? -10.656 -16.781 -4.906 1 94.38 139 ALA B C 1
ATOM 2616 O O . ALA B 1 139 ? -9.984 -17.562 -5.586 1 94.38 139 ALA B O 1
ATOM 2617 N N . THR B 1 140 ? -11.18 -17.094 -3.703 1 94.75 140 THR B N 1
ATOM 2618 C CA . THR B 1 140 ? -10.969 -18.406 -3.107 1 94.75 140 THR B CA 1
ATOM 2619 C C . THR B 1 140 ? -11.547 -19.5 -3.996 1 94.75 140 THR B C 1
ATOM 2621 O O . THR B 1 140 ? -10.922 -20.547 -4.191 1 94.75 140 THR B O 1
ATOM 2624 N N . GLU B 1 141 ? -12.672 -19.25 -4.555 1 93.44 141 GLU B N 1
ATOM 2625 C CA . GLU B 1 141 ? -13.32 -20.203 -5.438 1 93.44 141 GLU B CA 1
ATOM 2626 C C . GLU B 1 141 ? -12.523 -20.406 -6.723 1 93.44 141 GLU B C 1
ATOM 2628 O O . GLU B 1 141 ? -12.328 -21.531 -7.172 1 93.44 141 GLU B O 1
ATOM 2633 N N . ALA B 1 142 ? -12.062 -19.359 -7.289 1 92.31 142 ALA B N 1
ATOM 2634 C CA . ALA B 1 142 ? -11.266 -19.453 -8.516 1 92.31 142 ALA B CA 1
ATOM 2635 C C . ALA B 1 142 ? -9.961 -20.188 -8.266 1 92.31 142 ALA B C 1
ATOM 2637 O O . ALA B 1 142 ? -9.523 -20.984 -9.102 1 92.31 142 ALA B O 1
ATOM 2638 N N . ILE B 1 143 ? -9.328 -19.984 -7.129 1 92.19 143 ILE B N 1
ATOM 2639 C CA . ILE B 1 143 ? -8.031 -20.578 -6.789 1 92.19 143 ILE B CA 1
ATOM 2640 C C . ILE B 1 143 ? -8.219 -22.031 -6.363 1 92.19 143 ILE B C 1
ATOM 2642 O O . ILE B 1 143 ? -7.309 -22.844 -6.512 1 92.19 143 ILE B O 1
ATOM 2646 N N . GLY B 1 144 ? -9.398 -22.422 -5.879 1 88.5 144 GLY B N 1
ATOM 2647 C CA . GLY B 1 144 ? -9.703 -23.766 -5.383 1 88.5 144 GLY B CA 1
ATOM 2648 C C . GLY B 1 144 ? -9.578 -24.828 -6.449 1 88.5 144 GLY B C 1
ATOM 2649 O O . GLY B 1 144 ? -9.375 -26.016 -6.133 1 88.5 144 GLY B O 1
ATOM 2650 N N . VAL B 1 145 ? -9.617 -24.531 -7.68 1 83.94 145 VAL B N 1
ATOM 2651 C CA . VAL B 1 145 ? -9.547 -25.484 -8.781 1 83.94 145 VAL B CA 1
ATOM 2652 C C . VAL B 1 145 ? -8.156 -26.125 -8.82 1 83.94 145 VAL B C 1
ATOM 2654 O O . VAL B 1 145 ? -7.973 -27.172 -9.438 1 83.94 145 VAL B O 1
ATOM 2657 N N . TYR B 1 146 ? -7.219 -25.516 -8.234 1 85.44 146 TYR B N 1
ATOM 2658 C CA . TYR B 1 146 ? -5.855 -26.031 -8.234 1 85.44 146 TYR B CA 1
ATOM 2659 C C . TYR B 1 146 ? -5.688 -27.125 -7.176 1 85.44 146 TYR B C 1
ATOM 2661 O O . TYR B 1 146 ? -4.566 -27.531 -6.883 1 85.44 146 TYR B O 1
ATOM 2669 N N . GLY B 1 147 ? -6.812 -27.562 -6.508 1 87.19 147 GLY B N 1
ATOM 2670 C CA . GLY B 1 147 ? -6.797 -28.688 -5.582 1 87.19 147 GLY B CA 1
ATOM 2671 C C . GLY B 1 147 ? -6.398 -28.297 -4.172 1 87.19 147 GLY B C 1
ATOM 2672 O O . GLY B 1 147 ? -5.957 -29.141 -3.391 1 87.19 147 GLY B O 1
ATOM 2673 N N . LEU B 1 148 ? -6.484 -27.078 -3.9 1 89.06 148 LEU B N 1
ATOM 2674 C CA . LEU B 1 148 ? -6.148 -26.578 -2.572 1 89.06 148 LEU B CA 1
ATOM 2675 C C . LEU B 1 148 ? -7.352 -26.672 -1.639 1 89.06 148 LEU B C 1
ATOM 2677 O O . LEU B 1 148 ? -8.492 -26.516 -2.074 1 89.06 148 LEU B O 1
ATOM 2681 N N . ASN B 1 149 ? -7.07 -26.969 -0.426 1 91.69 149 ASN B N 1
ATOM 2682 C CA . ASN B 1 149 ? -8.18 -26.891 0.521 1 91.69 149 ASN B CA 1
ATOM 2683 C C . ASN B 1 149 ? -8.625 -25.453 0.749 1 91.69 149 ASN B C 1
ATOM 2685 O O . ASN B 1 149 ? -7.93 -24.516 0.348 1 91.69 149 ASN B O 1
ATOM 2689 N N . GLU B 1 150 ? -9.719 -25.234 1.398 1 92.75 150 GLU B N 1
ATOM 2690 C CA . GLU B 1 150 ? -10.359 -23.938 1.521 1 92.75 150 GLU B CA 1
ATOM 2691 C C . GLU B 1 150 ? -9.445 -22.938 2.242 1 92.75 150 GLU B C 1
ATOM 2693 O O . GLU B 1 150 ? -9.32 -21.797 1.822 1 92.75 150 GLU B O 1
ATOM 2698 N N . ASP B 1 151 ? -8.789 -23.375 3.287 1 94.44 151 ASP B N 1
ATOM 2699 C CA . ASP B 1 151 ? -7.91 -22.484 4.059 1 94.44 151 ASP B CA 1
ATOM 2700 C C . ASP B 1 151 ? -6.703 -22.047 3.23 1 94.44 151 ASP B C 1
ATOM 2702 O O . ASP B 1 151 ? -6.344 -20.875 3.223 1 94.44 151 ASP B O 1
ATOM 2706 N N . THR B 1 152 ? -6.133 -23 2.521 1 93.62 152 THR B N 1
ATOM 2707 C CA . THR B 1 152 ? -4.977 -22.688 1.69 1 93.62 152 THR B CA 1
ATOM 2708 C C . THR B 1 152 ? -5.379 -21.797 0.525 1 93.62 152 THR B C 1
ATOM 2710 O O . THR B 1 152 ? -4.637 -20.875 0.158 1 93.62 152 THR B O 1
ATOM 2713 N N . ALA B 1 153 ? -6.562 -22.078 -0.015 1 94.69 153 ALA B N 1
ATOM 2714 C CA . ALA B 1 153 ? -7.062 -21.234 -1.103 1 94.69 153 ALA B CA 1
ATOM 2715 C C . ALA B 1 153 ? -7.312 -19.812 -0.622 1 94.69 153 ALA B C 1
ATOM 2717 O O . ALA B 1 153 ? -7.02 -18.844 -1.333 1 94.69 153 ALA B O 1
ATOM 2718 N N . PHE B 1 154 ? -7.855 -19.672 0.568 1 96.44 154 PHE B N 1
ATOM 2719 C CA . PHE B 1 154 ? -8.07 -18.359 1.162 1 96.44 154 PHE B CA 1
ATOM 2720 C C . PHE B 1 154 ? -6.742 -17.641 1.356 1 96.44 154 PHE B C 1
ATOM 2722 O O . PHE B 1 154 ? -6.613 -16.469 0.991 1 96.44 154 PHE B O 1
ATOM 2729 N N . HIS B 1 155 ? -5.746 -18.312 1.875 1 96.06 155 HIS B N 1
ATOM 2730 C CA . HIS B 1 155 ? -4.438 -17.719 2.092 1 96.06 155 HIS B CA 1
ATOM 2731 C C . HIS B 1 155 ? -3.811 -17.266 0.773 1 96.06 155 HIS B C 1
ATOM 2733 O O . HIS B 1 155 ? -3.264 -16.172 0.679 1 96.06 155 HIS B O 1
ATOM 2739 N N . ALA B 1 156 ? -3.945 -18.109 -0.229 1 95.44 156 ALA B N 1
ATOM 2740 C CA . ALA B 1 156 ? -3.43 -17.766 -1.551 1 95.44 156 ALA B CA 1
ATOM 2741 C C . ALA B 1 156 ? -4.156 -16.547 -2.123 1 95.44 156 ALA B C 1
ATOM 2743 O O . ALA B 1 156 ? -3.545 -15.711 -2.789 1 95.44 156 ALA B O 1
ATOM 2744 N N . GLY B 1 157 ? -5.461 -16.484 -1.874 1 96.25 157 GLY B N 1
ATOM 2745 C CA . GLY B 1 157 ? -6.227 -15.32 -2.289 1 96.25 157 GLY B CA 1
ATOM 2746 C C . GLY B 1 157 ? -5.754 -14.039 -1.635 1 96.25 157 GLY B C 1
ATOM 2747 O O . GLY B 1 157 ? -5.637 -13 -2.297 1 96.25 157 GLY B O 1
ATOM 2748 N N . VAL B 1 158 ? -5.457 -14.078 -0.381 1 97.25 158 VAL B N 1
ATOM 2749 C CA . VAL B 1 158 ? -4.945 -12.93 0.36 1 97.25 158 VAL B CA 1
ATOM 2750 C C . VAL B 1 158 ? -3.574 -12.531 -0.184 1 97.25 158 VAL B C 1
ATOM 2752 O O . VAL B 1 158 ? -3.289 -11.344 -0.365 1 97.25 158 VAL B O 1
ATOM 2755 N N . GLU B 1 159 ? -2.748 -13.5 -0.456 1 97 159 GLU B N 1
ATOM 2756 C CA . GLU B 1 159 ? -1.437 -13.242 -1.042 1 97 159 GLU B CA 1
ATOM 2757 C C . GLU B 1 159 ? -1.562 -12.539 -2.391 1 97 159 GLU B C 1
ATOM 2759 O O . GLU B 1 159 ? -0.854 -11.562 -2.656 1 97 159 GLU B O 1
ATOM 2764 N N . LEU B 1 160 ? -2.424 -13.055 -3.178 1 96.56 160 LEU B N 1
ATOM 2765 C CA . LEU B 1 160 ? -2.654 -12.445 -4.48 1 96.56 160 LEU B CA 1
ATOM 2766 C C . LEU B 1 160 ? -3.164 -11.016 -4.328 1 96.56 160 LEU B C 1
ATOM 2768 O O . LEU B 1 160 ? -2.697 -10.109 -5.02 1 96.56 160 LEU B O 1
ATOM 2772 N N . TRP B 1 161 ? -4.086 -10.82 -3.455 1 97.81 161 TRP B N 1
ATOM 2773 C CA . TRP B 1 161 ? -4.594 -9.477 -3.188 1 97.81 161 TRP B CA 1
ATOM 2774 C C . TRP B 1 161 ? -3.473 -8.555 -2.715 1 97.81 161 TRP B C 1
ATOM 2776 O O . TRP B 1 161 ? -3.369 -7.414 -3.166 1 97.81 161 TRP B O 1
ATOM 2786 N N . ALA B 1 162 ? -2.654 -9.039 -1.851 1 97.94 162 ALA B N 1
ATOM 2787 C CA . ALA B 1 162 ? -1.525 -8.25 -1.364 1 97.94 162 ALA B CA 1
ATOM 2788 C C . ALA B 1 162 ? -0.64 -7.793 -2.52 1 97.94 162 ALA B C 1
ATOM 2790 O O . ALA B 1 162 ? -0.237 -6.629 -2.576 1 97.94 162 ALA B O 1
ATOM 2791 N N . ALA B 1 163 ? -0.343 -8.688 -3.41 1 97.88 163 ALA B N 1
ATOM 2792 C CA . ALA B 1 163 ? 0.492 -8.367 -4.562 1 97.88 163 ALA B CA 1
ATOM 2793 C C . ALA B 1 163 ? -0.161 -7.293 -5.434 1 97.88 163 ALA B C 1
ATOM 2795 O O . ALA B 1 163 ? 0.478 -6.305 -5.793 1 97.88 163 ALA B O 1
ATOM 2796 N N . MET B 1 164 ? -1.441 -7.492 -5.699 1 98.12 164 MET B N 1
ATOM 2797 C CA . MET B 1 164 ? -2.162 -6.535 -6.535 1 98.12 164 MET B CA 1
ATOM 2798 C C . MET B 1 164 ? -2.285 -5.184 -5.832 1 98.12 164 MET B C 1
ATOM 2800 O O . MET B 1 164 ? -2.107 -4.137 -6.457 1 98.12 164 MET B O 1
ATOM 2804 N N . HIS B 1 165 ? -2.607 -5.238 -4.602 1 97.94 165 HIS B N 1
ATOM 2805 C CA . HIS B 1 165 ? -2.725 -4.031 -3.791 1 97.94 165 HIS B CA 1
ATOM 2806 C C . HIS B 1 165 ? -1.421 -3.24 -3.787 1 97.94 165 HIS B C 1
ATOM 2808 O O . HIS B 1 165 ? -1.429 -2.023 -3.982 1 97.94 165 HIS B O 1
ATOM 2814 N N . GLY B 1 166 ? -0.312 -3.951 -3.6 1 98.06 166 GLY B N 1
ATOM 2815 C CA . GLY B 1 166 ? 0.989 -3.303 -3.639 1 98.06 166 GLY B CA 1
ATOM 2816 C C . GLY B 1 166 ? 1.294 -2.656 -4.977 1 98.06 166 GLY B C 1
ATOM 2817 O O . GLY B 1 166 ? 1.804 -1.536 -5.027 1 98.06 166 GLY B O 1
ATOM 2818 N N . PHE B 1 167 ? 0.982 -3.33 -6.02 1 98.19 167 PHE B N 1
ATOM 2819 C CA . PHE B 1 167 ? 1.21 -2.809 -7.363 1 98.19 167 PHE B CA 1
ATOM 2820 C C . PHE B 1 167 ? 0.41 -1.531 -7.59 1 98.19 167 PHE B C 1
ATOM 2822 O O . PHE B 1 167 ? 0.954 -0.528 -8.055 1 98.19 167 PHE B O 1
ATOM 2829 N N . VAL B 1 168 ? -0.828 -1.578 -7.219 1 97.56 168 VAL B N 1
ATOM 2830 C CA . VAL B 1 168 ? -1.723 -0.437 -7.387 1 97.56 168 VAL B CA 1
ATOM 2831 C C . VAL B 1 168 ? -1.221 0.74 -6.555 1 97.56 168 VAL B C 1
ATOM 2833 O O . VAL B 1 168 ? -1.205 1.88 -7.023 1 97.56 168 VAL B O 1
ATOM 2836 N N . MET B 1 169 ? -0.81 0.458 -5.383 1 96.19 169 MET B N 1
ATOM 2837 C CA . MET B 1 169 ? -0.301 1.52 -4.52 1 96.19 169 MET B CA 1
ATOM 2838 C C . MET B 1 169 ? 0.945 2.16 -5.121 1 96.19 169 MET B C 1
ATOM 2840 O O . MET B 1 169 ? 1.103 3.381 -5.078 1 96.19 169 MET B O 1
ATOM 2844 N N . LEU B 1 170 ? 1.848 1.397 -5.633 1 96.31 170 LEU B N 1
ATOM 2845 C CA . LEU B 1 170 ? 3.047 1.935 -6.27 1 96.31 170 LEU B CA 1
ATOM 2846 C C . LEU B 1 170 ? 2.686 2.771 -7.492 1 96.31 170 LEU B C 1
ATOM 2848 O O . LEU B 1 170 ? 3.336 3.781 -7.77 1 96.31 170 LEU B O 1
ATOM 2852 N N . GLU B 1 171 ? 1.631 2.398 -8.195 1 95.88 171 GLU B N 1
ATOM 2853 C CA . GLU B 1 171 ? 1.148 3.223 -9.297 1 95.88 171 GLU B CA 1
ATOM 2854 C C . GLU B 1 171 ? 0.649 4.578 -8.797 1 95.88 171 GLU B C 1
ATOM 2856 O O . GLU B 1 171 ? 0.978 5.617 -9.375 1 95.88 171 GLU B O 1
ATOM 2861 N N . MET B 1 172 ? -0.022 4.516 -7.738 1 92.5 172 MET B N 1
ATOM 2862 C CA . MET B 1 172 ? -0.681 5.719 -7.234 1 92.5 172 MET B CA 1
ATOM 2863 C C . MET B 1 172 ? 0.341 6.711 -6.691 1 92.5 172 MET B C 1
ATOM 2865 O O . MET B 1 172 ? 0.128 7.922 -6.754 1 92.5 172 MET B O 1
ATOM 2869 N N . THR B 1 173 ? 1.421 6.211 -6.215 1 92.5 173 THR B N 1
ATOM 2870 C CA . THR B 1 173 ? 2.463 7.09 -5.695 1 92.5 173 THR B CA 1
ATOM 2871 C C . THR B 1 173 ? 3.387 7.551 -6.82 1 92.5 173 THR B C 1
ATOM 2873 O O . THR B 1 173 ? 4.359 8.273 -6.578 1 92.5 173 THR B O 1
ATOM 2876 N N . GLY B 1 174 ? 3.156 7.066 -8.062 1 94.56 174 GLY B N 1
ATOM 2877 C CA . GLY B 1 174 ? 3.895 7.547 -9.219 1 94.56 174 GLY B CA 1
ATOM 2878 C C . GLY B 1 174 ? 5.148 6.746 -9.5 1 94.56 174 GLY B C 1
ATOM 2879 O O . GLY B 1 174 ? 5.906 7.066 -10.422 1 94.56 174 GLY B O 1
ATOM 2880 N N . PHE B 1 175 ? 5.367 5.703 -8.727 1 96.31 175 PHE B N 1
ATOM 2881 C CA . PHE B 1 175 ? 6.574 4.91 -8.922 1 96.31 175 PHE B CA 1
ATOM 2882 C C . PHE B 1 175 ? 6.633 4.348 -10.336 1 96.31 175 PHE B C 1
ATOM 2884 O O . PHE B 1 175 ? 7.645 4.48 -11.023 1 96.31 175 PHE B O 1
ATOM 2891 N N . MET B 1 176 ? 5.547 3.795 -10.805 1 95.75 176 MET B N 1
ATOM 2892 C CA . MET B 1 176 ? 5.512 3.111 -12.094 1 95.75 176 MET B CA 1
ATOM 2893 C C . MET B 1 176 ? 5.719 4.098 -13.234 1 95.75 176 MET B C 1
ATOM 2895 O O . MET B 1 176 ? 6.328 3.76 -14.25 1 95.75 176 MET B O 1
ATOM 2899 N N . ALA B 1 177 ? 5.262 5.246 -13.055 1 93.75 177 ALA B N 1
ATOM 2900 C CA . ALA B 1 177 ? 5.406 6.277 -14.086 1 93.75 177 ALA B CA 1
ATOM 2901 C C . ALA B 1 177 ? 6.855 6.742 -14.195 1 93.75 177 ALA B C 1
ATOM 2903 O O . ALA B 1 177 ? 7.25 7.332 -15.203 1 93.75 177 ALA B O 1
ATOM 2904 N N . GLY B 1 178 ? 7.652 6.449 -13.203 1 94.56 178 GLY B N 1
ATOM 2905 C CA . GLY B 1 178 ? 9.016 6.945 -13.148 1 94.56 178 GLY B CA 1
ATOM 2906 C C . GLY B 1 178 ? 10.039 5.941 -13.656 1 94.56 178 GLY B C 1
ATOM 2907 O O . GLY B 1 178 ? 11.242 6.207 -13.641 1 94.56 178 GLY B O 1
ATOM 2908 N N . ILE B 1 179 ? 9.523 4.824 -14.078 1 95.06 179 ILE B N 1
ATOM 2909 C CA . ILE B 1 179 ? 10.453 3.803 -14.547 1 95.06 179 ILE B CA 1
ATOM 2910 C C . ILE B 1 179 ? 10.047 3.35 -15.953 1 95.06 179 ILE B C 1
ATOM 2912 O O . ILE B 1 179 ? 8.914 3.568 -16.375 1 95.06 179 ILE B O 1
ATOM 2916 N N . GLU B 1 180 ? 11 2.775 -16.688 1 94.19 180 GLU B N 1
ATOM 2917 C CA . GLU B 1 180 ? 10.734 2.242 -18.031 1 94.19 180 GLU B CA 1
ATOM 2918 C C . GLU B 1 180 ? 10.141 0.838 -17.953 1 94.19 180 GLU B C 1
ATOM 2920 O O . GLU B 1 180 ? 10.852 -0.154 -18.109 1 94.19 180 GLU B O 1
ATOM 2925 N N . MET B 1 181 ? 8.898 0.803 -17.719 1 95.06 181 MET B N 1
ATOM 2926 C CA . MET B 1 181 ? 8.125 -0.43 -17.625 1 95.06 181 MET B CA 1
ATOM 2927 C C . MET B 1 181 ? 6.66 -0.187 -17.969 1 95.06 181 MET B C 1
ATOM 2929 O O . MET B 1 181 ? 6.07 0.807 -17.547 1 95.06 181 MET B O 1
ATOM 2933 N N . ASP B 1 182 ? 6.113 -0.958 -18.797 1 96.38 182 ASP B N 1
ATOM 2934 C CA . ASP B 1 182 ? 4.676 -0.897 -19.047 1 96.38 182 ASP B CA 1
ATOM 2935 C C . ASP B 1 182 ? 3.887 -1.503 -17.891 1 96.38 182 ASP B C 1
ATOM 2937 O O . ASP B 1 182 ? 3.893 -2.721 -17.703 1 96.38 182 ASP B O 1
ATOM 2941 N N . PRO B 1 183 ? 3.17 -0.72 -17.188 1 96.25 183 PRO B N 1
ATOM 2942 C CA . PRO B 1 183 ? 2.514 -1.243 -15.984 1 96.25 183 PRO B CA 1
ATOM 2943 C C . PRO B 1 183 ? 1.455 -2.295 -16.297 1 96.25 183 PRO B C 1
ATOM 2945 O O . PRO B 1 183 ? 1.22 -3.201 -15.5 1 96.25 183 PRO B O 1
ATOM 2948 N N . ASP B 1 184 ? 0.792 -2.189 -17.516 1 96.25 184 ASP B N 1
ATOM 2949 C CA . ASP B 1 184 ? -0.203 -3.188 -17.891 1 96.25 184 ASP B CA 1
ATOM 2950 C C . ASP B 1 184 ? 0.434 -4.566 -18.047 1 96.25 184 ASP B C 1
ATOM 2952 O O . ASP B 1 184 ? -0.053 -5.547 -17.469 1 96.25 184 ASP B O 1
ATOM 2956 N N . THR B 1 185 ? 1.482 -4.594 -18.719 1 95.81 185 THR B N 1
ATOM 2957 C CA . THR B 1 185 ? 2.197 -5.844 -18.953 1 95.81 185 THR B CA 1
ATOM 2958 C C . THR B 1 185 ? 2.773 -6.379 -17.641 1 95.81 185 THR B C 1
ATOM 2960 O O . THR B 1 185 ? 2.654 -7.57 -17.344 1 95.81 185 THR B O 1
ATOM 2963 N N . ALA B 1 186 ? 3.373 -5.539 -16.891 1 96.06 186 ALA B N 1
ATOM 2964 C CA . ALA B 1 186 ? 3.996 -5.949 -15.633 1 96.06 186 ALA B CA 1
ATOM 2965 C C . ALA B 1 186 ? 2.961 -6.52 -14.672 1 96.06 186 ALA B C 1
ATOM 2967 O O . ALA B 1 186 ? 3.215 -7.52 -13.992 1 96.06 186 ALA B O 1
ATOM 2968 N N . PHE B 1 187 ? 1.812 -5.895 -14.641 1 97.62 187 PHE B N 1
ATOM 2969 C CA . PHE B 1 187 ? 0.749 -6.359 -13.758 1 97.62 187 PHE B CA 1
ATOM 2970 C C . PHE B 1 187 ? 0.273 -7.746 -14.164 1 97.62 187 PHE B C 1
ATOM 2972 O O . PHE B 1 187 ? 0.14 -8.633 -13.32 1 97.62 187 PHE B O 1
ATOM 2979 N N . ALA B 1 188 ? 0.039 -7.883 -15.414 1 95.62 188 ALA B N 1
ATOM 2980 C CA . ALA B 1 188 ? -0.398 -9.18 -15.93 1 95.62 188 ALA B CA 1
ATOM 2981 C C . ALA B 1 188 ? 0.648 -10.258 -15.656 1 95.62 188 ALA B C 1
ATOM 2983 O O . ALA B 1 188 ? 0.308 -11.375 -15.273 1 95.62 188 ALA B O 1
ATOM 2984 N N . GLU B 1 189 ? 1.898 -9.93 -15.828 1 94.06 189 GLU B N 1
ATOM 2985 C CA . GLU B 1 189 ? 2.984 -10.875 -15.586 1 94.06 189 GLU B CA 1
ATOM 2986 C C . GLU B 1 189 ? 3.059 -11.258 -14.109 1 94.06 189 GLU B C 1
ATOM 2988 O O . GLU B 1 189 ? 3.271 -12.43 -13.781 1 94.06 189 GLU B O 1
ATOM 2993 N N . MET B 1 190 ? 2.922 -10.297 -13.258 1 95.94 190 MET B N 1
ATOM 2994 C CA . MET B 1 190 ? 2.932 -10.57 -11.828 1 95.94 190 MET B CA 1
ATOM 2995 C C . MET B 1 190 ? 1.829 -11.555 -11.453 1 95.94 190 MET B C 1
ATOM 2997 O O . MET B 1 190 ? 2.074 -12.523 -10.727 1 95.94 190 MET B O 1
ATOM 3001 N N . VAL B 1 191 ? 0.636 -11.344 -11.984 1 95.75 191 VAL B N 1
ATOM 3002 C CA . VAL B 1 191 ? -0.505 -12.203 -11.688 1 95.75 191 VAL B CA 1
ATOM 3003 C C . VAL B 1 191 ? -0.266 -13.594 -12.258 1 95.75 191 VAL B C 1
ATOM 3005 O O . VAL B 1 191 ? -0.533 -14.602 -11.602 1 95.75 191 VAL B O 1
ATOM 3008 N N . HIS B 1 192 ? 0.292 -13.664 -13.461 1 92.19 192 HIS B N 1
ATOM 3009 C CA . HIS B 1 192 ? 0.597 -14.938 -14.094 1 92.19 192 HIS B CA 1
ATOM 3010 C C . HIS B 1 192 ? 1.629 -15.719 -13.289 1 92.19 192 HIS B C 1
ATOM 3012 O O . HIS B 1 192 ? 1.48 -16.922 -13.086 1 92.19 192 HIS B O 1
ATOM 3018 N N . ARG B 1 193 ? 2.668 -15.016 -12.867 1 89.81 193 ARG B N 1
ATOM 3019 C CA . ARG B 1 193 ? 3.699 -15.672 -12.07 1 89.81 193 ARG B CA 1
ATOM 3020 C C . ARG B 1 193 ? 3.111 -16.25 -10.789 1 89.81 193 ARG B C 1
ATOM 3022 O O . ARG B 1 193 ? 3.449 -17.375 -10.391 1 89.81 193 ARG B O 1
ATOM 3029 N N . PHE B 1 194 ? 2.27 -15.484 -10.148 1 91.56 194 PHE B N 1
ATOM 3030 C CA . PHE B 1 194 ? 1.61 -15.969 -8.938 1 91.56 194 PHE B CA 1
ATOM 3031 C C . PHE B 1 194 ? 0.762 -17.203 -9.234 1 91.56 194 PHE B C 1
ATOM 3033 O O . PHE B 1 194 ? 0.854 -18.203 -8.531 1 91.56 194 PHE B O 1
ATOM 3040 N N . ALA B 1 195 ? -0.081 -17.156 -10.297 1 89.19 195 ALA B N 1
ATOM 3041 C CA . ALA B 1 195 ? -0.972 -18.25 -10.664 1 89.19 195 ALA B CA 1
ATOM 3042 C C . ALA B 1 195 ? -0.179 -19.516 -11 1 89.19 195 ALA B C 1
ATOM 3044 O O . ALA B 1 195 ? -0.575 -20.625 -10.633 1 89.19 195 ALA B O 1
ATOM 3045 N N . SER B 1 196 ? 0.945 -19.344 -11.68 1 88.06 196 SER B N 1
ATOM 3046 C CA . SER B 1 196 ? 1.793 -20.484 -12.031 1 88.06 196 SER B CA 1
ATOM 3047 C C . SER B 1 196 ? 2.369 -21.141 -10.781 1 88.06 196 SER B C 1
ATOM 3049 O O . SER B 1 196 ? 2.533 -22.359 -10.734 1 88.06 196 SER B O 1
ATOM 3051 N N . GLY B 1 197 ? 2.697 -20.328 -9.82 1 87.5 197 GLY B N 1
ATOM 3052 C CA . GLY B 1 197 ? 3.223 -20.828 -8.57 1 87.5 197 GLY B CA 1
ATOM 3053 C C . GLY B 1 197 ? 2.195 -21.609 -7.766 1 87.5 197 GLY B C 1
ATOM 3054 O O . GLY B 1 197 ? 2.553 -22.438 -6.926 1 87.5 197 GLY B O 1
ATOM 3055 N N . LEU B 1 198 ? 0.892 -21.359 -7.961 1 85.12 198 LEU B N 1
ATOM 3056 C CA . LEU B 1 198 ? -0.172 -22.109 -7.301 1 85.12 198 LEU B CA 1
ATOM 3057 C C . LEU B 1 198 ? -0.217 -23.547 -7.801 1 85.12 198 LEU B C 1
ATOM 3059 O O . LEU B 1 198 ? -0.51 -24.469 -7.031 1 85.12 198 LEU B O 1
ATOM 3063 N N . ALA B 1 199 ? 0.102 -23.656 -8.992 1 77.31 199 ALA B N 1
ATOM 3064 C CA . ALA B 1 199 ? 0.035 -24.969 -9.625 1 77.31 199 ALA B CA 1
ATOM 3065 C C . ALA B 1 199 ? 1.168 -25.859 -9.141 1 77.31 199 ALA B C 1
ATOM 3067 O O . ALA B 1 199 ? 1.02 -27.094 -9.102 1 77.31 199 ALA B O 1
ATOM 3068 N N . GLU B 1 200 ? 2.291 -25.344 -8.812 1 68.56 200 GLU B N 1
ATOM 3069 C CA . GLU B 1 200 ? 3.453 -26.141 -8.43 1 68.56 200 GLU B CA 1
ATOM 3070 C C . GLU B 1 200 ? 3.344 -26.609 -6.984 1 68.56 200 GLU B C 1
ATOM 3072 O O . GLU B 1 200 ? 3.822 -27.703 -6.645 1 68.56 200 GLU B O 1
ATOM 3077 N N . ARG B 1 201 ? 2.965 -25.719 -6.09 1 59.03 201 ARG B N 1
ATOM 3078 C CA . ARG B 1 201 ? 3 -26.094 -4.68 1 59.03 201 ARG B CA 1
ATOM 3079 C C . ARG B 1 201 ? 1.605 -26.438 -4.172 1 59.03 201 ARG B C 1
ATOM 3081 O O . ARG B 1 201 ? 0.785 -25.547 -3.938 1 59.03 201 ARG B O 1
ATOM 3088 N N . LYS B 1 202 ? 1.221 -27.75 -4.43 1 46.31 202 LYS B N 1
ATOM 3089 C CA . LYS B 1 202 ? 0.059 -28.328 -3.758 1 46.31 202 LYS B CA 1
ATOM 3090 C C . LYS B 1 202 ? 0.309 -28.469 -2.26 1 46.31 202 LYS B C 1
ATOM 3092 O O . LYS B 1 202 ? 1.444 -28.688 -1.833 1 46.31 202 LYS B O 1
#

Nearest PDB structures (foldseek):
  1zk8-assembly1_B  TM=8.872E-01  e=7.877E-10  Bacillus cereus ATCC 14579
  3cjd-assembly1_B  TM=7.885E-01  e=3.534E-06  Jannaschia sp. CCS1
  3vpr-assembly2_C  TM=6.991E-01  e=8.871E-04  Thermus thermophilus HB8
  3vpr-assembly2_D  TM=5.769E-01  e=6.040E-04  Thermus thermophilus HB8
  5nz0-assembly1_A-2  TM=6.647E-01  e=5.003E-03  Mycobacterium tuberculosis H37Rv

Sequence (404 aa):
MTTEPATAHRRTPARATRLNRDAVVNAALSFLDRAGWDALTINALAVELGTKGPSLYNHVDSLDDLRHEVRDRVLAEIVGMLHTVSSGRSSEDAILAMAGAYRSYAHHHPGRYAALTRMPFLDAVNRPTIDARELAKPATEAIGVYGLNEDTAFHAGVELWAAMHGFVMLEMTGFMAGIEMDPDTAFAEMVHRFASGLAERKMTTEPATAHRRTPARATRLNRDAVVNAALSFLDRAGWDALTINALAVELGTKGPSLYNHVDSLDDLRHEVRDRVLAEIVGMLHTVSSGRSSEDAILAMAGAYRSYAHHHPGRYAALTRMPFLDAVNRPTIDARELAKPATEAIGVYGLNEDTAFHAGVELWAAMHGFVMLEMTGFMAGIEMDPDTAFAEMVHRFASGLAERK

Solvent-accessible surface area (backbone atoms only — not comparable to full-atom values): 22234 Å² total; per-residue (Å²): 133,84,80,74,78,80,77,76,76,74,75,73,71,76,73,72,76,72,88,42,52,66,54,52,46,52,48,49,51,52,44,15,59,74,63,25,57,86,59,65,40,63,54,56,48,18,56,74,71,73,48,55,50,75,65,51,53,77,58,36,90,40,64,67,53,46,50,51,53,44,34,53,51,49,51,49,53,50,41,53,50,34,44,59,58,25,60,95,48,56,42,70,57,16,50,53,38,26,51,53,51,52,52,48,47,43,70,75,27,51,23,53,45,39,47,74,72,73,45,62,32,40,46,98,84,70,41,50,73,64,62,63,69,70,63,40,42,60,51,21,57,37,49,30,75,65,72,42,53,72,67,58,15,42,51,51,35,51,43,51,48,21,26,52,51,13,42,52,51,40,46,74,31,28,44,50,78,50,47,99,58,60,65,70,60,50,50,51,48,45,53,48,23,40,55,51,16,48,66,70,62,120,136,84,78,75,79,79,78,75,76,75,75,73,73,76,74,72,74,73,88,42,53,67,54,51,47,51,48,48,52,53,44,14,60,75,64,26,57,88,59,66,42,64,57,55,50,18,57,74,71,72,47,56,49,75,64,49,52,77,57,37,90,40,65,67,54,46,50,51,52,44,34,52,50,48,50,49,52,51,42,51,50,34,44,61,58,24,60,94,47,56,41,70,58,16,51,51,40,27,51,52,50,51,54,51,47,42,69,76,26,51,22,53,46,38,47,72,73,75,44,61,30,38,46,97,85,69,40,51,74,64,60,64,70,70,62,38,40,58,51,21,57,36,49,31,75,61,72,43,54,70,67,58,15,42,52,51,36,51,44,50,47,19,25,52,51,14,43,52,50,39,47,73,32,28,45,51,79,51,45,100,59,61,64,69,58,51,50,52,48,45,54,48,22,40,56,52,16,47,65,71,61,118

Secondary structure (DSSP, 8-state):
--------------------HHHHHHHHHHHHHHH-STT--HHHHHHHHTS-HHHHTTT-S-HHHHHHHHHHHHHHHHHHHHHHHHTT--HHHHHHHHHHHHHHHHHH-HHHHGGGTSS-SB-TTS-BSS-HHHHTHHHHHHHGGGS--HHHHHHHHHHHHHHHHHHHHHHHTTTGGGSSS-HHHHHHHHHHHHHHHHHH--/--------------------HHHHHHHHHHHHHHH-STT--HHHHHHHHTS-HHHHTTT-S-HHHHHHHHHHHHHHHHHHHHHHHHTT--HHHHHHHHHHHHHHHHHH-HHHHGGGTSS-SB-TTS-BSS-HHHHTHHHHHHHHTTS--HHHHHHHHHHHHHHHHHHHHHHHTTTGGGSSS-HHHHHHHHHHHHHHHHHH--